Protein AF-0000000070614429 (afdb_homodimer)

Structure (mmCIF, N/CA/C/O backbone):
data_AF-0000000070614429-model_v1
#
loop_
_entity.id
_entity.type
_entity.pdbx_description
1 polymer 'Semialdehyde dehydrogenase'
#
loop_
_atom_site.group_PDB
_atom_site.id
_atom_site.type_symbol
_atom_site.label_atom_id
_atom_site.label_alt_id
_atom_site.label_comp_id
_atom_site.label_asym_id
_atom_site.label_entity_id
_atom_site.label_seq_id
_atom_site.pdbx_PDB_ins_code
_atom_site.Cartn_x
_atom_site.Cartn_y
_atom_site.Cartn_z
_atom_site.occupancy
_atom_site.B_iso_or_equiv
_atom_site.auth_seq_id
_atom_site.auth_comp_id
_atom_site.auth_asym_id
_atom_site.auth_atom_id
_atom_site.pdbx_PDB_model_num
ATOM 1 N N . MET A 1 1 ? -9.141 40.594 30.797 1 38.81 1 MET A N 1
ATOM 2 C CA . MET A 1 1 ? -9.219 39.344 30.016 1 38.81 1 MET A CA 1
ATOM 3 C C . MET A 1 1 ? -8.516 39.5 28.672 1 38.81 1 MET A C 1
ATOM 5 O O . MET A 1 1 ? -8.797 40.438 27.922 1 38.81 1 MET A O 1
ATOM 9 N N . SER A 1 2 ? -7.309 39.156 28.484 1 50 2 SER A N 1
ATOM 10 C CA . SER A 1 2 ? -6.426 39.531 27.391 1 50 2 SER A CA 1
ATOM 11 C C . SER A 1 2 ? -7.121 39.344 26.047 1 50 2 SER A C 1
ATOM 13 O O . SER A 1 2 ? -7.867 38.406 25.844 1 50 2 SER A O 1
ATOM 15 N N . GLU A 1 3 ? -7.461 40.438 25.266 1 72 3 GLU A N 1
ATOM 16 C CA . GLU A 1 3 ? -8.195 40.5 24.016 1 72 3 GLU A CA 1
ATOM 17 C C . GLU A 1 3 ? -7.641 39.5 22.984 1 72 3 GLU A C 1
ATOM 19 O O . GLU A 1 3 ? -6.426 39.344 22.875 1 72 3 GLU A O 1
ATOM 24 N N . GLY A 1 4 ? -8.281 38.281 22.734 1 89.31 4 GLY A N 1
ATOM 25 C CA . GLY A 1 4 ? -8 37.25 21.781 1 89.31 4 GLY A CA 1
ATOM 26 C C . GLY A 1 4 ? -7.25 37.719 20.562 1 89.31 4 GLY A C 1
ATOM 27 O O . GLY A 1 4 ? -6.969 38.906 20.422 1 89.31 4 GLY A O 1
ATOM 28 N N . TRP A 1 5 ? -6.66 36.875 19.797 1 93.69 5 TRP A N 1
ATOM 29 C CA . TRP A 1 5 ? -5.922 37.156 18.562 1 93.69 5 TRP A CA 1
ATOM 30 C C . TRP A 1 5 ? -6.879 37.375 17.391 1 93.69 5 TRP A C 1
ATOM 32 O O . TRP A 1 5 ? -7.816 36.594 17.203 1 93.69 5 TRP A O 1
ATOM 42 N N . ASN A 1 6 ? -6.637 38.531 16.719 1 96.69 6 ASN A N 1
ATOM 43 C CA . ASN A 1 6 ? -7.312 38.625 15.422 1 96.69 6 ASN A CA 1
ATOM 44 C C . ASN A 1 6 ? -6.691 37.719 14.375 1 96.69 6 ASN A C 1
ATOM 46 O O . ASN A 1 6 ? -5.504 37.844 14.07 1 96.69 6 ASN A O 1
ATOM 50 N N . ILE A 1 7 ? -7.535 36.875 13.844 1 98.12 7 ILE A N 1
ATOM 51 C CA . ILE A 1 7 ? -7 35.781 13.047 1 98.12 7 ILE A CA 1
ATOM 52 C C . ILE A 1 7 ? -7.617 35.812 11.648 1 98.12 7 ILE A C 1
ATOM 54 O O . ILE A 1 7 ? -8.836 35.906 11.508 1 98.12 7 ILE A O 1
ATOM 58 N N . ALA A 1 8 ? -6.758 35.75 10.664 1 98.69 8 ALA A N 1
ATOM 59 C CA . ALA A 1 8 ? -7.215 35.562 9.281 1 98.69 8 ALA A CA 1
ATOM 60 C C . ALA A 1 8 ? -7.004 34.125 8.82 1 98.69 8 ALA A C 1
ATOM 62 O O . ALA A 1 8 ? -5.98 33.5 9.125 1 98.69 8 ALA A O 1
ATOM 63 N N . VAL A 1 9 ? -7.965 33.562 8.133 1 98.75 9 VAL A N 1
ATOM 64 C CA . VAL A 1 9 ? -7.859 32.219 7.539 1 98.75 9 VAL A CA 1
ATOM 65 C C . VAL A 1 9 ? -7.984 32.344 6.02 1 98.75 9 VAL A C 1
ATOM 67 O O . VAL A 1 9 ? -9.094 32.438 5.488 1 98.75 9 VAL A O 1
ATOM 70 N N . LEU A 1 10 ? -6.836 32.312 5.332 1 98.75 10 LEU A N 1
ATOM 71 C CA . LEU A 1 10 ? -6.832 32.312 3.871 1 98.75 10 LEU A CA 1
ATOM 72 C C . LEU A 1 10 ? -7.145 30.906 3.348 1 98.75 10 LEU A C 1
ATOM 74 O O . LEU A 1 10 ? -6.402 29.953 3.613 1 98.75 10 LEU A O 1
ATOM 78 N N . GLY A 1 11 ? -8.156 30.719 2.602 1 97.56 11 GLY A N 1
ATOM 79 C CA . GLY A 1 11 ? -8.656 29.422 2.186 1 97.56 11 GLY A CA 1
ATOM 80 C C . GLY A 1 11 ? -9.742 28.891 3.096 1 97.56 11 GLY A C 1
ATOM 81 O O . GLY A 1 11 ? -9.859 27.672 3.275 1 97.56 11 GLY A O 1
ATOM 82 N N . ALA A 1 12 ? -10.562 29.719 3.66 1 97.69 12 ALA A N 1
ATOM 83 C CA . ALA A 1 12 ? -11.523 29.375 4.699 1 97.69 12 ALA A CA 1
ATOM 84 C C . ALA A 1 12 ? -12.625 28.469 4.148 1 97.69 12 ALA A C 1
ATOM 86 O O . ALA A 1 12 ? -13.227 27.688 4.891 1 97.69 12 ALA A O 1
ATOM 87 N N . THR A 1 13 ? -12.859 28.516 2.854 1 95.5 13 THR A N 1
ATOM 88 C CA . THR A 1 13 ? -13.969 27.781 2.273 1 95.5 13 THR A CA 1
ATOM 89 C C . THR A 1 13 ? -13.523 26.391 1.827 1 95.5 13 THR A C 1
ATOM 91 O O . THR A 1 13 ? -14.352 25.562 1.421 1 95.5 13 THR A O 1
ATOM 94 N N . GLY A 1 14 ? -12.25 26.156 1.874 1 93.81 14 GLY A N 1
ATOM 95 C CA . GLY A 1 14 ? -11.758 24.828 1.555 1 93.81 14 GLY A CA 1
ATOM 96 C C . GLY A 1 14 ? -11.914 23.844 2.697 1 93.81 14 GLY A C 1
ATOM 97 O O . GLY A 1 14 ? -12.305 24.234 3.801 1 93.81 14 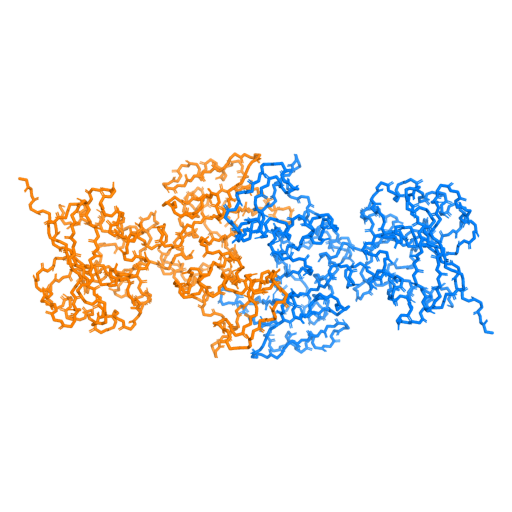GLY A O 1
ATOM 98 N N . ALA A 1 15 ? -11.609 22.609 2.393 1 93.56 15 ALA A N 1
ATOM 99 C CA . ALA A 1 15 ? -11.766 21.531 3.371 1 93.56 15 ALA A CA 1
ATOM 100 C C . ALA A 1 15 ? -10.906 21.797 4.609 1 93.56 15 ALA A C 1
ATOM 102 O O . ALA A 1 15 ? -11.383 21.656 5.738 1 93.56 15 ALA A O 1
ATOM 103 N N . VAL A 1 16 ? -9.672 22.125 4.402 1 95.75 16 VAL A N 1
ATOM 104 C CA . VAL A 1 16 ? -8.773 22.359 5.531 1 95.75 16 VAL A CA 1
ATOM 105 C C . VAL A 1 16 ? -9.195 23.625 6.273 1 95.75 16 VAL A C 1
ATOM 107 O O . VAL A 1 16 ? -9.125 23.688 7.504 1 95.75 16 VAL A O 1
ATOM 110 N N . GLY A 1 17 ? -9.57 24.672 5.562 1 96.94 17 GLY A N 1
ATOM 111 C CA . GLY A 1 17 ? -10.031 25.891 6.184 1 96.94 17 GLY A CA 1
ATOM 112 C C . GLY A 1 17 ? -11.211 25.688 7.117 1 96.94 17 GLY A C 1
ATOM 113 O O . GLY A 1 17 ? -11.203 26.172 8.25 1 96.94 17 GLY A O 1
ATOM 114 N N . GLU A 1 18 ? -12.195 24.984 6.641 1 95.44 18 GLU A N 1
ATOM 115 C CA . GLU A 1 18 ? -13.359 24.703 7.469 1 95.44 18 GLU A CA 1
ATOM 116 C C . GLU A 1 18 ? -12.977 23.891 8.703 1 95.44 18 GLU A C 1
ATOM 118 O O . GLU A 1 18 ? -13.43 24.172 9.812 1 95.44 18 GLU A O 1
ATOM 123 N N . ALA A 1 19 ? -12.172 22.906 8.469 1 96.25 19 ALA A N 1
ATOM 124 C CA . ALA A 1 19 ? -11.703 22.078 9.586 1 96.25 19 ALA A CA 1
ATOM 125 C C . ALA A 1 19 ? -10.914 22.906 10.586 1 96.25 19 ALA A C 1
ATOM 127 O O . ALA A 1 19 ? -10.969 22.672 11.797 1 96.25 19 ALA A O 1
ATOM 128 N N . LEU A 1 20 ? -10.164 23.828 10.086 1 97.94 20 LEU A N 1
ATOM 129 C CA . LEU A 1 20 ? -9.352 24.703 10.922 1 97.94 20 LEU A CA 1
ATOM 130 C C . LEU A 1 20 ? -10.234 25.562 11.828 1 97.94 20 LEU A C 1
ATOM 132 O O . LEU A 1 20 ? -9.977 25.688 13.023 1 97.94 20 LEU A O 1
ATOM 136 N N . LEU A 1 21 ? -11.281 26.141 11.25 1 97.75 21 LEU A N 1
ATOM 137 C CA . LEU A 1 21 ? -12.219 26.938 12.031 1 97.75 21 LEU A CA 1
ATOM 138 C C . LEU A 1 21 ? -12.859 26.109 13.133 1 97.75 21 LEU A C 1
ATOM 140 O O . LEU A 1 21 ? -12.961 26.547 14.281 1 97.75 21 LEU A O 1
ATOM 144 N N . GLU A 1 22 ? -13.211 24.938 12.766 1 96.75 22 GLU A N 1
ATOM 145 C CA . GLU A 1 22 ? -13.797 24.016 13.742 1 96.75 22 GLU A CA 1
ATOM 146 C C . GLU A 1 22 ? -12.805 23.672 14.844 1 96.75 22 GLU A C 1
ATOM 148 O O . GLU A 1 22 ? -13.156 23.656 16.031 1 96.75 22 GLU A O 1
ATOM 153 N N . THR A 1 23 ? -11.609 23.406 14.477 1 97.38 23 THR A N 1
ATOM 154 C CA . THR A 1 23 ? -10.562 23.016 15.422 1 97.38 23 THR A CA 1
ATOM 155 C C . THR A 1 23 ? -10.25 24.172 16.375 1 97.38 23 THR A C 1
ATOM 157 O O . THR A 1 23 ? -10.062 23.953 17.578 1 97.38 23 THR A O 1
ATOM 160 N N . LEU A 1 24 ? -10.156 25.406 15.883 1 97.69 24 LEU A N 1
ATOM 161 C CA . LEU A 1 24 ? -9.93 26.578 16.719 1 97.69 24 LEU A CA 1
ATOM 162 C C . LEU A 1 24 ? -11.008 26.688 17.797 1 97.69 24 LEU A C 1
ATOM 164 O O . LEU A 1 24 ? -10.703 26.953 18.953 1 97.69 24 LEU A O 1
ATOM 168 N N . ALA A 1 25 ? -12.211 26.469 17.359 1 96.5 25 ALA A N 1
ATOM 169 C CA . ALA A 1 25 ? -13.336 26.547 18.297 1 96.5 25 ALA A CA 1
ATOM 170 C C . ALA A 1 25 ? -13.289 25.406 19.312 1 96.5 25 ALA A C 1
ATOM 172 O O . ALA A 1 25 ? -13.445 25.641 20.516 1 96.5 25 ALA A O 1
ATOM 173 N N . GLU A 1 26 ? -13.094 24.203 18.828 1 95.38 26 GLU A N 1
ATOM 174 C CA . GLU A 1 26 ? -13.086 23.016 19.672 1 95.38 26 GLU A CA 1
ATOM 175 C C . GLU A 1 26 ? -11.992 23.094 20.734 1 95.38 26 GLU A C 1
ATOM 177 O O . GLU A 1 26 ? -12.18 22.641 21.859 1 95.38 26 GLU A O 1
ATOM 182 N N . ARG A 1 27 ? -10.914 23.719 20.406 1 95.81 27 ARG A N 1
ATOM 183 C CA . ARG A 1 27 ? -9.773 23.75 21.312 1 95.81 27 ARG A CA 1
ATOM 184 C C . ARG A 1 27 ? -9.734 25.062 22.109 1 95.81 27 ARG A C 1
ATOM 186 O O . ARG A 1 27 ? -8.781 25.312 22.844 1 95.81 27 ARG A O 1
ATOM 193 N N . GLN A 1 28 ? -10.688 25.906 21.844 1 95.25 28 GLN A N 1
ATOM 194 C CA . GLN A 1 28 ? -10.859 27.172 22.562 1 95.25 28 GLN A CA 1
ATOM 195 C C . GLN A 1 28 ? -9.625 28.062 22.422 1 95.25 28 GLN A C 1
ATOM 197 O O . GLN A 1 28 ? -9.109 28.594 23.406 1 95.25 28 GLN A O 1
ATOM 202 N N . PHE A 1 29 ? -9.117 28.031 21.219 1 96.12 29 PHE A N 1
ATOM 203 C CA . PHE A 1 29 ? -8.055 28.984 20.938 1 96.12 29 PHE A CA 1
ATOM 204 C C . PHE A 1 29 ? -8.516 30.422 21.203 1 96.12 29 PHE A C 1
ATOM 206 O O . PHE A 1 29 ? -9.656 30.781 20.891 1 96.12 29 PHE A O 1
ATOM 213 N N . PRO A 1 30 ? -7.738 31.25 21.766 1 94.31 30 PRO A N 1
ATOM 214 C CA . PRO A 1 30 ? -8.148 32.625 22.078 1 94.31 30 PRO A CA 1
ATOM 215 C C . PRO A 1 30 ? -8.258 33.5 20.844 1 94.31 30 PRO A C 1
ATOM 217 O O . PRO A 1 30 ? -7.297 34.188 20.5 1 94.31 30 PRO A O 1
ATOM 220 N N . VAL A 1 31 ? -9.414 33.562 20.328 1 94.94 31 VAL A N 1
ATOM 221 C CA . VAL A 1 31 ? -9.664 34.344 19.109 1 94.94 31 VAL A CA 1
ATOM 222 C C . VAL A 1 31 ? -10.398 35.625 19.453 1 94.94 31 VAL A C 1
ATOM 224 O O . VAL A 1 31 ? -11.391 35.594 20.188 1 94.94 31 VAL A O 1
ATOM 227 N N . GLY A 1 32 ? -9.867 36.75 19.031 1 94.44 32 GLY A N 1
ATOM 228 C CA . GLY A 1 32 ? -10.602 38 19.062 1 94.44 32 GLY A CA 1
ATOM 229 C C . GLY A 1 32 ? -11.578 38.125 17.906 1 94.44 32 GLY A C 1
ATOM 230 O O . GLY A 1 32 ? -12.758 37.812 18.047 1 94.44 32 GLY A O 1
ATOM 231 N N . GLU A 1 33 ? -11.031 38.531 16.766 1 95.19 33 GLU A N 1
ATOM 232 C CA . GLU A 1 33 ? -11.789 38.562 15.516 1 95.19 33 GLU A CA 1
ATOM 233 C C . GLU A 1 33 ? -11.281 37.5 14.547 1 95.19 33 GLU A C 1
ATOM 235 O O . GLU A 1 33 ? -10.086 37.219 14.5 1 95.19 33 GLU A O 1
ATOM 240 N N . ILE A 1 34 ? -12.25 36.938 13.828 1 97.5 34 ILE A N 1
ATOM 241 C CA . ILE A 1 34 ? -11.883 35.938 12.82 1 97.5 34 ILE A CA 1
ATOM 242 C C . ILE A 1 34 ? -12.266 36.469 11.43 1 97.5 34 ILE A C 1
ATOM 244 O O . ILE A 1 34 ? -13.391 36.906 11.219 1 97.5 34 ILE A O 1
ATOM 248 N N . TYR A 1 35 ? -11.312 36.5 10.539 1 98.25 35 TYR A N 1
ATOM 249 C CA . TYR A 1 35 ? -11.531 36.906 9.156 1 98.25 35 TYR A CA 1
ATOM 250 C C . TYR A 1 35 ? -11.414 35.719 8.219 1 98.25 35 TYR A C 1
ATOM 252 O O . TYR A 1 35 ? -10.32 35.156 8.031 1 98.25 35 TYR A O 1
ATOM 260 N N . ALA A 1 36 ? -12.5 35.312 7.648 1 98.5 36 ALA A N 1
ATOM 261 C CA . ALA A 1 36 ? -12.5 34.25 6.641 1 98.5 36 ALA A CA 1
ATOM 262 C C . ALA A 1 36 ? -12.211 34.812 5.254 1 98.5 36 ALA A C 1
ATOM 264 O O . ALA A 1 36 ? -12.938 35.688 4.762 1 98.5 36 ALA A O 1
ATOM 265 N N . LEU A 1 37 ? -11.141 34.375 4.703 1 98.56 37 LEU A N 1
ATOM 266 C CA . LEU A 1 37 ? -10.719 34.906 3.412 1 98.56 37 LEU A CA 1
ATOM 267 C C . LEU A 1 37 ? -10.742 33.812 2.342 1 98.56 37 LEU A C 1
ATOM 269 O O . LEU A 1 37 ? -10.43 32.656 2.623 1 98.56 37 LEU A O 1
ATOM 273 N N . ALA A 1 38 ? -11.141 34.125 1.191 1 97.19 38 ALA A N 1
ATOM 274 C CA . ALA A 1 38 ? -11.164 33.219 0.031 1 97.19 38 ALA A CA 1
ATOM 275 C C . ALA A 1 38 ? -11.039 34 -1.268 1 97.19 38 ALA A C 1
ATOM 277 O O . ALA A 1 38 ? -10.773 35.219 -1.244 1 97.19 38 ALA A O 1
ATOM 278 N N . ARG A 1 39 ? -11.133 33.406 -2.502 1 91.38 39 ARG A N 1
ATOM 279 C CA . ARG A 1 39 ? -11.172 34.031 -3.82 1 91.38 39 ARG A CA 1
ATOM 280 C C . ARG A 1 39 ? -12.469 34.812 -4.027 1 91.38 39 ARG A C 1
ATOM 282 O O . ARG A 1 39 ? -13.453 34.594 -3.322 1 91.38 39 ARG A O 1
ATOM 289 N N . HIS A 1 40 ? -12.383 35.469 -4.973 1 93.56 40 HIS A N 1
ATOM 290 C CA . HIS A 1 40 ? -13.508 36.375 -5.254 1 93.56 40 HIS A CA 1
ATOM 291 C C . HIS A 1 40 ? -14.805 35.562 -5.426 1 93.56 40 HIS A C 1
ATOM 293 O O . HIS A 1 40 ? -15.859 36 -4.945 1 93.56 40 HIS A O 1
ATOM 299 N N . GLU A 1 41 ? -14.742 34.469 -6.059 1 94 41 GLU A N 1
ATOM 300 C CA . GLU A 1 41 ? -15.914 33.656 -6.379 1 94 41 GLU A CA 1
ATOM 301 C C . GLU A 1 41 ? -16.609 33.188 -5.113 1 94 41 GLU A C 1
ATOM 303 O O . GLU A 1 41 ? -17.828 32.969 -5.113 1 94 41 GLU A O 1
ATOM 308 N N . SER A 1 42 ? -15.859 33.094 -4.023 1 93.62 42 SER A N 1
ATOM 309 C CA . SER A 1 42 ? -16.406 32.562 -2.777 1 93.62 42 SER A CA 1
ATOM 310 C C . SER A 1 42 ? -16.797 33.688 -1.823 1 93.62 42 SER A C 1
ATOM 312 O O . SER A 1 42 ? -17.391 33.438 -0.769 1 93.62 42 SER A O 1
ATOM 314 N N . ALA A 1 43 ? -16.406 34.906 -2.145 1 95.44 43 ALA A N 1
ATOM 315 C CA . ALA A 1 43 ? -16.719 36.062 -1.271 1 95.44 43 ALA A CA 1
ATOM 316 C C . ALA A 1 43 ? -18.219 36.188 -1.066 1 95.44 43 ALA A C 1
ATOM 318 O O . ALA A 1 43 ? -19 36.031 -2.012 1 95.44 43 ALA A O 1
ATOM 319 N N . GLY A 1 44 ? -18.625 36.438 0.165 1 95.94 44 GLY A N 1
ATOM 320 C CA . GLY A 1 44 ? -20.031 36.594 0.492 1 95.94 44 GLY A CA 1
ATOM 321 C C . GLY A 1 44 ? -20.641 35.312 1.084 1 95.94 44 GLY A C 1
ATOM 322 O O . GLY A 1 44 ? -21.703 35.375 1.708 1 95.94 44 GLY A O 1
ATOM 323 N N . GLU A 1 45 ? -19.953 34.188 0.88 1 95.75 45 GLU A N 1
ATOM 324 C CA . GLU A 1 45 ? -20.391 32.969 1.52 1 95.75 45 GLU A CA 1
ATOM 325 C C . GLU A 1 45 ? -20.344 33.094 3.041 1 95.75 45 GLU A C 1
ATOM 327 O O . GLU A 1 45 ? -19.641 33.938 3.578 1 95.75 45 GLU A O 1
ATOM 332 N N . HIS A 1 46 ? -21.141 32.25 3.672 1 96.56 46 HIS A N 1
ATOM 333 C CA . HIS A 1 46 ? -21.172 32.25 5.129 1 96.56 46 HIS A CA 1
ATOM 334 C C . HIS A 1 46 ? -20.578 30.969 5.688 1 96.56 46 HIS A C 1
ATOM 336 O O . HIS A 1 46 ? -20.828 29.875 5.16 1 96.56 46 HIS A O 1
ATOM 342 N N . LEU A 1 47 ? -19.703 31.156 6.672 1 96.94 47 LEU A N 1
ATOM 343 C CA . LEU A 1 47 ? -19.156 30.031 7.438 1 96.94 47 LEU A CA 1
ATOM 344 C C . LEU A 1 47 ? -19.531 30.156 8.914 1 96.94 47 LEU A C 1
ATOM 346 O O . LEU A 1 47 ? -20.094 31.156 9.336 1 96.94 47 LEU A O 1
ATOM 350 N N . ARG A 1 48 ? -19.422 29.141 9.648 1 93.12 48 ARG A N 1
ATOM 351 C CA . ARG A 1 48 ? -19.734 29.141 11.07 1 93.12 48 ARG A CA 1
ATOM 352 C C . ARG A 1 48 ? -18.453 29.047 11.906 1 93.12 48 ARG A C 1
ATOM 354 O O . ARG A 1 48 ? -17.547 28.281 11.57 1 93.12 48 ARG A O 1
ATOM 361 N N . PHE A 1 49 ? -18.375 29.828 12.883 1 95.56 49 PHE A N 1
ATOM 362 C CA . PHE A 1 49 ? -17.312 29.75 13.867 1 95.56 49 PHE A CA 1
ATOM 363 C C . PHE A 1 49 ? -17.828 30.047 15.266 1 95.56 49 PHE A C 1
ATOM 365 O O . PHE A 1 49 ? -18.344 31.141 15.531 1 95.56 49 PHE A O 1
ATOM 372 N N . GLY A 1 50 ? -17.656 29.078 16.172 1 90.5 50 GLY A N 1
ATOM 373 C CA . GLY A 1 50 ? -18.109 29.266 17.547 1 90.5 50 GLY A CA 1
ATOM 374 C C . GLY A 1 50 ? -19.594 29.594 17.641 1 90.5 50 GLY A C 1
ATOM 375 O O . GLY A 1 50 ? -19.984 30.469 18.422 1 90.5 50 GLY A O 1
ATOM 376 N N . GLY A 1 51 ? -20.375 29.062 16.766 1 88.56 51 GLY A N 1
ATOM 377 C CA . GLY A 1 51 ? -21.812 29.281 16.781 1 88.56 51 GLY A CA 1
ATOM 378 C C . GLY A 1 51 ? -22.234 30.547 16.094 1 88.56 51 GLY A C 1
ATOM 379 O O . GLY A 1 51 ? -23.438 30.844 16 1 88.56 51 GLY A O 1
ATOM 380 N N . LYS A 1 52 ? -21.297 31.344 15.609 1 92.81 52 LYS A N 1
ATOM 381 C CA . LYS A 1 52 ? -21.609 32.594 14.922 1 92.81 52 LYS A CA 1
ATOM 382 C C . LYS A 1 52 ? -21.312 32.469 13.43 1 92.81 52 LYS A C 1
ATOM 384 O O . LYS A 1 52 ? -20.469 31.688 13.016 1 92.81 52 LYS A O 1
ATOM 389 N N . SER A 1 53 ? -21.984 33.281 12.719 1 95.31 53 SER A N 1
ATOM 390 C CA . SER A 1 53 ? -21.766 33.344 11.273 1 95.31 53 SER A CA 1
ATOM 391 C C . SER A 1 53 ? -20.609 34.281 10.938 1 95.31 53 SER A C 1
ATOM 393 O O . SER A 1 53 ? -20.484 35.375 11.516 1 95.31 53 SER A O 1
ATOM 395 N N . VAL A 1 54 ? -19.75 33.812 10.102 1 96.44 54 VAL A N 1
ATOM 396 C CA . VAL A 1 54 ? -18.625 34.594 9.609 1 96.44 54 VAL A CA 1
ATOM 397 C C . VAL A 1 54 ? -18.734 34.75 8.094 1 96.44 54 VAL A C 1
ATOM 399 O O . VAL A 1 54 ? -18.859 33.781 7.367 1 96.44 54 VAL A O 1
ATOM 402 N N . ILE A 1 55 ? -18.703 36 7.594 1 97.25 55 ILE A N 1
ATOM 403 C CA . ILE A 1 55 ? -18.812 36.25 6.16 1 97.25 55 ILE A CA 1
ATOM 404 C C . ILE A 1 55 ? -17.438 36.125 5.508 1 97.25 55 ILE A C 1
ATOM 406 O O . ILE A 1 55 ? -16.453 36.656 6.008 1 97.25 55 ILE A O 1
ATOM 410 N N . VAL A 1 56 ? -17.438 35.375 4.449 1 98.38 56 VAL A N 1
ATOM 411 C CA . VAL A 1 56 ? -16.203 35.219 3.695 1 98.38 56 VAL A CA 1
ATOM 412 C C . VAL A 1 56 ? -15.898 36.469 2.902 1 98.38 56 VAL A C 1
ATOM 414 O O . VAL A 1 56 ? -16.781 37.062 2.266 1 98.38 56 VAL A O 1
ATOM 417 N N . GLN A 1 57 ? -14.68 36.938 3.008 1 98 57 GLN A N 1
ATOM 418 C CA . GLN A 1 57 ? -14.234 38.125 2.297 1 98 57 GLN A CA 1
ATOM 419 C C . GLN A 1 57 ? -13.25 37.75 1.19 1 98 57 GLN A C 1
ATOM 421 O O . GLN A 1 57 ? -12.578 36.719 1.261 1 98 57 GLN A O 1
ATOM 426 N N . ASP A 1 58 ? -13.242 38.625 0.188 1 98.12 58 ASP A N 1
ATOM 427 C CA . ASP A 1 58 ? -12.219 38.5 -0.847 1 98.12 58 ASP A CA 1
ATOM 428 C C . ASP A 1 58 ? -10.836 38.844 -0.295 1 98.12 58 ASP A C 1
ATOM 430 O O . ASP A 1 58 ? -10.617 39.938 0.204 1 98.12 58 ASP A O 1
ATOM 434 N N . ALA A 1 59 ? -9.914 37.938 -0.421 1 98.06 59 ALA A N 1
ATOM 435 C CA . ALA A 1 59 ? -8.555 38.156 0.069 1 98.06 59 ALA A CA 1
ATOM 436 C C . ALA A 1 59 ? -7.93 39.406 -0.544 1 98.06 59 ALA A C 1
ATOM 438 O O . ALA A 1 59 ? -7.141 40.094 0.104 1 98.06 59 ALA A O 1
ATOM 439 N N . ALA A 1 60 ? -8.305 39.719 -1.755 1 97.5 60 ALA A N 1
ATOM 440 C CA . ALA A 1 60 ? -7.738 40.844 -2.482 1 97.5 60 ALA A CA 1
ATOM 441 C C . ALA A 1 60 ? -8.109 42.188 -1.816 1 97.5 60 ALA A C 1
ATOM 443 O O . ALA A 1 60 ? -7.391 43.188 -1.945 1 97.5 60 ALA A O 1
ATOM 444 N N . ASP A 1 61 ? -9.172 42.25 -1.092 1 97.12 61 ASP A N 1
ATOM 445 C CA . ASP A 1 61 ? -9.672 43.469 -0.474 1 97.12 61 ASP A CA 1
ATOM 446 C C . ASP A 1 61 ? -9.32 43.5 1.012 1 97.12 61 ASP A C 1
ATOM 448 O O . ASP A 1 61 ? -9.656 44.469 1.702 1 97.12 61 ASP A O 1
ATOM 452 N N . PHE A 1 62 ? -8.695 42.531 1.463 1 98.38 62 PHE A N 1
ATOM 453 C CA . PHE A 1 62 ? -8.484 42.438 2.9 1 98.38 62 PHE A CA 1
ATOM 454 C C . PHE A 1 62 ? -7.328 43.312 3.35 1 98.38 62 PHE A C 1
ATOM 456 O O . PHE A 1 62 ? -6.289 43.375 2.686 1 98.38 62 PHE A O 1
ATOM 463 N N . ASP A 1 63 ? -7.578 44.062 4.445 1 98.38 63 ASP A N 1
ATOM 464 C CA . ASP A 1 63 ? -6.523 44.812 5.102 1 98.38 63 ASP A CA 1
ATOM 465 C C . ASP A 1 63 ? -5.785 43.969 6.133 1 98.38 63 ASP A C 1
ATOM 467 O O . ASP A 1 63 ? -6.238 43.812 7.27 1 98.38 63 ASP A O 1
ATOM 471 N N . TRP A 1 64 ? -4.613 43.531 5.855 1 98.38 64 TRP A N 1
ATOM 472 C CA . TRP A 1 64 ? -3.854 42.562 6.637 1 98.38 64 TRP A CA 1
ATOM 473 C C . TRP A 1 64 ? -3.41 43.156 7.965 1 98.38 64 TRP A C 1
ATOM 475 O O . TRP A 1 64 ? -2.984 42.438 8.867 1 98.38 64 TRP A O 1
ATOM 485 N N . THR A 1 65 ? -3.48 44.469 8.133 1 98 65 THR A N 1
ATOM 486 C CA . THR A 1 65 ? -3.125 45.094 9.406 1 98 65 THR A CA 1
ATOM 487 C C . THR A 1 65 ? -4.137 44.719 10.492 1 98 65 THR A C 1
ATOM 489 O O . THR A 1 65 ? -3.877 44.906 11.68 1 98 65 THR A O 1
ATOM 492 N N . GLN A 1 66 ? -5.211 44.156 10.039 1 97.69 66 GLN A N 1
ATOM 493 C CA . GLN A 1 66 ? -6.289 43.812 10.969 1 97.69 66 GLN A CA 1
ATOM 494 C C . GLN A 1 66 ? -6.023 42.5 11.641 1 97.69 66 GLN A C 1
ATOM 496 O O . GLN A 1 66 ? -6.668 42.156 12.641 1 97.69 66 GLN A O 1
ATOM 501 N N . ALA A 1 67 ? -5.125 41.719 11.141 1 97.81 67 ALA A N 1
ATOM 502 C CA . ALA A 1 67 ? -4.875 40.375 11.656 1 97.81 67 ALA A CA 1
ATOM 503 C C . ALA A 1 67 ? -3.492 40.281 12.289 1 97.81 67 ALA A C 1
ATOM 505 O O . ALA A 1 67 ? -2.51 40.781 11.742 1 97.81 67 ALA A O 1
ATOM 506 N N . GLN A 1 68 ? -3.438 39.688 13.453 1 96.56 68 GLN A N 1
ATOM 507 C CA . GLN A 1 68 ? -2.168 39.438 14.117 1 96.56 68 GLN A CA 1
ATOM 508 C C . GLN A 1 68 ? -1.597 38.094 13.703 1 96.56 68 GLN A C 1
ATOM 510 O O . GLN A 1 68 ? -0.378 37.906 13.672 1 96.56 68 GLN A O 1
ATOM 515 N N . LEU A 1 69 ? -2.484 37.125 13.469 1 97.75 69 LEU A N 1
ATOM 516 C CA . LEU A 1 69 ? -2.16 35.781 13.055 1 97.75 69 LEU A CA 1
ATOM 517 C C . LEU A 1 69 ? -2.963 35.375 11.828 1 97.75 69 LEU A C 1
ATOM 519 O O . LEU A 1 69 ? -4.141 35.719 11.711 1 97.75 69 LEU A O 1
ATOM 523 N N . ALA A 1 70 ? -2.27 34.656 10.906 1 98.75 70 ALA A N 1
ATOM 524 C CA . ALA A 1 70 ? -2.975 34.188 9.719 1 98.75 70 ALA A CA 1
ATOM 525 C C . ALA A 1 70 ? -2.629 32.75 9.414 1 98.75 70 ALA A C 1
ATOM 527 O O . ALA A 1 70 ? -1.47 32.344 9.523 1 98.75 70 ALA A O 1
ATOM 528 N N . PHE A 1 71 ? -3.641 31.953 9.086 1 98.88 71 PHE A N 1
ATOM 529 C CA . PHE A 1 71 ? -3.459 30.594 8.57 1 98.88 71 PHE A CA 1
ATOM 530 C C . PHE A 1 71 ? -3.641 30.578 7.055 1 98.88 71 PHE A C 1
ATOM 532 O O . PHE A 1 71 ? -4.68 31 6.543 1 98.88 71 PHE A O 1
ATOM 539 N N . PHE A 1 72 ? -2.598 30.172 6.363 1 98.81 72 PHE A N 1
ATOM 540 C CA . PHE A 1 72 ? -2.668 29.984 4.918 1 98.81 72 PHE A CA 1
ATOM 541 C C . PHE A 1 72 ? -2.895 28.531 4.562 1 98.81 72 PHE A C 1
ATOM 543 O O . PHE A 1 72 ? -1.981 27.703 4.68 1 98.81 72 PHE A O 1
ATOM 550 N N . VAL A 1 73 ? -4.109 28.203 4.105 1 97.88 73 VAL A N 1
ATOM 551 C CA . VAL A 1 73 ? -4.465 26.812 3.801 1 97.88 73 VAL A CA 1
ATOM 552 C C . VAL A 1 73 ? -5.137 26.75 2.432 1 97.88 73 VAL A C 1
ATOM 554 O O . VAL A 1 73 ? -6.016 25.922 2.207 1 97.88 73 VAL A O 1
ATOM 557 N N . ALA A 1 74 ? -4.754 27.672 1.488 1 95.94 74 ALA A N 1
ATOM 558 C CA . ALA A 1 74 ? -5.41 27.797 0.19 1 95.94 74 ALA A CA 1
ATOM 559 C C . ALA A 1 74 ? -4.5 27.312 -0.933 1 95.94 74 ALA A C 1
ATOM 561 O O . ALA A 1 74 ? -4.816 27.469 -2.113 1 95.94 74 ALA A O 1
ATOM 562 N N . GLY A 1 75 ? -3.381 26.734 -0.651 1 95.25 75 GLY A N 1
ATOM 563 C CA . GLY A 1 75 ? -2.467 26.234 -1.665 1 95.25 75 GLY A CA 1
ATOM 564 C C . GLY A 1 75 ? -1.327 27.188 -1.965 1 95.25 75 GLY A C 1
ATOM 565 O O . GLY A 1 75 ? -1.32 28.328 -1.489 1 95.25 75 GLY A O 1
ATOM 566 N N . ALA A 1 76 ? -0.412 26.75 -2.812 1 97.38 76 ALA A N 1
ATOM 567 C CA . ALA A 1 76 ? 0.851 27.438 -3.053 1 97.38 76 ALA A CA 1
ATOM 568 C C . ALA A 1 76 ? 0.623 28.75 -3.797 1 97.38 76 ALA A C 1
ATOM 570 O O . ALA A 1 76 ? 1.285 29.75 -3.518 1 97.38 76 ALA A O 1
ATOM 571 N N . GLU A 1 77 ? -0.223 28.719 -4.711 1 97.25 77 GLU A N 1
ATOM 572 C CA . GLU A 1 77 ? -0.478 29.922 -5.492 1 97.25 77 GLU A CA 1
ATOM 573 C C . GLU A 1 77 ? -1.017 31.047 -4.609 1 97.25 77 GLU A C 1
ATOM 575 O O . GLU A 1 77 ? -0.575 32.188 -4.715 1 97.25 77 GLU A O 1
ATOM 580 N N . ALA A 1 78 ? -1.93 30.734 -3.756 1 97.56 78 ALA A N 1
ATOM 581 C CA . ALA A 1 78 ? -2.494 31.719 -2.842 1 97.56 78 ALA A CA 1
ATOM 582 C C . ALA A 1 78 ? -1.444 32.219 -1.849 1 97.56 78 ALA A C 1
ATOM 584 O O . ALA A 1 78 ? -1.36 33.406 -1.567 1 97.56 78 ALA A O 1
ATOM 585 N N . SER A 1 79 ? -0.689 31.281 -1.322 1 98.5 79 SER A N 1
ATOM 586 C CA . SER A 1 79 ? 0.37 31.672 -0.394 1 98.5 79 SER A CA 1
ATOM 587 C C . SER A 1 79 ? 1.354 32.625 -1.044 1 98.5 79 SER A C 1
ATOM 589 O O . SER A 1 79 ? 1.753 33.625 -0.433 1 98.5 79 SER A O 1
ATOM 591 N N . ALA A 1 80 ? 1.687 32.312 -2.273 1 98.38 80 ALA A N 1
ATOM 592 C CA . ALA A 1 80 ? 2.623 33.188 -3 1 98.38 80 ALA A CA 1
ATOM 593 C C . ALA A 1 80 ? 2.045 34.562 -3.207 1 98.38 80 ALA A C 1
ATOM 595 O O . ALA A 1 80 ? 2.771 35.562 -3.137 1 98.38 80 ALA A O 1
ATOM 596 N N . ALA A 1 81 ? 0.838 34.656 -3.422 1 98.19 81 ALA A N 1
ATOM 597 C CA . ALA A 1 81 ? 0.172 35.906 -3.779 1 98.19 81 ALA A CA 1
ATOM 598 C C . ALA A 1 81 ? 0.071 36.844 -2.576 1 98.19 81 ALA A C 1
ATOM 600 O O . ALA A 1 81 ? 0.135 38.062 -2.723 1 98.19 81 ALA A O 1
ATOM 601 N N . TRP A 1 82 ? -0.055 36.281 -1.34 1 98.56 82 TRP A N 1
ATOM 602 C CA . TRP A 1 82 ? -0.516 37.188 -0.27 1 98.56 82 TRP A CA 1
ATOM 603 C C . TRP A 1 82 ? 0.481 37.188 0.884 1 98.56 82 TRP A C 1
ATOM 605 O O . TRP A 1 82 ? 0.365 38.031 1.796 1 98.56 82 TRP A O 1
ATOM 615 N N . VAL A 1 83 ? 1.471 36.344 0.894 1 98.69 83 VAL A N 1
ATOM 616 C CA . VAL A 1 83 ? 2.33 36.156 2.061 1 98.69 83 VAL A CA 1
ATOM 617 C C . VAL A 1 83 ? 3.082 37.469 2.352 1 98.69 83 VAL A C 1
ATOM 619 O O . VAL A 1 83 ? 3.217 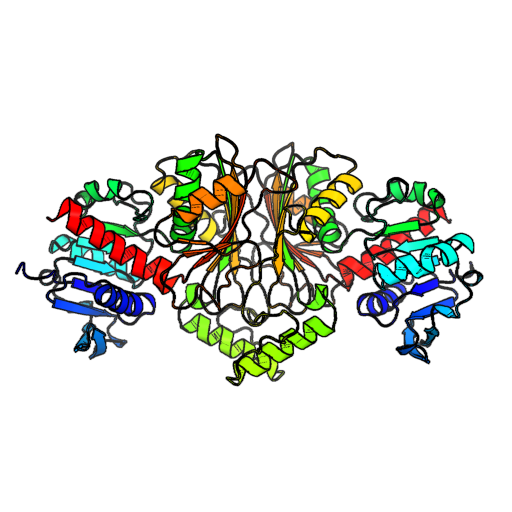37.875 3.51 1 98.69 83 VAL A O 1
ATOM 622 N N . GLU A 1 84 ? 3.568 38.156 1.371 1 98.06 84 GLU A N 1
ATOM 623 C CA . GLU A 1 84 ? 4.336 39.375 1.575 1 98.06 84 GLU A CA 1
ATOM 624 C C . GLU A 1 84 ? 3.465 40.5 2.156 1 98.06 84 GLU A C 1
ATOM 626 O O . GLU A 1 84 ? 3.885 41.219 3.074 1 98.06 84 GLU A O 1
ATOM 631 N N . ASP A 1 85 ? 2.254 40.594 1.58 1 98.25 85 ASP A N 1
ATOM 632 C CA . ASP A 1 85 ? 1.328 41.594 2.113 1 98.25 85 ASP A CA 1
ATOM 633 C C . ASP A 1 85 ? 1.044 41.344 3.592 1 98.25 85 ASP A C 1
ATOM 635 O O . ASP A 1 85 ? 1.04 42.281 4.398 1 98.25 85 ASP A O 1
ATOM 639 N N . ALA A 1 86 ? 0.83 40.125 3.957 1 98.56 86 ALA A N 1
ATOM 640 C CA . ALA A 1 86 ? 0.488 39.75 5.328 1 98.56 86 ALA A CA 1
ATOM 641 C C . ALA A 1 86 ? 1.661 40 6.27 1 98.56 86 ALA A C 1
ATOM 643 O O . ALA A 1 86 ? 1.512 40.656 7.297 1 98.56 86 ALA A O 1
ATOM 644 N N . THR A 1 87 ? 2.801 39.5 5.891 1 98.19 87 THR A N 1
ATOM 645 C CA . THR A 1 87 ? 3.951 39.594 6.781 1 98.19 87 THR A CA 1
ATOM 646 C C . THR A 1 87 ? 4.434 41.031 6.902 1 98.19 87 THR A C 1
ATOM 648 O O . THR A 1 87 ? 4.859 41.469 7.973 1 98.19 87 THR A O 1
ATOM 651 N N . ASN A 1 88 ? 4.371 41.781 5.812 1 97.5 88 ASN A N 1
ATOM 652 C CA . ASN A 1 88 ? 4.75 43.188 5.844 1 97.5 88 ASN A CA 1
ATOM 653 C C . ASN A 1 88 ? 3.828 44 6.75 1 97.5 88 ASN A C 1
ATOM 655 O O . ASN A 1 88 ? 4.234 45 7.309 1 97.5 88 ASN A O 1
ATOM 659 N N . ALA A 1 89 ? 2.641 43.562 6.875 1 97.88 89 ALA A N 1
ATOM 660 C CA . ALA A 1 89 ? 1.668 44.219 7.73 1 97.88 89 ALA A CA 1
ATOM 661 C C . ALA A 1 89 ? 1.86 43.844 9.195 1 97.88 89 ALA A C 1
ATOM 663 O O . ALA A 1 89 ? 1.146 44.312 10.07 1 97.88 89 ALA A O 1
ATOM 664 N N . GLY A 1 90 ? 2.814 42.938 9.445 1 95.94 90 GLY A N 1
ATOM 665 C CA . GLY A 1 90 ? 3.125 42.531 10.805 1 95.94 90 GLY A CA 1
ATOM 666 C C . GLY A 1 90 ? 2.416 41.25 11.219 1 95.94 90 GLY A C 1
ATOM 667 O O . GLY A 1 90 ? 2.574 40.812 12.352 1 95.94 90 GLY A O 1
ATOM 668 N N . CYS A 1 91 ? 1.706 40.688 10.344 1 97.19 91 CYS A N 1
ATOM 669 C CA . CYS A 1 91 ? 0.955 39.469 10.617 1 97.19 91 CYS A CA 1
ATOM 670 C C . CYS A 1 91 ? 1.879 38.25 10.664 1 97.19 91 CYS A C 1
ATOM 672 O O . CYS A 1 91 ? 2.781 38.125 9.828 1 97.19 91 CYS A O 1
ATOM 674 N N . LEU A 1 92 ? 1.724 37.438 11.656 1 97.31 92 LEU A N 1
ATOM 675 C CA . LEU A 1 92 ? 2.396 36.125 11.688 1 97.31 92 LEU A CA 1
ATOM 676 C C . LEU A 1 92 ? 1.64 35.094 10.852 1 97.31 92 LEU A C 1
ATOM 678 O O . LEU A 1 92 ? 0.443 34.875 11.062 1 97.31 92 LEU A O 1
ATOM 682 N N . VAL A 1 93 ? 2.375 34.469 9.906 1 98.62 93 VAL A N 1
ATOM 683 C CA . VAL A 1 93 ? 1.706 33.562 8.969 1 98.62 93 VAL A CA 1
ATOM 684 C C . VAL A 1 93 ? 2.119 32.125 9.25 1 98.62 93 VAL A C 1
ATOM 686 O O . VAL A 1 93 ? 3.311 31.812 9.344 1 98.62 93 VAL A O 1
ATOM 689 N N . ILE A 1 94 ? 1.171 31.234 9.484 1 98.69 94 ILE A N 1
ATOM 690 C CA . ILE A 1 94 ? 1.344 29.797 9.5 1 98.69 94 ILE A CA 1
ATOM 691 C C . ILE A 1 94 ? 0.854 29.188 8.188 1 98.69 94 ILE A C 1
ATOM 693 O O . ILE A 1 94 ? -0.349 29.172 7.914 1 98.69 94 ILE A O 1
ATOM 697 N N . ASP A 1 95 ? 1.79 28.703 7.387 1 98.81 95 ASP A N 1
ATOM 698 C CA . ASP A 1 95 ? 1.513 28.312 6.008 1 98.81 95 ASP A CA 1
ATOM 699 C C . ASP A 1 95 ? 1.553 26.797 5.848 1 98.81 95 ASP A C 1
ATOM 701 O O . ASP A 1 95 ? 2.521 26.156 6.254 1 98.81 95 ASP A O 1
ATOM 705 N N . SER A 1 96 ? 0.478 26.281 5.27 1 98 96 SER A N 1
ATOM 706 C CA . SER A 1 96 ? 0.395 24.828 5.062 1 98 96 SER A CA 1
ATOM 707 C C . SER A 1 96 ? 0.489 24.484 3.58 1 98 96 SER A C 1
ATOM 709 O O . SER A 1 96 ? 0.158 23.359 3.18 1 98 96 SER A O 1
ATOM 711 N N . SER A 1 97 ? 0.929 25.391 2.711 1 97.25 97 SER A N 1
ATOM 712 C CA . SER A 1 97 ? 0.892 25.188 1.267 1 97.25 97 SER A CA 1
ATOM 713 C C . SER A 1 97 ? 2.082 24.344 0.797 1 97.25 97 SER A C 1
ATOM 715 O O . SER A 1 97 ? 2.066 23.797 -0.309 1 97.25 97 SER A O 1
ATOM 717 N N . GLY A 1 98 ? 3.057 24.281 1.554 1 97.69 98 GLY A N 1
ATOM 718 C CA . GLY A 1 98 ? 4.285 23.609 1.17 1 97.69 98 GLY A CA 1
ATOM 719 C C . GLY A 1 98 ? 5.266 24.516 0.452 1 97.69 98 GLY A C 1
ATOM 720 O O . GLY A 1 98 ? 6.43 24.156 0.262 1 97.69 98 GLY A O 1
ATOM 721 N N . LEU A 1 99 ? 4.891 25.734 0.069 1 98.12 99 LEU A N 1
ATOM 722 C CA . LEU A 1 99 ? 5.699 26.625 -0.743 1 98.12 99 LEU A CA 1
ATOM 723 C C . LEU A 1 99 ? 6.984 27.016 -0.017 1 98.12 99 LEU A C 1
ATOM 725 O O . LEU A 1 99 ? 8.031 27.172 -0.646 1 98.12 99 LEU A O 1
ATOM 729 N N . PHE A 1 100 ? 6.965 27.094 1.284 1 98.5 100 PHE A N 1
ATOM 730 C CA . PHE A 1 100 ? 8.086 27.641 2.033 1 98.5 100 PHE A CA 1
ATOM 731 C C . PHE A 1 100 ? 8.75 26.562 2.879 1 98.5 100 PHE A C 1
ATOM 733 O O . PHE A 1 100 ? 9.633 26.859 3.688 1 98.5 100 PHE A O 1
ATOM 740 N N . ALA A 1 101 ? 8.312 25.359 2.707 1 98.62 101 ALA A N 1
ATOM 741 C CA . ALA A 1 101 ? 8.703 24.25 3.578 1 98.62 101 ALA A CA 1
ATOM 742 C C . ALA A 1 101 ? 10.227 24.094 3.609 1 98.62 101 ALA A C 1
ATOM 744 O O . ALA A 1 101 ? 10.805 23.828 4.664 1 98.62 101 ALA A O 1
ATOM 745 N N . LEU A 1 102 ? 10.883 24.344 2.473 1 98.38 102 LEU A N 1
ATOM 746 C CA . LEU A 1 102 ? 12.305 24.016 2.398 1 98.38 102 LEU A CA 1
ATOM 747 C C . LEU A 1 102 ? 13.156 25.281 2.445 1 98.38 102 LEU A C 1
ATOM 749 O O . LEU A 1 102 ? 14.375 25.219 2.293 1 98.38 102 LEU A O 1
ATOM 753 N N . GLU A 1 103 ? 12.5 26.469 2.648 1 98.06 103 GLU A N 1
ATOM 754 C CA . GLU A 1 103 ? 13.266 27.688 2.848 1 98.06 103 GLU A CA 1
ATOM 755 C C . GLU A 1 103 ? 14.078 27.641 4.137 1 98.06 103 GLU A C 1
ATOM 757 O O . GLU A 1 103 ? 13.539 27.328 5.207 1 98.06 103 GLU A O 1
ATOM 762 N N . PRO A 1 104 ? 15.359 27.875 4.074 1 96.69 104 PRO A N 1
ATOM 763 C CA . PRO A 1 104 ? 16.219 27.703 5.246 1 96.69 104 PRO A CA 1
ATOM 764 C C . PRO A 1 104 ? 15.836 28.625 6.398 1 96.69 104 PRO A C 1
ATOM 766 O O . PRO A 1 104 ? 16.031 28.281 7.566 1 96.69 104 PRO A O 1
ATOM 769 N N . ASP A 1 105 ? 15.305 29.781 6.125 1 97.25 105 ASP A N 1
ATOM 770 C CA . ASP A 1 105 ? 15.039 30.766 7.172 1 97.25 105 ASP A CA 1
ATOM 771 C C . ASP A 1 105 ? 13.578 30.719 7.613 1 97.25 105 ASP A C 1
ATOM 773 O O . ASP A 1 105 ? 13.109 31.625 8.305 1 97.25 105 ASP A O 1
ATOM 777 N N . VAL A 1 106 ? 12.812 29.719 7.172 1 98.5 106 VAL A N 1
ATOM 778 C CA . VAL A 1 106 ? 11.438 29.5 7.594 1 98.5 106 VAL A CA 1
ATOM 779 C C . VAL A 1 106 ? 11.336 28.203 8.375 1 98.5 106 VAL A C 1
ATOM 781 O O . VAL A 1 106 ? 11.656 27.125 7.855 1 98.5 106 VAL A O 1
ATOM 784 N N . PRO A 1 107 ? 10.953 28.266 9.633 1 98.44 107 PRO A N 1
ATOM 785 C CA . PRO A 1 107 ? 10.766 27.016 10.375 1 98.44 107 PRO A CA 1
ATOM 786 C C . PRO A 1 107 ? 9.734 26.094 9.727 1 98.44 107 PRO A C 1
ATOM 788 O O . PRO A 1 107 ? 8.68 26.562 9.273 1 98.44 107 PRO A O 1
ATOM 791 N N . LEU A 1 108 ? 10.062 24.844 9.57 1 98.88 108 LEU A N 1
ATOM 792 C CA . LEU A 1 108 ? 9.141 23.781 9.203 1 98.88 108 LEU A CA 1
ATOM 793 C C . LEU A 1 108 ? 8.797 22.922 10.414 1 98.88 108 LEU A C 1
ATOM 795 O O . LEU A 1 108 ? 9.68 22.281 11 1 98.88 108 LEU A O 1
ATOM 799 N N . VAL A 1 109 ? 7.492 22.844 10.695 1 98.62 109 VAL A N 1
ATOM 800 C CA . VAL A 1 109 ? 7.191 22.391 12.055 1 98.62 109 VAL A CA 1
ATOM 801 C C . VAL A 1 109 ? 6.234 21.203 12 1 98.62 109 VAL A C 1
ATOM 803 O O . VAL A 1 109 ? 5.289 21.203 11.211 1 98.62 109 VAL A O 1
ATOM 806 N N . VAL A 1 110 ? 6.496 20.203 12.719 1 98.5 110 VAL A N 1
ATOM 807 C CA . VAL A 1 110 ? 5.555 19.281 13.336 1 98.5 110 VAL A CA 1
ATOM 808 C C . VAL A 1 110 ? 5.523 19.5 14.852 1 98.5 110 VAL A C 1
ATOM 810 O O . VAL A 1 110 ? 6.496 19.203 15.547 1 98.5 110 VAL A O 1
ATOM 813 N N . PRO A 1 111 ? 4.41 19.969 15.336 1 97.12 111 PRO A N 1
ATOM 814 C CA . PRO A 1 111 ? 4.422 20.547 16.688 1 97.12 111 PRO A CA 1
ATOM 815 C C . PRO A 1 111 ? 4.883 19.547 17.75 1 97.12 111 PRO A C 1
ATOM 817 O O . PRO A 1 111 ? 5.523 19.938 18.734 1 97.12 111 PRO A O 1
ATOM 820 N N . GLU A 1 112 ? 4.652 18.281 17.594 1 95.25 112 GLU A N 1
ATOM 821 C CA . GLU A 1 112 ? 5.02 17.281 18.594 1 95.25 112 GLU A CA 1
ATOM 822 C C . GLU A 1 112 ? 6.461 16.812 18.391 1 95.25 112 GLU A C 1
ATOM 824 O O . GLU A 1 112 ? 7.031 16.172 19.281 1 95.25 112 GLU A O 1
ATOM 829 N N . VAL A 1 113 ? 7.086 17.203 17.344 1 97.75 113 VAL A N 1
ATOM 830 C CA . VAL A 1 113 ? 8.375 16.625 16.984 1 97.75 113 VAL A CA 1
ATOM 831 C C . VAL A 1 113 ? 9.477 17.672 17.172 1 97.75 113 VAL A C 1
ATOM 833 O O . VAL A 1 113 ? 10.523 17.375 17.766 1 97.75 113 VAL A O 1
ATOM 836 N N . ASN A 1 114 ? 9.227 18.906 16.703 1 98 114 ASN A N 1
ATOM 837 C CA . ASN A 1 114 ? 10.305 19.891 16.75 1 98 114 ASN A CA 1
ATOM 838 C C . ASN A 1 114 ? 9.781 21.281 17.078 1 98 114 ASN A C 1
ATOM 840 O O . ASN A 1 114 ? 10.102 22.25 16.391 1 98 114 ASN A O 1
ATOM 844 N N . PRO A 1 115 ? 9 21.438 18.156 1 96.5 115 PRO A N 1
ATOM 845 C CA . PRO A 1 115 ? 8.453 22.75 18.516 1 96.5 115 PRO A CA 1
ATOM 846 C C . PRO A 1 115 ? 9.539 23.797 18.766 1 96.5 115 PRO A C 1
ATOM 848 O O . PRO A 1 115 ? 9.273 25 18.672 1 96.5 115 PRO A O 1
ATOM 851 N N . TYR A 1 116 ? 10.727 23.406 19.031 1 96.56 116 TYR A N 1
ATOM 852 C CA . TYR A 1 116 ? 11.812 24.312 19.375 1 96.56 116 TYR A CA 1
ATOM 853 C C . TYR A 1 116 ? 12.172 25.219 18.203 1 96.56 116 TYR A C 1
ATOM 855 O O . TYR A 1 116 ? 12.719 26.312 18.391 1 96.56 116 TYR A O 1
ATOM 863 N N . VAL A 1 117 ? 11.867 24.844 16.969 1 97.56 117 VAL A N 1
ATOM 864 C CA . VAL A 1 117 ? 12.234 25.641 15.805 1 97.56 117 VAL A CA 1
ATOM 865 C C . VAL A 1 117 ? 11.344 26.875 15.734 1 97.56 117 VAL A C 1
ATOM 867 O O . VAL A 1 117 ? 11.641 27.828 14.992 1 97.56 117 VAL A O 1
ATOM 870 N N . LEU A 1 118 ? 10.242 26.922 16.484 1 97.38 118 LEU A N 1
ATOM 871 C CA . LEU A 1 118 ? 9.328 28.062 16.516 1 97.38 118 LEU A CA 1
ATOM 872 C C . LEU A 1 118 ? 10.023 29.312 17.047 1 97.38 118 LEU A C 1
ATOM 874 O O . LEU A 1 118 ? 9.539 30.422 16.844 1 97.38 118 LEU A O 1
ATOM 878 N N . ALA A 1 119 ? 11.117 29.125 17.703 1 95.81 119 ALA A N 1
ATOM 879 C CA . ALA A 1 119 ? 11.891 30.25 18.219 1 95.81 119 ALA A CA 1
ATOM 880 C C . ALA A 1 119 ? 12.344 31.172 17.094 1 95.81 119 ALA A C 1
ATOM 882 O O . ALA A 1 119 ? 12.555 32.375 17.312 1 95.81 119 ALA A O 1
ATOM 883 N N . ASP A 1 120 ? 12.375 30.656 15.867 1 95.88 120 ASP A N 1
ATOM 884 C CA . ASP A 1 120 ? 12.906 31.406 14.727 1 95.88 120 ASP A CA 1
ATOM 885 C C . ASP A 1 120 ? 11.789 32 13.891 1 95.88 120 ASP A C 1
ATOM 887 O O . ASP A 1 120 ? 12.016 32.438 12.766 1 95.88 120 ASP A O 1
ATOM 891 N N . TYR A 1 121 ? 10.586 32.094 14.445 1 95.44 121 TYR A N 1
ATOM 892 C CA . TYR A 1 121 ? 9.445 32.5 13.641 1 95.44 121 TYR A CA 1
ATOM 893 C C . TYR A 1 121 ? 9.594 33.938 13.188 1 95.44 121 TYR A C 1
ATOM 895 O O . TYR A 1 121 ? 9.039 34.344 12.164 1 95.44 121 TYR A O 1
ATOM 903 N N . ARG A 1 122 ? 10.398 34.781 13.875 1 94.81 122 ARG A N 1
ATOM 904 C CA . ARG A 1 122 ? 10.516 36.219 13.609 1 94.81 122 ARG A CA 1
ATOM 905 C C . ARG A 1 122 ? 11.406 36.469 12.398 1 94.81 122 ARG A C 1
ATOM 907 O O . ARG A 1 122 ? 11.445 37.594 11.883 1 94.81 122 ARG A O 1
ATOM 914 N N . ASN A 1 123 ? 12.133 35.406 11.992 1 95.25 123 ASN A N 1
ATOM 915 C CA . ASN A 1 123 ? 12.977 35.625 10.812 1 95.25 123 ASN A CA 1
ATOM 916 C C . ASN A 1 123 ? 12.188 36.188 9.648 1 95.25 123 ASN A C 1
ATOM 918 O O . ASN A 1 123 ? 12.672 37.094 8.953 1 95.25 123 ASN A O 1
ATOM 922 N N . ARG A 1 124 ? 10.984 35.719 9.43 1 96.44 124 ARG A N 1
ATOM 923 C CA . ARG A 1 124 ? 10.172 36.188 8.312 1 96.44 124 ARG A CA 1
ATOM 924 C C . ARG A 1 124 ? 8.719 36.375 8.734 1 96.44 124 ARG A C 1
ATOM 926 O O . ARG A 1 124 ? 7.863 36.719 7.91 1 96.44 124 ARG A O 1
ATOM 933 N N . ASN A 1 125 ? 8.461 36.125 10.062 1 97.25 125 ASN A N 1
ATOM 934 C CA . ASN A 1 125 ? 7.082 36.062 10.539 1 97.25 125 ASN A CA 1
ATOM 935 C C . ASN A 1 125 ? 6.27 35.031 9.758 1 97.25 125 ASN A C 1
ATOM 937 O O . ASN A 1 125 ? 5.121 35.312 9.383 1 97.25 125 ASN A O 1
ATOM 941 N N . LEU A 1 126 ? 6.992 34 9.398 1 98.44 126 LEU A N 1
ATOM 942 C CA . LEU A 1 126 ? 6.43 32.938 8.578 1 98.44 126 LEU A CA 1
ATOM 943 C C . LEU A 1 126 ? 6.855 31.578 9.102 1 98.44 126 LEU A C 1
ATOM 945 O O . LEU A 1 126 ? 8.039 31.344 9.359 1 98.44 126 LEU A O 1
ATOM 949 N N . ILE A 1 127 ? 5.898 30.734 9.359 1 98.5 127 ILE A N 1
ATOM 950 C CA . ILE A 1 127 ? 6.125 29.359 9.789 1 98.5 127 ILE A CA 1
ATOM 951 C C . ILE A 1 127 ? 5.453 28.391 8.805 1 98.5 127 ILE A C 1
ATOM 953 O O . ILE A 1 127 ? 4.312 28.609 8.391 1 98.5 127 ILE A O 1
ATOM 957 N N . ALA A 1 128 ? 6.18 27.406 8.367 1 98.75 128 ALA A N 1
ATOM 958 C CA . ALA A 1 128 ? 5.605 26.359 7.52 1 98.75 128 ALA A CA 1
ATOM 959 C C . ALA A 1 128 ? 5.219 25.141 8.344 1 98.75 128 ALA A C 1
ATOM 961 O O . ALA A 1 128 ? 5.945 24.75 9.258 1 98.75 128 ALA A O 1
ATOM 962 N N . VAL A 1 129 ? 4.059 24.625 8.055 1 98.56 129 VAL A N 1
ATOM 963 C CA . VAL A 1 129 ? 3.615 23.359 8.625 1 98.56 129 VAL A CA 1
ATOM 964 C C . VAL A 1 129 ? 3.893 22.219 7.641 1 98.56 129 VAL A C 1
ATOM 966 O O . VAL A 1 129 ? 3.668 22.359 6.438 1 98.56 129 VAL A O 1
ATOM 969 N N . ALA A 1 130 ? 4.379 21.141 8.188 1 98.62 130 ALA A N 1
ATOM 970 C CA . ALA A 1 130 ? 4.75 20.016 7.344 1 98.62 130 ALA A CA 1
ATOM 971 C C . ALA A 1 130 ? 3.531 19.438 6.625 1 98.62 130 ALA A C 1
ATOM 973 O O . ALA A 1 130 ? 2.402 19.578 7.098 1 98.62 130 ALA A O 1
ATOM 974 N N . ASP A 1 131 ? 3.791 18.781 5.504 1 98.25 131 ASP A N 1
ATOM 975 C CA . ASP A 1 131 ? 2.76 18.047 4.773 1 98.25 131 ASP A CA 1
ATOM 976 C C . ASP A 1 131 ? 2.086 17 5.668 1 98.25 131 ASP A C 1
ATOM 978 O O . ASP A 1 131 ? 2.703 16.484 6.602 1 98.25 131 ASP A O 1
ATOM 982 N N . SER A 1 132 ? 0.817 16.766 5.336 1 98.06 132 SER A N 1
ATOM 983 C CA . SER A 1 132 ? 0.033 15.844 6.156 1 98.06 132 SER A CA 1
ATOM 984 C C . SER A 1 132 ? 0.706 14.477 6.254 1 98.06 132 SER A C 1
ATOM 986 O O . SER A 1 132 ? 0.655 13.828 7.301 1 98.06 132 SER A O 1
ATOM 988 N N . LEU A 1 133 ? 1.325 13.992 5.145 1 98.69 133 LEU A N 1
ATOM 989 C CA . LEU A 1 133 ? 1.995 12.695 5.168 1 98.69 133 LEU A CA 1
ATOM 990 C C . LEU A 1 133 ? 3.191 12.719 6.113 1 98.69 133 LEU A C 1
ATOM 992 O O . LEU A 1 133 ? 3.389 11.781 6.891 1 98.69 133 LEU A O 1
ATOM 996 N N . THR A 1 134 ? 3.951 13.773 6.012 1 98.81 134 THR A N 1
ATOM 997 C CA . THR A 1 134 ? 5.125 13.93 6.863 1 98.81 134 THR A CA 1
ATOM 998 C C . THR A 1 134 ? 4.715 14.055 8.328 1 98.81 134 THR A C 1
ATOM 1000 O O . THR A 1 134 ? 5.32 13.43 9.203 1 98.81 134 THR A O 1
ATOM 1003 N N . SER A 1 135 ? 3.693 14.867 8.602 1 98.56 135 SER A N 1
ATOM 1004 C CA . SER A 1 135 ? 3.209 15.039 9.969 1 98.56 135 SER A CA 1
ATOM 1005 C C . SER A 1 135 ? 2.744 1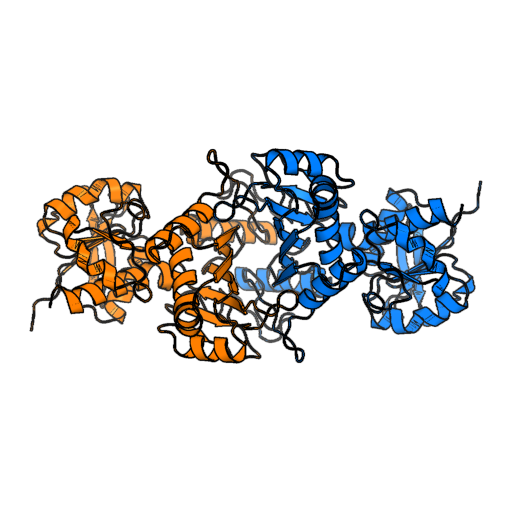3.711 10.562 1 98.56 135 SER A C 1
ATOM 1007 O O . SER A 1 135 ? 3.066 13.391 11.711 1 98.56 135 SER A O 1
ATOM 1009 N N . GLN A 1 136 ? 1.974 12.977 9.797 1 98.62 136 GLN A N 1
ATOM 1010 C CA . GLN A 1 136 ? 1.496 11.672 10.242 1 98.62 136 GLN A CA 1
ATOM 1011 C C . GLN A 1 136 ? 2.662 10.734 10.555 1 98.62 136 GLN A C 1
ATOM 1013 O O . GLN A 1 136 ? 2.676 10.086 11.602 1 98.62 136 GLN A O 1
ATOM 1018 N N . LEU A 1 137 ? 3.643 10.68 9.703 1 98.88 137 LEU A N 1
ATOM 1019 C CA . LEU A 1 137 ? 4.797 9.797 9.844 1 98.88 137 LEU A CA 1
ATOM 1020 C C . LEU A 1 137 ? 5.617 10.172 11.078 1 98.88 137 LEU A C 1
ATOM 1022 O O . LEU A 1 137 ? 5.875 9.32 11.938 1 98.88 137 LEU A O 1
ATOM 1026 N N . LEU A 1 138 ? 5.977 11.445 11.172 1 98.75 138 LEU A N 1
ATOM 1027 C CA . LEU A 1 138 ? 6.906 11.852 12.219 1 98.75 138 LEU A CA 1
ATOM 1028 C C . LEU A 1 138 ? 6.223 11.867 13.578 1 98.75 138 LEU A C 1
ATOM 1030 O O . LEU A 1 138 ? 6.855 11.578 14.602 1 98.75 138 LEU A O 1
ATOM 1034 N N . ALA A 1 139 ? 4.918 12.25 13.617 1 98.38 139 ALA A N 1
ATOM 1035 C CA . ALA A 1 139 ? 4.188 12.164 14.883 1 98.38 139 ALA A CA 1
ATOM 1036 C C . ALA A 1 139 ? 4.168 10.734 15.406 1 98.38 139 ALA A C 1
ATOM 1038 O O . ALA A 1 139 ? 4.266 10.508 16.609 1 98.38 139 ALA A O 1
ATOM 1039 N N . ALA A 1 140 ? 4.035 9.766 14.539 1 98.69 140 ALA A N 1
ATOM 1040 C CA . ALA A 1 140 ? 4.027 8.359 14.922 1 98.69 140 ALA A CA 1
ATOM 1041 C C . ALA A 1 140 ? 5.414 7.91 15.383 1 98.69 140 ALA A C 1
ATOM 1043 O O . ALA A 1 140 ? 5.535 7.105 16.312 1 98.69 140 ALA A O 1
ATOM 1044 N N . LEU A 1 141 ? 6.449 8.43 14.75 1 98.62 141 LEU A N 1
ATOM 1045 C CA . LEU A 1 141 ? 7.793 7.902 14.953 1 98.62 141 LEU A CA 1
ATOM 1046 C C . LEU A 1 141 ? 8.453 8.555 16.172 1 98.62 141 LEU A C 1
ATOM 1048 O O . LEU A 1 141 ? 9.383 7.996 16.75 1 98.62 141 LEU A O 1
ATOM 1052 N N . LYS A 1 142 ? 7.992 9.75 16.562 1 98.5 142 LYS A N 1
ATOM 1053 C CA . LYS A 1 142 ? 8.656 10.539 17.594 1 98.5 142 LYS A CA 1
ATOM 1054 C C . LYS A 1 142 ? 8.828 9.734 18.875 1 98.5 142 LYS A C 1
ATOM 1056 O O . LYS A 1 142 ? 9.93 9.656 19.422 1 98.5 142 LYS A O 1
ATOM 1061 N N . PRO A 1 143 ? 7.758 9.094 19.406 1 98.31 143 PRO A N 1
ATOM 1062 C CA . PRO A 1 143 ? 7.949 8.312 20.641 1 98.31 143 PRO A CA 1
ATOM 1063 C C . PRO A 1 143 ? 8.945 7.176 20.453 1 98.31 143 PRO A C 1
ATOM 1065 O O . PRO A 1 143 ? 9.664 6.824 21.406 1 98.31 143 PRO A O 1
ATOM 1068 N N . LEU A 1 144 ? 9.023 6.516 19.281 1 98.56 144 LEU A N 1
ATOM 1069 C CA . LEU A 1 144 ? 9.953 5.426 19.016 1 98.56 144 LEU A CA 1
ATOM 1070 C C . LEU A 1 144 ? 11.383 5.941 18.922 1 98.56 144 LEU A C 1
ATOM 1072 O O . LEU A 1 144 ? 12.305 5.305 19.438 1 98.56 144 LEU A O 1
ATOM 1076 N N . ILE A 1 145 ? 11.531 7.074 18.234 1 98 145 ILE A N 1
ATOM 1077 C CA . ILE A 1 145 ? 12.844 7.695 18.109 1 98 145 ILE A CA 1
ATOM 1078 C C . ILE A 1 145 ? 13.367 8.07 19.5 1 98 145 ILE A C 1
ATOM 1080 O O . ILE A 1 145 ? 14.539 7.871 19.797 1 98 145 ILE A O 1
ATOM 1084 N N . ASP A 1 146 ? 12.469 8.648 20.344 1 97.38 146 ASP A N 1
ATOM 1085 C CA . ASP A 1 146 ? 12.852 9.023 21.703 1 97.38 146 ASP A CA 1
ATOM 1086 C C . ASP A 1 146 ? 13.312 7.805 22.5 1 97.38 146 ASP A C 1
ATOM 1088 O O . ASP A 1 146 ? 14.203 7.91 23.344 1 97.38 146 ASP A O 1
ATOM 1092 N N . GLN A 1 147 ? 12.742 6.676 22.219 1 97 147 GLN A N 1
ATOM 1093 C CA . GLN A 1 147 ? 13.008 5.457 22.969 1 97 147 GLN A CA 1
ATOM 1094 C C . GLN A 1 147 ? 14.289 4.781 22.484 1 97 147 GLN A C 1
ATOM 1096 O O . GLN A 1 147 ? 15.062 4.262 23.297 1 97 147 GLN A O 1
ATOM 1101 N N . GLY A 1 148 ? 14.539 4.801 21.172 1 97.5 148 GLY A N 1
ATOM 1102 C CA . GLY A 1 148 ? 15.617 3.947 20.688 1 97.5 148 GLY A CA 1
ATOM 1103 C C . GLY A 1 148 ? 16.531 4.637 19.688 1 97.5 148 GLY A C 1
ATOM 1104 O O . GLY A 1 148 ? 17.484 4.031 19.203 1 97.5 148 GLY A O 1
ATOM 1105 N N . GLY A 1 149 ? 16.281 5.871 19.359 1 97.94 149 GLY A N 1
ATOM 1106 C CA . GLY A 1 149 ? 17.016 6.531 18.281 1 97.94 149 GLY A CA 1
ATOM 1107 C C . GLY A 1 149 ? 16.516 6.141 16.906 1 97.94 149 GLY A C 1
ATOM 1108 O O . GLY A 1 149 ? 15.633 5.285 16.781 1 97.94 149 GLY A O 1
ATOM 1109 N N . LEU A 1 150 ? 17.094 6.809 15.883 1 98.31 150 LEU A N 1
ATOM 1110 C CA . LEU A 1 150 ? 16.625 6.578 14.516 1 98.31 150 LEU A CA 1
ATOM 1111 C C . LEU A 1 150 ? 17.766 6.055 13.641 1 98.31 150 LEU A C 1
ATOM 1113 O O . LEU A 1 150 ? 18.828 6.684 13.555 1 98.31 150 LEU A O 1
ATOM 1117 N N . SER A 1 151 ? 17.547 4.93 13.055 1 97.75 151 SER A N 1
ATOM 1118 C CA . SER A 1 151 ? 18.5 4.375 12.094 1 97.75 151 SER A CA 1
ATOM 1119 C C . SER A 1 151 ? 17.938 4.438 10.672 1 97.75 151 SER A C 1
ATOM 1121 O O . SER A 1 151 ? 18.609 4.945 9.766 1 97.75 151 SER A O 1
ATOM 1123 N N . ARG A 1 152 ? 16.766 3.951 10.461 1 97.69 152 ARG A N 1
ATOM 1124 C CA . ARG A 1 152 ? 16.203 3.865 9.109 1 97.69 152 ARG A CA 1
ATOM 1125 C C . ARG A 1 152 ? 14.68 3.891 9.141 1 97.69 152 ARG A C 1
ATOM 1127 O O . ARG A 1 152 ? 14.07 3.389 10.086 1 97.69 152 ARG A O 1
ATOM 1134 N N . ILE A 1 153 ? 14.133 4.516 8.141 1 98.62 153 ILE A N 1
ATOM 1135 C CA . ILE A 1 153 ? 12.68 4.562 7.969 1 98.62 153 ILE A CA 1
ATOM 1136 C C . ILE A 1 153 ? 12.312 4.047 6.582 1 98.62 153 ILE A C 1
ATOM 1138 O O . ILE A 1 153 ? 12.977 4.363 5.594 1 98.62 153 ILE A O 1
ATOM 1142 N N . ALA A 1 154 ? 11.344 3.219 6.453 1 98.75 154 ALA A N 1
ATOM 1143 C CA . ALA A 1 154 ? 10.641 2.955 5.203 1 98.75 154 ALA A CA 1
ATOM 1144 C C . ALA A 1 154 ? 9.133 3.162 5.367 1 98.75 154 ALA A C 1
ATOM 1146 O O . ALA A 1 154 ? 8.547 2.732 6.363 1 98.75 154 ALA A O 1
ATOM 1147 N N . VAL A 1 155 ? 8.531 3.918 4.441 1 98.88 155 VAL A N 1
ATOM 1148 C CA . VAL A 1 155 ? 7.105 4.191 4.574 1 98.88 155 VAL A CA 1
ATOM 1149 C C . VAL A 1 155 ? 6.422 4.039 3.217 1 98.88 155 VAL A C 1
ATOM 1151 O O . VAL A 1 155 ? 6.965 4.465 2.191 1 98.88 155 VAL A O 1
ATOM 1154 N N . THR A 1 156 ? 5.336 3.326 3.154 1 98.88 156 THR A N 1
ATOM 1155 C CA . THR A 1 156 ? 4.406 3.312 2.033 1 98.88 156 THR A CA 1
ATOM 1156 C C . THR A 1 156 ? 3.096 3.994 2.408 1 98.88 156 THR A C 1
ATOM 1158 O O . THR A 1 156 ? 2.363 3.512 3.275 1 98.88 156 THR A O 1
ATOM 1161 N N . SER A 1 157 ? 2.832 5.082 1.718 1 98.88 157 SER A N 1
ATOM 1162 C CA . SER A 1 157 ? 1.635 5.859 2.016 1 98.88 157 SER A CA 1
ATOM 1163 C C . SER A 1 157 ? 0.533 5.594 0.995 1 98.88 157 SER A C 1
ATOM 1165 O O . SER A 1 157 ? 0.782 5.605 -0.212 1 98.88 157 SER A O 1
ATOM 1167 N N . MET A 1 158 ? -0.624 5.34 1.474 1 98.69 158 MET A N 1
ATOM 1168 C CA . MET A 1 158 ? -1.826 5.199 0.658 1 98.69 158 MET A CA 1
ATOM 1169 C C . MET A 1 158 ? -2.713 6.438 0.778 1 98.69 158 MET A C 1
ATOM 1171 O O . MET A 1 158 ? -3.359 6.645 1.806 1 98.69 158 MET A O 1
ATOM 1175 N N . LEU A 1 159 ? -2.768 7.152 -0.307 1 98.5 159 LEU A N 1
ATOM 1176 C CA . LEU A 1 159 ? -3.439 8.445 -0.302 1 98.5 159 LEU A CA 1
ATOM 1177 C C . LEU A 1 159 ? -4.941 8.281 -0.518 1 98.5 159 LEU A C 1
ATOM 1179 O O . LEU A 1 159 ? -5.367 7.484 -1.356 1 98.5 159 LEU A O 1
ATOM 1183 N N . SER A 1 160 ? -5.664 9.062 0.204 1 98.19 160 SER A N 1
ATOM 1184 C CA . SER A 1 160 ? -7.094 9.172 -0.07 1 98.19 160 SER A CA 1
ATOM 1185 C C . SER A 1 160 ? -7.363 10.18 -1.184 1 98.19 160 SER A C 1
ATOM 1187 O O . SER A 1 160 ? -6.473 10.938 -1.572 1 98.19 160 SER A O 1
ATOM 1189 N N . ALA A 1 161 ? -8.625 10.156 -1.701 1 97.69 161 ALA A N 1
ATOM 1190 C CA . ALA A 1 161 ? -9.031 11.109 -2.729 1 97.69 161 ALA A CA 1
ATOM 1191 C C . ALA A 1 161 ? -9 12.539 -2.193 1 97.69 161 ALA A C 1
ATOM 1193 O O . ALA A 1 161 ? -8.703 13.477 -2.934 1 97.69 161 ALA A O 1
ATOM 1194 N N . SER A 1 162 ? -9.219 12.695 -0.909 1 96.19 162 SER A N 1
ATOM 1195 C CA . SER A 1 162 ? -9.273 14.016 -0.287 1 96.19 162 SER A CA 1
ATOM 1196 C C . SER A 1 162 ? -7.926 14.727 -0.391 1 96.19 162 SER A C 1
ATOM 1198 O O . SER A 1 162 ? -7.852 15.945 -0.224 1 96.19 162 SER A O 1
ATOM 1200 N N . ALA A 1 163 ? -6.871 13.984 -0.592 1 95.12 163 ALA A N 1
ATOM 1201 C CA . ALA A 1 163 ? -5.555 14.594 -0.794 1 95.12 163 ALA A CA 1
ATOM 1202 C C . ALA A 1 163 ? -5.578 15.578 -1.959 1 95.12 163 ALA A C 1
ATOM 1204 O O . ALA A 1 163 ? -4.781 16.516 -2 1 95.12 163 ALA A O 1
ATOM 1205 N N . GLN A 1 164 ? -6.52 15.336 -2.895 1 93.31 164 GLN A N 1
ATOM 1206 C CA . GLN A 1 164 ? -6.602 16.188 -4.082 1 93.31 164 GLN A CA 1
ATOM 1207 C C . GLN A 1 164 ? -7.836 17.078 -4.031 1 93.31 164 GLN A C 1
ATOM 1209 O O . GLN A 1 164 ? -8.297 17.578 -5.066 1 93.31 164 GLN A O 1
ATOM 1214 N N . GLY A 1 165 ? -8.445 17.172 -2.865 1 90.69 165 GLY A N 1
ATOM 1215 C CA . GLY A 1 165 ? -9.523 18.109 -2.658 1 90.69 165 GLY A CA 1
ATOM 1216 C C . GLY A 1 165 ? -10.898 17.516 -2.877 1 90.69 165 GLY A C 1
ATOM 1217 O O . GLY A 1 165 ? -11.023 16.344 -3.223 1 90.69 165 GLY A O 1
ATOM 1218 N N . LYS A 1 166 ? -11.867 18.297 -2.734 1 90.38 166 LYS A N 1
ATOM 1219 C CA . LYS A 1 166 ? -13.266 17.891 -2.785 1 90.38 166 LYS A CA 1
ATOM 1220 C C . LYS A 1 166 ? -13.641 17.359 -4.164 1 90.38 166 LYS A C 1
ATOM 1222 O O . LYS A 1 166 ? -14.406 16.406 -4.281 1 90.38 166 LYS A O 1
ATOM 1227 N N . LYS A 1 167 ? -13.148 17.953 -5.188 1 92.69 167 LYS A N 1
ATOM 1228 C CA . LYS A 1 167 ? -13.445 17.531 -6.547 1 92.69 167 LYS A CA 1
ATOM 1229 C C . LYS A 1 167 ? -13 16.078 -6.777 1 92.69 167 LYS A C 1
ATOM 1231 O O . LYS A 1 167 ? -13.664 15.336 -7.492 1 92.69 167 LYS A O 1
ATOM 1236 N N . ALA A 1 168 ? -11.914 15.742 -6.211 1 95.88 168 ALA A N 1
ATOM 1237 C CA . ALA A 1 168 ? -11.406 14.375 -6.34 1 95.88 168 ALA A CA 1
ATOM 1238 C C . ALA A 1 168 ? -12.305 13.391 -5.602 1 95.88 168 ALA A C 1
ATOM 1240 O O . ALA A 1 168 ? -12.539 12.273 -6.078 1 95.88 168 ALA A O 1
ATOM 1241 N N . VAL A 1 169 ? -12.789 13.758 -4.441 1 95.62 169 VAL A N 1
ATOM 1242 C CA . VAL A 1 169 ? -13.703 12.93 -3.666 1 95.62 169 VAL A CA 1
ATOM 1243 C C . VAL A 1 169 ? -14.977 12.68 -4.469 1 95.62 169 VAL A C 1
ATOM 1245 O O . VAL A 1 169 ? -15.438 11.539 -4.582 1 95.62 169 VAL A O 1
ATOM 1248 N N . ASP A 1 170 ? -15.477 13.75 -5.051 1 95 170 ASP A N 1
ATOM 1249 C CA . ASP A 1 170 ? -16.688 13.641 -5.871 1 95 170 ASP A CA 1
ATOM 1250 C C . ASP A 1 170 ? -16.422 12.758 -7.094 1 95 170 ASP A C 1
ATOM 1252 O O . ASP A 1 170 ? -17.297 11.984 -7.5 1 95 170 ASP A O 1
ATOM 1256 N N . ALA A 1 171 ? -15.305 12.945 -7.668 1 96.31 171 ALA A N 1
ATOM 1257 C CA . ALA A 1 171 ? -14.945 12.156 -8.844 1 96.31 171 ALA A CA 1
ATOM 1258 C C . ALA A 1 171 ? -14.914 10.664 -8.516 1 96.31 171 ALA A C 1
ATOM 1260 O O . ALA A 1 171 ? -15.406 9.844 -9.289 1 96.31 171 ALA A O 1
ATOM 1261 N N . LEU A 1 172 ? -14.336 10.289 -7.398 1 96.62 172 LEU A N 1
ATOM 1262 C CA . LEU A 1 172 ? -14.281 8.891 -6.984 1 96.62 172 LEU A CA 1
ATOM 1263 C C . LEU A 1 172 ? -15.688 8.336 -6.762 1 96.62 172 LEU A C 1
ATOM 1265 O O . LEU A 1 172 ? -15.992 7.219 -7.184 1 96.62 172 LEU A O 1
ATOM 1269 N N . ALA A 1 173 ? -16.516 9.109 -6.07 1 95.06 173 ALA A N 1
ATOM 1270 C CA . ALA A 1 173 ? -17.891 8.711 -5.859 1 95.06 173 ALA A CA 1
ATOM 1271 C C . ALA A 1 173 ? -18.609 8.508 -7.191 1 95.06 173 ALA A C 1
ATOM 1273 O O . ALA A 1 173 ? -19.344 7.527 -7.367 1 95.06 173 ALA A O 1
ATOM 1274 N N . GLY A 1 174 ? -18.391 9.477 -8.055 1 94.25 174 GLY A N 1
ATOM 1275 C CA . GLY A 1 174 ? -19 9.383 -9.367 1 94.25 174 GLY A CA 1
ATOM 1276 C C . GLY A 1 174 ? -18.562 8.156 -10.148 1 94.25 174 GLY A C 1
ATOM 1277 O O . GLY A 1 174 ? -19.391 7.461 -10.734 1 94.25 174 GLY A O 1
ATOM 1278 N N . GLN A 1 175 ? -17.281 7.879 -10.18 1 96.12 175 GLN A N 1
ATOM 1279 C CA . GLN A 1 175 ? -16.766 6.684 -10.844 1 96.12 175 GLN A CA 1
ATOM 1280 C C . GLN A 1 175 ? -17.406 5.422 -10.266 1 96.12 175 GLN A C 1
ATOM 1282 O O . GLN A 1 175 ? -17.797 4.516 -11.008 1 96.12 175 GLN A O 1
ATOM 1287 N N . SER A 1 176 ? -17.469 5.328 -8.961 1 94.81 176 SER A N 1
ATOM 1288 C CA . SER A 1 176 ? -18 4.148 -8.273 1 94.81 176 SER A CA 1
ATOM 1289 C C . SER A 1 176 ? -19.453 3.904 -8.633 1 94.81 176 SER A C 1
ATOM 1291 O O . SER A 1 176 ? -19.859 2.77 -8.906 1 94.81 176 SER A O 1
ATOM 1293 N N . ALA A 1 177 ? -20.203 4.977 -8.648 1 93.06 177 ALA A N 1
ATOM 1294 C CA . ALA A 1 177 ? -21.625 4.883 -9.008 1 93.06 177 ALA A CA 1
ATOM 1295 C C . ALA A 1 177 ? -21.781 4.402 -10.453 1 93.06 177 ALA A C 1
ATOM 1297 O O . ALA A 1 177 ? -22.625 3.541 -10.734 1 93.06 177 ALA A O 1
ATOM 1298 N N . LYS A 1 178 ? -21.047 4.969 -11.32 1 93.56 178 LYS A N 1
ATOM 1299 C CA . LYS A 1 178 ? -21.109 4.574 -12.727 1 93.56 178 LYS A CA 1
ATOM 1300 C C . LYS A 1 178 ? -20.781 3.096 -12.898 1 93.56 178 LYS A C 1
ATOM 1302 O O . LYS A 1 178 ? -21.516 2.361 -13.562 1 93.56 178 LYS A O 1
ATOM 1307 N N . LEU A 1 179 ? -19.734 2.658 -12.289 1 92.88 179 LEU A N 1
ATOM 1308 C CA . LEU A 1 179 ? -19.25 1.289 -12.453 1 92.88 179 LEU A CA 1
ATOM 1309 C C . LEU A 1 179 ? -20.25 0.291 -11.883 1 92.88 179 LEU A C 1
ATOM 1311 O O . LEU A 1 179 ? -20.484 -0.769 -12.469 1 92.88 179 LEU A O 1
ATOM 1315 N N . LEU A 1 180 ? -20.812 0.617 -10.711 1 90.31 180 LEU A N 1
ATOM 1316 C CA . LEU A 1 180 ? -21.781 -0.281 -10.078 1 90.31 180 LEU A CA 1
ATOM 1317 C C . LEU A 1 180 ? -23.047 -0.399 -10.922 1 90.31 180 LEU A C 1
ATOM 1319 O O . LEU A 1 180 ? -23.812 -1.349 -10.766 1 90.31 180 LEU A O 1
ATOM 1323 N N . ASN A 1 181 ? -23.219 0.557 -11.844 1 89.81 181 ASN A N 1
ATOM 1324 C CA . ASN A 1 181 ? -24.359 0.531 -12.758 1 89.81 181 ASN A CA 1
ATOM 1325 C C . ASN A 1 181 ? -23.953 0.04 -14.141 1 89.81 181 ASN A C 1
ATOM 1327 O O . ASN A 1 181 ? -24.719 0.181 -15.102 1 89.81 181 ASN A O 1
ATOM 1331 N N . GLY A 1 182 ? -22.766 -0.377 -14.297 1 90.62 182 GLY A N 1
ATOM 1332 C CA . GLY A 1 182 ? -22.297 -0.97 -15.539 1 90.62 182 GLY A CA 1
ATOM 1333 C C . GLY A 1 182 ? -21.859 0.06 -16.562 1 90.62 182 GLY A C 1
ATOM 1334 O O . GLY A 1 182 ? -21.766 -0.244 -17.766 1 90.62 182 GLY A O 1
ATOM 1335 N N . ILE A 1 183 ? -21.672 1.289 -16.141 1 91.19 183 ILE A N 1
ATOM 1336 C CA . ILE A 1 183 ? -21.234 2.363 -17.031 1 91.19 183 ILE A CA 1
ATOM 1337 C C . ILE A 1 183 ? -19.719 2.502 -16.969 1 91.19 183 ILE A C 1
ATOM 1339 O O . ILE A 1 183 ? -19.141 2.674 -15.891 1 91.19 183 ILE A O 1
ATOM 1343 N N . PRO A 1 184 ? -19.078 2.43 -18.094 1 88.75 184 PRO A N 1
ATOM 1344 C CA . PRO A 1 184 ? -17.625 2.543 -18.109 1 88.75 184 PRO A CA 1
ATOM 1345 C C . PRO A 1 184 ? -17.141 3.949 -17.75 1 88.75 184 PRO A C 1
ATOM 1347 O O . PRO A 1 184 ? -17.891 4.918 -17.922 1 88.75 184 PRO A O 1
ATOM 1350 N N . ILE A 1 185 ? -15.93 3.99 -17.281 1 89.62 185 ILE A N 1
ATOM 1351 C CA . ILE A 1 185 ? -15.32 5.262 -16.906 1 89.62 185 ILE A CA 1
ATOM 1352 C C . ILE A 1 185 ? -14.695 5.918 -18.125 1 89.62 185 ILE A C 1
ATOM 1354 O O . ILE A 1 185 ? -13.992 5.262 -18.906 1 89.62 185 ILE A O 1
ATOM 1358 N N . ASP A 1 186 ? -14.961 7.18 -18.281 1 82.94 186 ASP A N 1
ATOM 1359 C CA . ASP A 1 186 ? -14.461 7.934 -19.422 1 82.94 186 ASP A CA 1
ATOM 1360 C C . ASP A 1 186 ? -13.031 8.414 -19.172 1 82.94 186 ASP A C 1
ATOM 1362 O O . ASP A 1 186 ? -12.625 8.617 -18.031 1 82.94 186 ASP A O 1
ATOM 1366 N N . GLU A 1 187 ? -12.383 8.648 -20.266 1 74.75 187 GLU A N 1
ATOM 1367 C CA . GLU A 1 187 ? -10.992 9.109 -20.203 1 74.75 187 GLU A CA 1
ATOM 1368 C C . GLU A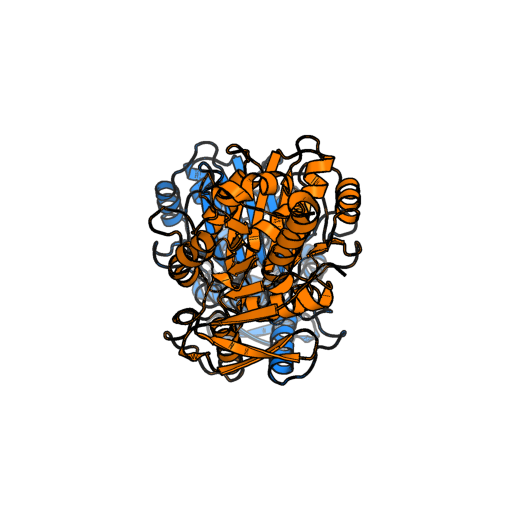 1 187 ? -10.906 10.531 -19.672 1 74.75 187 GLU A C 1
ATOM 1370 O O . GLU A 1 187 ? -9.867 10.945 -19.156 1 74.75 187 GLU A O 1
ATOM 1375 N N . ASP A 1 188 ? -11.906 11.211 -19.672 1 79.94 188 ASP A N 1
ATOM 1376 C CA . ASP A 1 188 ? -11.883 12.609 -19.266 1 79.94 188 ASP A CA 1
ATOM 1377 C C . ASP A 1 188 ? -12.203 12.75 -17.781 1 79.94 188 ASP A C 1
ATOM 1379 O O . ASP A 1 188 ? -12.328 13.867 -17.266 1 79.94 188 ASP A O 1
ATOM 1383 N N . ASP A 1 189 ? -12.148 11.711 -17.172 1 85.44 189 ASP A N 1
ATOM 1384 C CA . ASP A 1 189 ? -12.438 11.758 -15.742 1 85.44 189 ASP A CA 1
ATOM 1385 C C . ASP A 1 189 ? -11.297 12.406 -14.961 1 85.44 189 ASP A C 1
ATOM 1387 O O . ASP A 1 189 ? -10.203 12.594 -15.5 1 85.44 189 ASP A O 1
ATOM 1391 N N . PHE A 1 190 ? -11.5 12.867 -13.781 1 90.31 190 PHE A N 1
ATOM 1392 C CA . PHE A 1 190 ? -10.617 13.672 -12.953 1 90.31 190 PHE A CA 1
ATOM 1393 C C . PHE A 1 190 ? -9.227 13.047 -12.875 1 90.31 190 PHE A C 1
ATOM 1395 O O . PHE A 1 190 ? -8.219 13.734 -13.031 1 90.31 190 PHE A O 1
ATOM 1402 N N . PHE A 1 191 ? -9.164 11.742 -12.672 1 91.81 191 PHE A N 1
ATOM 1403 C CA . PHE A 1 191 ? -7.891 11.07 -12.422 1 91.81 191 PHE A CA 1
ATOM 1404 C C . PHE A 1 191 ? -7.254 10.625 -13.727 1 91.81 191 PHE A C 1
ATOM 1406 O O . PHE A 1 191 ? -6.145 10.086 -13.734 1 91.81 191 PHE A O 1
ATOM 1413 N N . GLY A 1 192 ? -7.914 10.844 -14.844 1 88.75 192 GLY A N 1
ATOM 1414 C CA . GLY A 1 192 ? -7.438 10.398 -16.141 1 88.75 192 GLY A CA 1
ATOM 1415 C C . GLY A 1 192 ? -7.461 8.891 -16.297 1 88.75 192 GLY A C 1
ATOM 1416 O O . GLY A 1 192 ? -7.047 8.359 -17.328 1 88.75 192 GLY A O 1
ATOM 1417 N N . ARG A 1 193 ? -7.828 8.227 -15.211 1 92 193 ARG A N 1
ATOM 1418 C CA . ARG A 1 193 ? -7.996 6.773 -15.164 1 92 193 ARG A CA 1
ATOM 1419 C C . ARG A 1 193 ? -8.953 6.367 -14.055 1 92 193 ARG A C 1
ATOM 1421 O O . ARG A 1 193 ? -9.305 7.184 -13.195 1 92 193 ARG A O 1
ATOM 1428 N N . GLN A 1 194 ? -9.414 5.117 -14.141 1 95.5 194 GLN A N 1
ATOM 1429 C CA . GLN A 1 194 ? -10.297 4.598 -13.102 1 95.5 194 GLN A CA 1
ATOM 1430 C C . GLN A 1 194 ? -9.57 4.473 -11.766 1 95.5 194 GLN A C 1
ATOM 1432 O O . GLN A 1 194 ? -8.586 3.73 -11.656 1 95.5 194 GLN A O 1
ATOM 1437 N N . LEU A 1 195 ? -10.039 5.254 -10.805 1 97.5 195 LEU A N 1
ATOM 1438 C CA . LEU A 1 195 ? -9.555 5.078 -9.445 1 97.5 195 LEU A CA 1
ATOM 1439 C C . LEU A 1 195 ? -10.453 4.133 -8.656 1 97.5 195 LEU A C 1
ATOM 1441 O O . LEU A 1 195 ? -9.984 3.387 -7.797 1 97.5 195 LEU A O 1
ATOM 1445 N N . ALA A 1 196 ? -11.766 4.172 -9 1 97.19 196 ALA A N 1
ATOM 1446 C CA . ALA A 1 196 ? -12.719 3.301 -8.312 1 97.19 196 ALA A CA 1
ATOM 1447 C C . ALA A 1 196 ? -12.305 1.837 -8.422 1 97.19 196 ALA A C 1
ATOM 1449 O O . ALA A 1 196 ? -12.102 1.322 -9.523 1 97.19 196 ALA A O 1
ATOM 1450 N N . PHE A 1 197 ? -12.141 1.166 -7.254 1 97.5 197 PHE A N 1
ATOM 1451 C CA . PHE A 1 197 ? -11.781 -0.241 -7.137 1 97.5 197 PHE A CA 1
ATOM 1452 C C . PHE A 1 197 ? -10.422 -0.504 -7.781 1 97.5 197 PHE A C 1
ATOM 1454 O O . PHE A 1 197 ? -10.195 -1.572 -8.352 1 97.5 197 PHE A O 1
ATOM 1461 N N . ASN A 1 198 ? -9.562 0.463 -7.742 1 97.88 198 ASN A N 1
ATOM 1462 C CA . ASN A 1 198 ? -8.25 0.413 -8.383 1 97.88 198 ASN A CA 1
ATOM 1463 C C . ASN A 1 198 ? -7.215 1.201 -7.59 1 97.88 198 ASN A C 1
ATOM 1465 O O . ASN A 1 198 ? -7.562 2.113 -6.836 1 97.88 198 ASN A O 1
ATOM 1469 N N . MET A 1 199 ? -5.973 0.782 -7.605 1 98.31 199 MET A N 1
ATOM 1470 C CA . MET A 1 199 ? -4.859 1.551 -7.059 1 98.31 199 MET A CA 1
ATOM 1471 C C . MET A 1 199 ? -4.074 2.238 -8.172 1 98.31 199 MET A C 1
ATOM 1473 O O . MET A 1 199 ? -3.842 1.65 -9.227 1 98.31 199 MET A O 1
ATOM 1477 N N . LEU A 1 200 ? -3.68 3.461 -7.949 1 98 200 LEU A N 1
ATOM 1478 C CA . LEU A 1 200 ? -2.916 4.199 -8.945 1 98 200 LEU A CA 1
ATOM 1479 C C . LEU A 1 200 ? -1.569 4.641 -8.391 1 98 200 LEU A C 1
ATOM 1481 O O . LEU A 1 200 ? -1.511 5.488 -7.492 1 98 200 LEU A O 1
ATOM 1485 N N . PRO A 1 201 ? -0.439 4.07 -8.859 1 98.06 201 PRO A N 1
ATOM 1486 C CA . PRO A 1 201 ? 0.858 4.629 -8.477 1 98.06 201 PRO A CA 1
ATOM 1487 C C . PRO A 1 201 ? 1.081 6.039 -9.023 1 98.06 201 PRO A C 1
ATOM 1489 O O . PRO A 1 201 ? 0.244 6.551 -9.773 1 98.06 201 PRO A O 1
ATOM 1492 N N . LEU A 1 202 ? 2.102 6.684 -8.555 1 97.69 202 LEU A N 1
ATOM 1493 C CA . LEU A 1 202 ? 2.484 7.996 -9.062 1 97.69 202 LEU A CA 1
ATOM 1494 C C . LEU A 1 202 ? 3.736 7.898 -9.93 1 97.69 202 LEU A C 1
ATOM 1496 O O . LEU A 1 202 ? 4.66 7.145 -9.609 1 97.69 202 LEU A O 1
ATOM 1500 N N . LEU A 1 203 ? 3.791 8.656 -10.961 1 97.38 203 LEU A N 1
ATOM 1501 C CA . LEU A 1 203 ? 4.914 8.641 -11.891 1 97.38 203 LEU A CA 1
ATOM 1502 C C . LEU A 1 203 ? 6.043 9.539 -11.391 1 97.38 203 LEU A C 1
ATOM 1504 O O . LEU A 1 203 ? 5.793 10.617 -10.844 1 97.38 203 LEU A O 1
ATOM 1508 N N . PRO A 1 204 ? 7.281 9.062 -11.555 1 97.06 204 PRO A N 1
ATOM 1509 C CA . PRO A 1 204 ? 8.375 10.016 -11.367 1 97.06 204 PRO A CA 1
ATOM 1510 C C . PRO A 1 204 ? 8.289 11.203 -12.32 1 97.06 204 PRO A C 1
ATOM 1512 O O . PRO A 1 204 ? 7.855 11.055 -13.469 1 97.06 204 PRO A O 1
ATOM 1515 N N . ASP A 1 205 ? 8.68 12.32 -11.797 1 96.25 205 ASP A N 1
ATOM 1516 C CA . ASP A 1 205 ? 8.672 13.5 -12.664 1 96.25 205 ASP A CA 1
ATOM 1517 C C . ASP A 1 205 ? 10.031 13.695 -13.336 1 96.25 205 ASP A C 1
ATOM 1519 O O . ASP A 1 205 ? 10.828 12.758 -13.43 1 96.25 205 ASP A O 1
ATOM 1523 N N . ARG A 1 206 ? 10.328 14.867 -13.922 1 93.81 206 ARG A N 1
ATOM 1524 C CA . ARG A 1 206 ? 11.523 15.148 -14.711 1 93.81 206 ARG A CA 1
ATOM 1525 C C . ARG A 1 206 ? 12.781 15.031 -13.867 1 93.81 206 ARG A C 1
ATOM 1527 O O . ARG A 1 206 ? 13.875 14.828 -14.398 1 93.81 206 ARG A O 1
ATOM 1534 N N . GLU A 1 207 ? 12.57 15.109 -12.539 1 93.38 207 GLU A N 1
ATOM 1535 C CA . GLU A 1 207 ? 13.711 15.016 -11.633 1 93.38 207 GLU A CA 1
ATOM 1536 C C . GLU A 1 207 ? 14.047 13.562 -11.32 1 93.38 207 GLU A C 1
ATOM 1538 O O . GLU A 1 207 ? 15.023 13.281 -10.617 1 93.38 207 GLU A O 1
ATOM 1543 N N . GLY A 1 208 ? 13.258 12.664 -11.812 1 94.94 208 GLY A N 1
ATOM 1544 C CA . GLY A 1 208 ? 13.57 11.25 -11.688 1 94.94 208 GLY A CA 1
ATOM 1545 C C . GLY A 1 208 ? 13.008 10.625 -10.422 1 94.94 208 GLY A C 1
ATOM 1546 O O . GLY A 1 208 ? 13.359 9.5 -10.07 1 94.94 208 GLY A O 1
ATOM 1547 N N . SER A 1 209 ? 12.227 11.375 -9.703 1 96.75 209 SER A N 1
ATOM 1548 C CA . SER A 1 209 ? 11.586 10.883 -8.492 1 96.75 209 SER A CA 1
ATOM 1549 C C . SER A 1 209 ? 10.125 11.297 -8.422 1 96.75 209 SER A C 1
ATOM 1551 O O . SER A 1 209 ? 9.68 12.164 -9.18 1 96.75 209 SER A O 1
ATOM 1553 N N . VAL A 1 210 ? 9.383 10.664 -7.656 1 97.81 210 VAL A N 1
ATOM 1554 C CA . VAL A 1 210 ? 7.996 11.023 -7.402 1 97.81 210 VAL A CA 1
ATOM 1555 C C . VAL A 1 210 ? 7.938 12.234 -6.477 1 97.81 210 VAL A C 1
ATOM 1557 O O . VAL A 1 210 ? 8.539 12.234 -5.398 1 97.81 210 VAL A O 1
ATOM 1560 N N . ARG A 1 211 ? 7.234 13.203 -6.859 1 97.31 211 ARG A N 1
ATOM 1561 C CA . ARG A 1 211 ? 7.203 14.484 -6.16 1 97.31 211 ARG A CA 1
ATOM 1562 C C . ARG A 1 211 ? 6.812 14.297 -4.695 1 97.31 211 ARG A C 1
ATOM 1564 O O . ARG A 1 211 ? 7.438 14.875 -3.803 1 97.31 211 ARG A O 1
ATOM 1571 N N . GLN A 1 212 ? 5.723 13.531 -4.418 1 97.88 212 GLN A N 1
ATOM 1572 C CA . GLN A 1 212 ? 5.246 13.312 -3.057 1 97.88 212 GLN A CA 1
ATOM 1573 C C . GLN A 1 212 ? 6.297 12.594 -2.213 1 97.88 212 GLN A C 1
ATOM 1575 O O . GLN A 1 212 ? 6.453 12.883 -1.027 1 97.88 212 GLN A O 1
ATOM 1580 N N . GLU A 1 213 ? 6.996 11.68 -2.807 1 98.69 213 GLU A N 1
ATOM 1581 C CA . GLU A 1 213 ? 8.047 10.953 -2.107 1 98.69 213 GLU A CA 1
ATOM 1582 C C . GLU A 1 213 ? 9.219 11.875 -1.765 1 98.69 213 GLU A C 1
ATOM 1584 O O . GLU A 1 213 ? 9.719 11.852 -0.64 1 98.69 213 GLU A O 1
ATOM 1589 N N . ARG A 1 214 ? 9.609 12.641 -2.727 1 98.38 214 ARG A N 1
ATOM 1590 C CA . ARG A 1 214 ? 10.68 13.609 -2.518 1 98.38 214 ARG A CA 1
ATOM 1591 C C . ARG A 1 214 ? 10.328 14.586 -1.399 1 98.38 214 ARG A C 1
ATOM 1593 O O . ARG A 1 214 ? 11.164 14.898 -0.554 1 98.38 214 ARG A O 1
ATOM 1600 N N . ARG A 1 215 ? 9.102 15.023 -1.391 1 98.19 215 ARG A N 1
ATOM 1601 C CA . ARG A 1 215 ? 8.633 15.945 -0.361 1 98.19 215 ARG A CA 1
ATOM 1602 C C . ARG A 1 215 ? 8.758 15.32 1.026 1 98.19 215 ARG A C 1
ATOM 1604 O O . ARG A 1 215 ? 9.227 15.977 1.965 1 98.19 215 ARG A O 1
ATOM 1611 N N . ILE A 1 216 ? 8.344 14.078 1.189 1 98.81 216 ILE A N 1
ATOM 1612 C CA . ILE A 1 216 ? 8.438 13.391 2.475 1 98.81 216 ILE A CA 1
ATOM 1613 C C . ILE A 1 216 ? 9.891 13.352 2.938 1 98.81 216 ILE A C 1
ATOM 1615 O O . ILE A 1 216 ? 10.195 13.711 4.078 1 98.81 216 ILE A O 1
ATOM 1619 N N . VAL A 1 217 ? 10.766 12.984 2.047 1 98.81 217 VAL A N 1
ATOM 1620 C CA . VAL A 1 217 ? 12.18 12.82 2.385 1 98.81 217 VAL A CA 1
ATOM 1621 C C . VAL A 1 217 ? 12.773 14.164 2.801 1 98.81 217 VAL A C 1
ATOM 1623 O O . VAL A 1 217 ? 13.398 14.273 3.857 1 98.81 217 VAL A O 1
ATOM 1626 N N . ASP A 1 218 ? 12.531 15.172 2.004 1 98.69 218 ASP A N 1
ATOM 1627 C CA . ASP A 1 218 ? 13.117 16.484 2.26 1 98.69 218 ASP A CA 1
ATOM 1628 C C . ASP A 1 218 ? 12.578 17.078 3.553 1 98.69 218 ASP A C 1
ATOM 1630 O O . ASP A 1 218 ? 13.328 17.641 4.352 1 98.69 218 ASP A O 1
ATOM 1634 N N . GLU A 1 219 ? 11.328 16.984 3.766 1 98.88 219 GLU A N 1
ATOM 1635 C CA . GLU A 1 219 ? 10.734 17.547 4.973 1 98.88 219 GLU A CA 1
ATOM 1636 C C . GLU A 1 219 ? 11.195 16.797 6.219 1 98.88 219 GLU A C 1
ATOM 1638 O O . GLU A 1 219 ? 11.484 17.422 7.25 1 98.88 219 GLU A O 1
ATOM 1643 N N . VAL A 1 220 ? 11.25 15.469 6.145 1 98.88 220 VAL A N 1
ATOM 1644 C CA . VAL A 1 220 ? 11.719 14.68 7.277 1 98.88 220 VAL A CA 1
ATOM 1645 C C . VAL A 1 220 ? 13.133 15.102 7.648 1 98.88 220 VAL A C 1
ATOM 1647 O O . VAL A 1 220 ? 13.43 15.336 8.82 1 98.88 220 VAL A O 1
ATOM 1650 N N . ARG A 1 221 ? 13.969 15.234 6.664 1 98.75 221 ARG A N 1
ATOM 1651 C CA . ARG A 1 221 ? 15.367 15.578 6.906 1 98.75 221 ARG A CA 1
ATOM 1652 C C . ARG A 1 221 ? 15.492 16.984 7.5 1 98.75 221 ARG A C 1
ATOM 1654 O O . ARG A 1 221 ? 16.281 17.203 8.43 1 98.75 221 ARG A O 1
ATOM 1661 N N . LYS A 1 222 ? 14.703 17.906 6.996 1 98.75 222 LYS A N 1
ATOM 1662 C CA . LYS A 1 222 ? 14.742 19.266 7.543 1 98.75 222 LYS A CA 1
ATOM 1663 C C . LYS A 1 222 ? 14.219 19.297 8.977 1 98.75 222 LYS A C 1
ATOM 1665 O O . LYS A 1 222 ? 14.828 19.922 9.852 1 98.75 222 LYS A O 1
ATOM 1670 N N . ILE A 1 223 ? 13.102 18.625 9.258 1 98.75 223 ILE A N 1
ATOM 1671 C CA . ILE A 1 223 ? 12.445 18.656 10.562 1 98.75 223 ILE A CA 1
ATOM 1672 C C . ILE A 1 223 ? 13.352 18.016 11.609 1 98.75 223 ILE A C 1
ATOM 1674 O O . ILE A 1 223 ? 13.477 18.516 12.727 1 98.75 223 ILE A O 1
ATOM 1678 N N . LEU A 1 224 ? 13.984 16.938 11.211 1 98.38 224 LEU A N 1
ATOM 1679 C CA . LEU A 1 224 ? 14.859 16.234 12.141 1 98.38 224 LEU A CA 1
ATOM 1680 C C . LEU A 1 224 ? 16.25 16.859 12.164 1 98.38 224 LEU A C 1
ATOM 1682 O O . LEU A 1 224 ? 17.109 16.453 12.961 1 98.38 224 LEU A O 1
ATOM 1686 N N . GLN A 1 225 ? 16.484 17.844 11.273 1 97.56 225 GLN A N 1
ATOM 1687 C CA . GLN A 1 225 ? 17.766 18.516 11.156 1 97.56 225 GLN A CA 1
ATOM 1688 C C . GLN A 1 225 ? 18.906 17.516 10.984 1 97.56 225 GLN A C 1
ATOM 1690 O O . GLN A 1 225 ? 19.922 17.594 11.672 1 97.56 225 GLN A O 1
ATOM 1695 N N . ASP A 1 226 ? 18.719 16.562 10.109 1 97.38 226 ASP A N 1
ATOM 1696 C CA . ASP A 1 226 ? 19.672 15.5 9.805 1 97.38 226 ASP A CA 1
ATOM 1697 C C . ASP A 1 226 ? 19.562 15.07 8.344 1 97.38 226 ASP A C 1
ATOM 1699 O O . ASP A 1 226 ? 18.734 14.227 7.996 1 97.38 226 ASP A O 1
ATOM 1703 N N . ASP A 1 227 ? 20.469 15.539 7.52 1 95.81 227 ASP A N 1
ATOM 1704 C CA . ASP A 1 227 ? 20.469 15.258 6.086 1 95.81 227 ASP A CA 1
ATOM 1705 C C . ASP A 1 227 ? 20.828 13.805 5.805 1 95.81 227 ASP A C 1
ATOM 1707 O O . ASP A 1 227 ? 20.625 13.312 4.695 1 95.81 227 ASP A O 1
ATOM 1711 N N . GLY A 1 228 ? 21.281 13.117 6.816 1 95.38 228 GLY A N 1
ATOM 1712 C CA . GLY A 1 228 ? 21.766 11.758 6.641 1 95.38 228 GLY A CA 1
ATOM 1713 C C . GLY A 1 228 ? 20.734 10.703 6.965 1 95.38 228 GLY A C 1
ATOM 1714 O O . GLY A 1 228 ? 20.984 9.508 6.812 1 95.38 228 GLY A O 1
ATOM 1715 N N . VAL A 1 229 ? 19.562 11.164 7.391 1 96.62 229 VAL A N 1
ATOM 1716 C CA . VAL A 1 229 ? 18.516 10.211 7.711 1 96.62 229 VAL A CA 1
ATOM 1717 C C . VAL A 1 229 ? 18.25 9.305 6.512 1 96.62 229 VAL A C 1
ATOM 1719 O O . VAL A 1 229 ? 18.031 9.789 5.398 1 96.62 229 VAL A O 1
ATOM 1722 N N . MET A 1 230 ? 18.406 8.008 6.719 1 97.69 230 MET A N 1
ATOM 1723 C CA . MET A 1 230 ? 18.047 7.035 5.691 1 97.69 230 MET A CA 1
ATOM 1724 C C . MET A 1 230 ? 16.547 6.801 5.668 1 97.69 230 MET A C 1
ATOM 1726 O O . MET A 1 230 ? 15.992 6.176 6.578 1 97.69 230 MET A O 1
ATOM 1730 N N . ILE A 1 231 ? 15.875 7.254 4.617 1 98.69 231 ILE A N 1
ATOM 1731 C CA . ILE A 1 231 ? 14.43 7.137 4.547 1 98.69 231 ILE A CA 1
ATOM 1732 C C . ILE A 1 231 ? 14.008 6.777 3.125 1 98.69 231 ILE A C 1
ATOM 1734 O O . ILE A 1 231 ? 14.398 7.449 2.166 1 98.69 231 ILE A O 1
ATOM 1738 N N . SER A 1 232 ? 13.289 5.691 2.98 1 98.62 232 SER A N 1
ATOM 1739 C CA . SER A 1 232 ? 12.633 5.297 1.737 1 98.62 232 SER A CA 1
ATOM 1740 C C . SER A 1 232 ? 11.133 5.562 1.796 1 98.62 232 SER A C 1
ATOM 1742 O O . SER A 1 232 ? 10.453 5.141 2.736 1 98.62 232 SER A O 1
ATOM 1744 N N . ALA A 1 233 ? 10.609 6.332 0.812 1 98.75 233 ALA A N 1
ATOM 1745 C CA . ALA A 1 233 ? 9.188 6.668 0.766 1 98.75 233 ALA A CA 1
ATOM 1746 C C . ALA A 1 233 ? 8.555 6.199 -0.542 1 98.75 233 ALA A C 1
ATOM 1748 O O . ALA A 1 233 ? 9.148 6.348 -1.612 1 98.75 233 ALA A O 1
ATOM 1749 N N . SER A 1 234 ? 7.438 5.539 -0.44 1 98.56 234 SER A N 1
ATOM 1750 C CA . SER A 1 234 ? 6.586 5.184 -1.568 1 98.56 234 SER A CA 1
ATOM 1751 C C . SER A 1 234 ? 5.16 5.688 -1.367 1 98.56 234 SER A C 1
ATOM 1753 O O . SER A 1 234 ? 4.664 5.727 -0.24 1 98.56 234 SER A O 1
ATOM 1755 N N . VAL A 1 235 ? 4.559 6.09 -2.439 1 98.62 235 VAL A N 1
ATOM 1756 C CA . VAL A 1 235 ? 3.217 6.656 -2.35 1 98.62 235 VAL A CA 1
ATOM 1757 C C . VAL A 1 235 ? 2.33 6.059 -3.439 1 98.62 235 VAL A C 1
ATOM 1759 O O . VAL A 1 235 ? 2.768 5.887 -4.578 1 98.62 235 VAL A O 1
ATOM 1762 N N . VAL A 1 236 ? 1.097 5.742 -3.092 1 98.62 236 VAL A N 1
ATOM 1763 C CA . VAL A 1 236 ? 0.115 5.223 -4.039 1 98.62 236 VAL A CA 1
ATOM 1764 C C . VAL A 1 236 ? -1.254 5.836 -3.752 1 98.62 236 VAL A C 1
ATOM 1766 O O . VAL A 1 236 ? -1.604 6.074 -2.594 1 98.62 236 VAL A O 1
ATOM 1769 N N . GLN A 1 237 ? -1.966 6.195 -4.844 1 98.5 237 GLN A N 1
ATOM 1770 C CA . GLN A 1 237 ? -3.338 6.676 -4.723 1 98.5 237 GLN A CA 1
ATOM 1771 C C . GLN A 1 237 ? -4.316 5.52 -4.547 1 98.5 237 GLN A C 1
ATOM 1773 O O . GLN A 1 237 ? -4.352 4.602 -5.367 1 98.5 237 GLN A O 1
ATOM 1778 N N . SER A 1 238 ? -5.074 5.547 -3.467 1 98.62 238 SER A N 1
ATOM 1779 C CA . SER A 1 238 ? -6.02 4.477 -3.176 1 98.62 238 SER A CA 1
ATOM 1780 C C . SER A 1 238 ? -7.457 4.93 -3.41 1 98.62 238 SER A C 1
ATOM 1782 O O . SER A 1 238 ? -7.738 6.129 -3.439 1 98.62 238 SER A O 1
ATOM 1784 N N . PRO A 1 239 ? -8.398 4 -3.648 1 98.38 239 PRO A N 1
ATOM 1785 C CA . PRO A 1 239 ? -9.805 4.355 -3.811 1 98.38 239 PRO A CA 1
ATOM 1786 C C . PRO A 1 239 ? -10.531 4.52 -2.477 1 98.38 239 PRO A C 1
ATOM 1788 O O . PRO A 1 239 ? -11.547 3.857 -2.234 1 98.38 239 PRO A O 1
ATOM 1791 N N . VAL A 1 240 ? -10.023 5.359 -1.614 1 98.38 240 VAL A N 1
ATOM 1792 C CA . VAL A 1 240 ? -10.547 5.734 -0.302 1 98.38 240 VAL A CA 1
ATOM 1793 C C . VAL A 1 240 ? -10.859 7.227 -0.276 1 98.38 240 VAL A C 1
ATOM 1795 O O . VAL A 1 240 ? -10.094 8.039 -0.809 1 98.38 240 VAL A O 1
ATOM 1798 N N . PHE A 1 241 ? -11.961 7.586 0.326 1 96.88 241 PHE A N 1
ATOM 1799 C CA . PHE A 1 241 ? -12.43 8.961 0.227 1 96.88 241 PHE A CA 1
ATOM 1800 C C . PHE A 1 241 ? -11.602 9.883 1.113 1 96.88 241 PHE A C 1
ATOM 1802 O O . PHE A 1 241 ? -11.094 10.906 0.649 1 96.88 241 PHE A O 1
ATOM 1809 N N . TYR A 1 242 ? -11.469 9.531 2.377 1 96.19 242 TYR A N 1
ATOM 1810 C CA . TYR A 1 242 ? -10.812 10.391 3.354 1 96.19 242 TYR A CA 1
ATOM 1811 C C . TYR A 1 242 ? -9.836 9.602 4.211 1 96.19 242 TYR A C 1
ATOM 1813 O O . TYR A 1 242 ? -10.078 8.43 4.516 1 96.19 242 TYR A O 1
ATOM 1821 N N . GLY A 1 243 ? -8.773 10.32 4.621 1 98.06 243 GLY A N 1
ATOM 1822 C CA . GLY A 1 243 ? -7.812 9.703 5.52 1 98.06 243 GLY A CA 1
ATOM 1823 C C . GLY A 1 243 ? -6.695 8.977 4.793 1 98.06 243 GLY A C 1
ATOM 1824 O O . GLY A 1 243 ? -6.945 8.227 3.844 1 98.06 243 GLY A O 1
ATOM 1825 N N . HIS A 1 244 ? -5.504 9.234 5.199 1 98.69 244 HIS A N 1
ATOM 1826 C CA . HIS A 1 244 ? -4.348 8.523 4.668 1 98.69 244 HIS A CA 1
ATOM 1827 C C . HIS A 1 244 ? -3.986 7.328 5.543 1 98.69 244 HIS A C 1
ATOM 1829 O O . HIS A 1 244 ? -4.207 7.355 6.758 1 98.69 244 HIS A O 1
ATOM 1835 N N . ALA A 1 245 ? -3.51 6.312 4.91 1 98.88 245 ALA A N 1
ATOM 1836 C CA . ALA A 1 245 ? -2.93 5.172 5.613 1 98.88 245 ALA A CA 1
ATOM 1837 C C . ALA A 1 245 ? -1.44 5.039 5.309 1 98.88 245 ALA A C 1
ATOM 1839 O O . ALA A 1 245 ? -0.994 5.371 4.207 1 98.88 245 ALA A O 1
ATOM 1840 N N . GLN A 1 246 ? -0.69 4.598 6.316 1 98.88 246 GLN A N 1
ATOM 1841 C CA . GLN A 1 246 ? 0.738 4.375 6.113 1 98.88 246 GLN A CA 1
ATOM 1842 C C . GLN A 1 246 ? 1.176 3.039 6.707 1 98.88 246 GLN A C 1
ATOM 1844 O O . GLN A 1 246 ? 0.786 2.691 7.824 1 98.88 246 GLN A O 1
ATOM 1849 N N . MET A 1 247 ? 1.856 2.254 5.91 1 98.75 247 MET A N 1
ATOM 1850 C CA . MET A 1 247 ? 2.662 1.142 6.406 1 98.75 247 MET A CA 1
ATOM 1851 C C . MET A 1 247 ? 4.094 1.588 6.68 1 98.75 247 MET A C 1
ATOM 1853 O O . MET A 1 247 ? 4.793 2.041 5.77 1 98.75 247 MET A O 1
ATOM 1857 N N . VAL A 1 248 ? 4.508 1.41 7.926 1 98.88 248 VAL A N 1
ATOM 1858 C CA . VAL A 1 248 ? 5.785 1.999 8.312 1 98.88 248 VAL A CA 1
ATOM 1859 C C . VAL A 1 248 ? 6.715 0.913 8.844 1 98.88 248 VAL A C 1
ATOM 1861 O O . VAL A 1 248 ? 6.285 0.029 9.586 1 98.88 248 VAL A O 1
ATOM 1864 N N . SER A 1 249 ? 7.934 0.905 8.406 1 98.75 249 SER A N 1
ATOM 1865 C CA . SER A 1 249 ? 9.039 0.146 8.984 1 98.75 249 SER A CA 1
ATOM 1866 C C . SER A 1 249 ? 10.062 1.068 9.633 1 98.75 249 SER A C 1
ATOM 1868 O O . SER A 1 249 ? 10.492 2.053 9.023 1 98.75 249 SER A O 1
ATOM 1870 N N . PHE A 1 250 ? 10.383 0.74 10.844 1 98.69 250 PHE A N 1
ATOM 1871 C CA . PHE A 1 250 ? 11.258 1.591 11.633 1 98.69 250 PHE A CA 1
ATOM 1872 C C . PHE A 1 250 ? 12.398 0.778 12.234 1 98.69 250 PHE A C 1
ATOM 1874 O O . PHE A 1 250 ? 12.172 -0.261 12.852 1 98.69 250 PHE A O 1
ATOM 1881 N N . GLU A 1 251 ? 13.594 1.242 11.977 1 98.19 251 GLU A N 1
ATOM 1882 C CA . GLU A 1 251 ? 14.773 0.688 12.641 1 98.19 251 GLU A CA 1
ATOM 1883 C C . GLU A 1 251 ? 15.391 1.7 13.602 1 98.19 251 GLU A C 1
ATOM 1885 O O . GLU A 1 251 ? 15.75 2.807 13.195 1 98.19 251 GLU A O 1
ATOM 1890 N N . ALA A 1 252 ? 15.531 1.319 14.828 1 98.12 252 ALA A N 1
ATOM 1891 C CA . ALA A 1 252 ? 16.156 2.158 15.852 1 98.12 252 ALA A CA 1
ATOM 1892 C C . ALA A 1 252 ? 17.656 1.893 15.938 1 98.12 252 ALA A C 1
ATOM 1894 O O . ALA A 1 252 ? 18.141 0.878 15.438 1 98.12 252 ALA A O 1
ATOM 1895 N N . LEU A 1 253 ? 18.375 2.85 16.469 1 97.94 253 LEU A N 1
ATOM 1896 C CA . LEU A 1 253 ? 19.797 2.617 16.766 1 97.94 253 LEU A CA 1
ATOM 1897 C C . LEU A 1 253 ? 19.953 1.495 17.781 1 97.94 253 LEU A C 1
ATOM 1899 O O . LEU A 1 253 ? 20.812 0.62 17.625 1 97.94 253 LEU A O 1
ATOM 1903 N N . ARG A 1 254 ? 19.156 1.538 18.797 1 97.12 254 ARG A N 1
ATOM 1904 C CA . ARG A 1 254 ? 18.984 0.422 19.719 1 97.12 254 ARG A CA 1
ATOM 1905 C C . ARG A 1 254 ? 17.719 -0.372 19.391 1 97.12 254 ARG A C 1
ATOM 1907 O O . ARG A 1 254 ? 16.609 0.101 19.609 1 97.12 254 ARG A O 1
ATOM 1914 N N . PRO A 1 255 ? 17.906 -1.586 18.922 1 95.94 255 PRO A N 1
ATOM 1915 C CA . PRO A 1 255 ? 16.734 -2.344 18.5 1 95.94 255 PRO A CA 1
ATOM 1916 C C . PRO A 1 255 ? 15.641 -2.4 19.562 1 95.94 255 PRO A C 1
ATOM 1918 O O . PRO A 1 255 ? 15.945 -2.549 20.75 1 95.94 255 PRO A O 1
ATOM 1921 N N . LEU A 1 256 ? 14.383 -2.301 19.094 1 97.81 256 LEU A N 1
ATOM 1922 C CA . LEU A 1 256 ? 13.219 -2.332 19.969 1 97.81 256 LEU A CA 1
ATOM 1923 C C . LEU A 1 256 ? 12.414 -3.613 19.766 1 97.81 256 LEU A C 1
ATOM 1925 O O . LEU A 1 256 ? 12.25 -4.074 18.625 1 97.81 256 LEU A O 1
ATOM 1929 N N . ALA A 1 257 ? 11.953 -4.133 20.859 1 97.81 257 ALA A N 1
ATOM 1930 C CA . ALA A 1 257 ? 10.938 -5.176 20.766 1 97.81 257 ALA A CA 1
ATOM 1931 C C . ALA A 1 257 ? 9.555 -4.574 20.531 1 97.81 257 ALA A C 1
ATOM 1933 O O . ALA A 1 257 ? 9.305 -3.42 20.875 1 97.81 257 ALA A O 1
ATOM 1934 N N . ALA A 1 258 ? 8.703 -5.391 19.969 1 97.62 258 ALA A N 1
ATOM 1935 C CA . ALA A 1 258 ? 7.348 -4.938 19.672 1 97.62 258 ALA A CA 1
ATOM 1936 C C . ALA A 1 258 ? 6.672 -4.395 20.922 1 97.62 258 ALA A C 1
ATOM 1938 O O . ALA A 1 258 ? 5.949 -3.396 20.875 1 97.62 258 ALA A O 1
ATOM 1939 N N . GLU A 1 259 ? 6.906 -5.043 22 1 97.19 259 GLU A N 1
ATOM 1940 C CA . GLU A 1 259 ? 6.297 -4.625 23.266 1 97.19 259 GLU A CA 1
ATOM 1941 C C . GLU A 1 259 ? 6.809 -3.254 23.703 1 97.19 259 GLU A C 1
ATOM 1943 O O . GLU A 1 259 ? 6.035 -2.418 24.172 1 97.19 259 GLU A O 1
ATOM 1948 N N . GLU A 1 260 ? 8.062 -3.035 23.547 1 98 260 GLU A N 1
ATOM 1949 C CA . GLU A 1 260 ? 8.656 -1.74 23.859 1 98 260 GLU A CA 1
ATOM 1950 C C . GLU A 1 260 ? 8.102 -0.644 22.953 1 98 260 GLU A C 1
ATOM 1952 O O . GLU A 1 260 ? 7.852 0.474 23.406 1 98 260 GLU A O 1
ATOM 1957 N N . ALA A 1 261 ? 8.008 -0.991 21.719 1 98.44 261 ALA A N 1
ATOM 1958 C CA . ALA A 1 261 ? 7.457 -0.04 20.75 1 98.44 261 ALA A CA 1
ATOM 1959 C C . ALA A 1 261 ? 6.027 0.341 21.109 1 98.44 261 ALA A C 1
ATOM 1961 O O . ALA A 1 261 ? 5.656 1.516 21.047 1 98.44 261 ALA A O 1
ATOM 1962 N N . ARG A 1 262 ? 5.219 -0.621 21.5 1 98.19 262 ARG A N 1
ATOM 1963 C CA . ARG A 1 262 ? 3.838 -0.365 21.891 1 98.19 262 ARG A CA 1
ATOM 1964 C C . ARG A 1 262 ? 3.777 0.552 23.109 1 98.19 262 ARG A C 1
ATOM 1966 O O . ARG A 1 262 ? 2.951 1.465 23.156 1 98.19 262 ARG A O 1
ATOM 1973 N N . GLU A 1 263 ? 4.598 0.271 23.984 1 98.19 263 GLU A N 1
ATOM 1974 C CA . GLU A 1 263 ? 4.656 1.108 25.188 1 98.19 263 GLU A CA 1
ATOM 1975 C C . GLU A 1 263 ? 5.012 2.549 24.828 1 98.19 263 GLU A C 1
ATOM 1977 O O . GLU A 1 263 ? 4.395 3.488 25.344 1 98.19 263 GLU A O 1
ATOM 1982 N N . ALA A 1 264 ? 5.988 2.682 24.031 1 98.19 264 ALA A N 1
ATOM 1983 C CA . ALA A 1 264 ? 6.395 4.02 23.609 1 98.19 264 ALA A CA 1
ATOM 1984 C C . ALA A 1 264 ? 5.254 4.746 22.891 1 98.19 264 ALA A C 1
ATOM 1986 O O . ALA A 1 264 ? 4.98 5.91 23.188 1 98.19 264 ALA A O 1
ATOM 1987 N N . LEU A 1 265 ? 4.586 4.07 21.984 1 98.5 265 LEU A N 1
ATOM 1988 C CA . LEU A 1 265 ? 3.502 4.648 21.188 1 98.5 265 LEU A CA 1
ATOM 1989 C C . LEU A 1 265 ? 2.332 5.043 22.094 1 98.5 265 LEU A C 1
ATOM 1991 O O . LEU A 1 265 ? 1.664 6.047 21.828 1 98.5 265 LEU A O 1
ATOM 1995 N N . SER A 1 266 ? 2.111 4.285 23.094 1 96.75 266 SER A N 1
ATOM 1996 C CA . SER A 1 266 ? 0.981 4.531 23.984 1 96.75 266 SER A CA 1
ATOM 1997 C C . SER A 1 266 ? 1.173 5.82 24.781 1 96.75 266 SER A C 1
ATOM 1999 O O . SER A 1 266 ? 0.208 6.383 25.297 1 96.75 266 SER A O 1
ATOM 2001 N N . ARG A 1 267 ? 2.342 6.328 24.797 1 93.62 267 ARG A N 1
ATOM 2002 C CA . ARG A 1 267 ? 2.645 7.539 25.547 1 93.62 267 ARG A CA 1
ATOM 2003 C C . ARG A 1 267 ? 2.643 8.766 24.641 1 93.62 267 ARG A C 1
ATOM 2005 O O . ARG A 1 267 ? 2.773 9.898 25.109 1 93.62 267 ARG A O 1
ATOM 2012 N N . GLY A 1 268 ? 2.5 8.5 23.359 1 92.56 268 GLY A N 1
ATOM 2013 C CA . GLY A 1 268 ? 2.543 9.602 22.422 1 92.56 268 GLY A CA 1
ATOM 2014 C C . GLY A 1 268 ? 1.327 10.508 22.5 1 92.56 268 GLY A C 1
ATOM 2015 O O . GLY A 1 268 ? 0.212 10.039 22.75 1 92.56 268 GLY A O 1
ATOM 2016 N N . GLU A 1 269 ? 1.575 11.766 22.281 1 88.56 269 GLU A N 1
ATOM 2017 C CA . GLU A 1 269 ? 0.484 12.734 22.25 1 88.56 269 GLU A CA 1
ATOM 2018 C C . GLU A 1 269 ? -0.392 12.539 21.016 1 88.56 269 GLU A C 1
ATOM 2020 O O . GLU A 1 269 ? 0.116 12.297 19.922 1 88.56 269 GLU A O 1
ATOM 2025 N N . ASP A 1 270 ? -1.727 12.578 21.094 1 90.94 270 ASP A N 1
ATOM 2026 C CA . ASP A 1 270 ? -2.713 12.516 20.016 1 90.94 270 ASP A CA 1
ATOM 2027 C C . ASP A 1 270 ? -2.668 11.164 19.297 1 90.94 270 ASP A C 1
ATOM 2029 O O . ASP A 1 270 ? -3.053 11.062 18.141 1 90.94 270 ASP A O 1
ATOM 2033 N N . ILE A 1 271 ? -1.993 10.133 19.953 1 97.5 271 ILE A N 1
ATOM 2034 C CA . ILE A 1 271 ? -1.919 8.797 19.375 1 97.5 271 ILE A CA 1
ATOM 2035 C C . ILE A 1 271 ? -2.926 7.875 20.047 1 97.5 271 ILE A C 1
ATOM 2037 O O . ILE A 1 271 ? -2.984 7.812 21.281 1 97.5 271 ILE A O 1
ATOM 2041 N N . VAL A 1 272 ? -3.746 7.297 19.297 1 98.25 272 VAL A N 1
ATOM 2042 C CA . VAL A 1 272 ? -4.609 6.219 19.766 1 98.25 272 VAL A CA 1
ATOM 2043 C C . VAL A 1 272 ? -4.07 4.875 19.281 1 98.25 272 VAL A C 1
ATOM 2045 O O . VAL A 1 272 ? -4.043 4.605 18.078 1 98.25 272 VAL A O 1
ATOM 2048 N N . LEU A 1 273 ? -3.645 4.043 20.219 1 98.44 273 LEU A N 1
ATOM 2049 C CA . LEU A 1 273 ? -3.096 2.732 19.891 1 98.44 273 LEU A CA 1
ATOM 2050 C C . LEU A 1 273 ? -4.16 1.648 20.016 1 98.44 273 LEU A C 1
ATOM 2052 O O . LEU A 1 273 ? -4.797 1.521 21.078 1 98.44 273 LEU A O 1
ATOM 2056 N N . SER A 1 274 ? -4.352 0.913 18.938 1 97.88 274 SER A N 1
ATOM 2057 C CA . SER A 1 274 ? -5.32 -0.178 18.953 1 97.88 274 SER A CA 1
ATOM 2058 C C . SER A 1 274 ? -4.824 -1.341 19.812 1 97.88 274 SER A C 1
ATOM 2060 O O . SER A 1 274 ? -3.619 -1.559 19.922 1 97.88 274 SER A O 1
ATOM 2062 N N . GLU A 1 275 ? -5.824 -2.08 20.281 1 95.94 275 GLU A N 1
ATOM 2063 C CA . GLU A 1 275 ? -5.496 -3.344 20.938 1 95.94 275 GLU A CA 1
ATOM 2064 C C . GLU A 1 275 ? -4.852 -4.32 19.953 1 95.94 275 GLU A C 1
ATOM 2066 O O . GLU A 1 275 ? -5.004 -4.18 18.75 1 95.94 275 GLU A O 1
ATOM 2071 N N . GLU A 1 276 ? -4.211 -5.348 20.531 1 93.69 276 GLU A N 1
ATOM 2072 C CA . GLU A 1 276 ? -3.475 -6.312 19.719 1 93.69 276 GLU A CA 1
ATOM 2073 C C . GLU A 1 276 ? -4.414 -7.094 18.812 1 93.69 276 GLU A C 1
ATOM 2075 O O . GLU A 1 276 ? -4 -7.59 17.766 1 93.69 276 GLU A O 1
ATOM 2080 N N . THR A 1 277 ? -5.668 -7.203 19.141 1 94.06 277 THR A N 1
ATOM 2081 C CA . THR A 1 277 ? -6.621 -8.016 18.391 1 94.06 277 THR A CA 1
ATOM 2082 C C . THR A 1 277 ? -7.457 -7.145 17.453 1 94.06 277 THR A C 1
ATOM 2084 O O . THR A 1 277 ? -8.43 -7.613 16.859 1 94.06 277 THR A O 1
ATOM 2087 N N . ASP A 1 278 ? -7.129 -5.883 17.375 1 96.5 278 ASP A N 1
ATOM 2088 C CA . ASP A 1 278 ? -7.871 -4.945 16.547 1 96.5 278 ASP A CA 1
ATOM 2089 C C . ASP A 1 278 ? -6.922 -4.016 15.781 1 96.5 278 ASP A C 1
ATOM 2091 O O . ASP A 1 278 ? -5.707 -4.051 16 1 96.5 278 ASP A O 1
ATOM 2095 N N . TYR A 1 279 ? -7.434 -3.324 14.844 1 97.81 279 TYR A N 1
ATOM 2096 C CA . TYR A 1 279 ? -6.652 -2.371 14.062 1 97.81 279 TYR A CA 1
ATOM 2097 C C . TYR A 1 279 ? -7.512 -1.199 13.609 1 97.81 279 TYR A C 1
ATOM 2099 O O . TYR A 1 279 ? -8.727 -1.348 13.422 1 97.81 279 TYR A O 1
ATOM 2107 N N . PRO A 1 280 ? -6.953 -0.052 13.414 1 98.31 280 PRO A N 1
ATOM 2108 C CA . PRO A 1 280 ? -7.695 1.097 12.898 1 98.31 280 PRO A CA 1
ATOM 2109 C C . PRO A 1 280 ? -7.801 1.09 11.375 1 98.31 280 PRO A C 1
ATOM 2111 O O . PRO A 1 280 ? -6.996 0.445 10.695 1 98.31 280 PRO A O 1
ATOM 2114 N N . THR A 1 281 ? -8.773 1.758 10.859 1 97.56 281 THR A N 1
ATOM 2115 C CA . THR A 1 281 ? -8.922 1.922 9.414 1 97.56 281 THR A CA 1
ATOM 2116 C C . THR A 1 281 ? -9.203 3.379 9.062 1 97.56 281 THR A C 1
ATOM 2118 O O . THR A 1 281 ? -9.508 4.188 9.938 1 97.56 281 THR A O 1
ATOM 2121 N N . GLN A 1 282 ? -9.078 3.752 7.828 1 98.06 282 GLN A N 1
ATOM 2122 C CA . GLN A 1 282 ? -9.336 5.113 7.367 1 98.06 282 GLN A CA 1
ATOM 2123 C C . GLN A 1 282 ? -10.789 5.508 7.605 1 98.06 282 GLN A C 1
ATOM 2125 O O . GLN A 1 282 ? -11.07 6.609 8.086 1 98.06 282 GLN A O 1
ATOM 2130 N N . VAL A 1 283 ? -11.703 4.594 7.375 1 95.19 283 VAL A N 1
ATOM 2131 C CA . VAL A 1 283 ? -13.133 4.867 7.469 1 95.19 283 VAL A CA 1
ATOM 2132 C C . VAL A 1 283 ? -13.562 4.887 8.938 1 95.19 283 VAL A C 1
ATOM 2134 O O . VAL A 1 283 ? -14.273 5.797 9.367 1 95.19 283 VAL A O 1
ATOM 2137 N N . GLY A 1 284 ? -13.078 3.977 9.68 1 93.06 284 GLY A N 1
ATOM 2138 C CA . GLY A 1 284 ? -13.57 3.812 11.039 1 93.06 284 GLY A CA 1
ATOM 2139 C C . GLY A 1 284 ? -12.859 4.703 12.047 1 93.06 284 GLY A C 1
ATOM 2140 O O . GLY A 1 284 ? -13.43 5.07 13.07 1 93.06 284 GLY A O 1
ATOM 2141 N N . ASP A 1 285 ? -11.648 5.113 11.727 1 96.38 285 ASP A N 1
ATOM 2142 C CA . ASP A 1 285 ? -10.836 5.691 12.789 1 96.38 285 ASP A CA 1
ATOM 2143 C C . ASP A 1 285 ? -10.219 7.016 12.359 1 96.38 285 ASP A C 1
ATOM 2145 O O . ASP A 1 285 ? -9.844 7.84 13.195 1 96.38 285 ASP A O 1
ATOM 2149 N N . ALA A 1 286 ? -10 7.305 11.094 1 94.69 286 ALA A N 1
ATOM 2150 C CA . ALA A 1 286 ? -9.297 8.5 10.633 1 94.69 286 ALA A CA 1
ATOM 2151 C C . ALA A 1 286 ? -10.281 9.594 10.227 1 94.69 286 ALA A C 1
ATOM 2153 O O . ALA A 1 286 ? -10.164 10.734 10.68 1 94.69 286 ALA A O 1
ATOM 2154 N N . SER A 1 287 ? -11.258 9.25 9.43 1 91.44 287 SER A N 1
ATOM 2155 C CA . SER A 1 287 ? -12.148 10.234 8.828 1 91.44 287 SER A CA 1
ATOM 2156 C C . SER A 1 287 ? -12.891 11.031 9.898 1 91.44 287 SER A C 1
ATOM 2158 O O . SER A 1 287 ? -13.625 10.461 10.703 1 91.44 287 SER A O 1
ATOM 2160 N N . GLY A 1 288 ? -12.648 12.289 9.883 1 92.06 288 GLY A N 1
ATOM 2161 C CA . GLY A 1 288 ? -13.336 13.188 10.797 1 92.06 288 GLY A CA 1
ATOM 2162 C C . GLY A 1 288 ? -12.727 13.203 12.18 1 92.06 288 GLY A C 1
ATOM 2163 O O . GLY A 1 288 ? -13.258 13.844 13.094 1 92.06 288 GLY A O 1
ATOM 2164 N N . ASN A 1 289 ? -11.672 12.484 12.391 1 93.25 289 ASN A N 1
ATOM 2165 C CA . ASN A 1 289 ? -11.016 12.344 13.688 1 93.25 289 ASN A CA 1
ATOM 2166 C C . ASN A 1 289 ? -9.688 13.086 13.727 1 93.25 289 ASN A C 1
ATOM 2168 O O . ASN A 1 289 ? -8.867 12.961 12.812 1 93.25 289 ASN A O 1
ATOM 2172 N N . PRO A 1 290 ? -9.508 13.898 14.734 1 93.88 290 PRO A N 1
ATOM 2173 C CA . PRO A 1 290 ? -8.25 14.656 14.82 1 93.88 290 PRO A CA 1
ATOM 2174 C C . PRO A 1 290 ? -7.102 13.828 15.391 1 93.88 290 PRO A C 1
ATOM 2176 O O . PRO A 1 290 ? -5.992 14.344 15.562 1 93.88 290 PRO A O 1
ATOM 2179 N N . GLN A 1 291 ? -7.301 12.594 15.688 1 96.5 291 GLN A N 1
ATOM 2180 C CA . GLN A 1 291 ? -6.273 11.758 16.312 1 96.5 291 GLN A CA 1
ATOM 2181 C C . GLN A 1 291 ? -5.543 10.914 15.273 1 96.5 291 GLN A C 1
ATOM 2183 O O . GLN A 1 291 ? -6.055 10.695 14.172 1 96.5 291 GLN A O 1
ATOM 2188 N N . LEU A 1 292 ? -4.328 10.609 15.633 1 98.38 292 LEU A N 1
ATOM 2189 C CA . LEU A 1 292 ? -3.541 9.617 14.898 1 98.38 292 LEU A CA 1
ATOM 2190 C C . LEU A 1 292 ? -3.773 8.219 15.453 1 98.38 292 LEU A C 1
ATOM 2192 O O . LEU A 1 292 ? -3.561 7.973 16.641 1 98.38 292 LEU A O 1
ATOM 2196 N N . SER A 1 293 ? -4.246 7.289 14.609 1 98.81 293 SER A N 1
ATOM 2197 C CA . SER A 1 293 ? -4.531 5.934 15.062 1 98.81 293 SER A CA 1
ATOM 2198 C C . SER A 1 293 ? -3.488 4.949 14.547 1 98.81 293 SER A C 1
ATOM 2200 O O . SER A 1 293 ? -3.146 4.961 13.359 1 98.81 293 SER A O 1
ATOM 2202 N N . ILE A 1 294 ? -2.955 4.113 15.438 1 98.75 294 ILE A N 1
ATOM 2203 C CA . ILE A 1 294 ? -1.885 3.182 15.102 1 98.75 294 ILE A CA 1
ATOM 2204 C C . ILE A 1 294 ? -2.273 1.771 15.539 1 98.75 294 ILE A C 1
ATOM 2206 O O . ILE A 1 294 ? -2.945 1.592 16.562 1 98.75 294 ILE A O 1
ATOM 2210 N N . GLY A 1 295 ? -1.929 0.805 14.781 1 98.5 295 GLY A N 1
ATOM 2211 C CA . GLY A 1 295 ? -2.119 -0.594 15.125 1 98.5 295 GLY A CA 1
ATOM 2212 C C . GLY A 1 295 ? -1.163 -1.523 14.406 1 98.5 295 GLY A C 1
ATOM 2213 O O . GLY A 1 295 ? -0.243 -1.067 13.719 1 98.5 295 GLY A O 1
ATOM 2214 N N . CYS A 1 296 ? -1.315 -2.871 14.719 1 98.44 296 CYS A N 1
ATOM 2215 C CA . CYS A 1 296 ? -0.556 -3.934 14.07 1 98.44 296 CYS A CA 1
ATOM 2216 C C . CYS A 1 296 ? 0.938 -3.771 14.32 1 98.44 296 CYS A C 1
ATOM 2218 O O . CYS A 1 296 ? 1.753 -3.973 13.422 1 98.44 296 CYS A O 1
ATOM 2220 N N . VAL A 1 297 ? 1.287 -3.361 15.492 1 98.56 297 VAL A N 1
ATOM 2221 C CA . VAL A 1 297 ? 2.686 -3.17 15.867 1 98.56 297 VAL A CA 1
ATOM 2222 C C . VAL A 1 297 ? 3.354 -4.527 16.078 1 98.56 297 VAL A C 1
ATOM 2224 O O . VAL A 1 297 ? 2.914 -5.316 16.922 1 98.56 297 VAL A O 1
ATOM 2227 N N . HIS A 1 298 ? 4.395 -4.82 15.367 1 98.62 298 HIS A N 1
ATOM 2228 C CA . HIS A 1 298 ? 5.102 -6.09 15.492 1 98.62 298 HIS A CA 1
ATOM 2229 C C . HIS A 1 298 ? 6.5 -6.004 14.883 1 98.62 298 HIS A C 1
ATOM 2231 O O . HIS A 1 298 ? 6.801 -5.066 14.141 1 98.62 298 HIS A O 1
ATOM 2237 N N . ASN A 1 299 ? 7.34 -6.91 15.234 1 98.5 299 ASN A N 1
ATOM 2238 C CA . ASN A 1 299 ? 8.648 -7.012 14.594 1 98.5 299 ASN A CA 1
ATOM 2239 C C . ASN A 1 299 ? 8.547 -7.656 13.211 1 98.5 299 ASN A C 1
ATOM 2241 O O . ASN A 1 299 ? 7.766 -8.586 13.016 1 98.5 299 ASN A O 1
ATOM 2245 N N . ASP A 1 300 ? 9.344 -7.12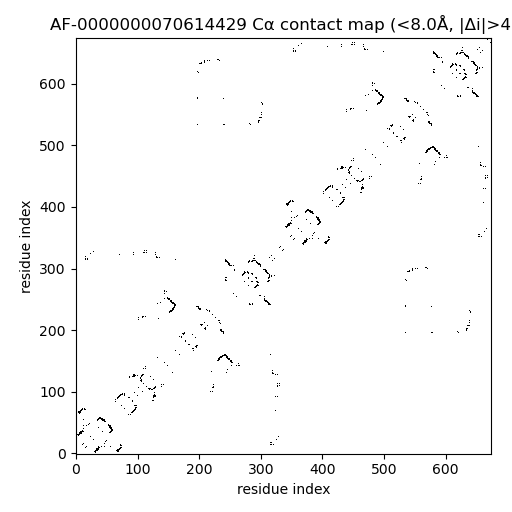9 12.32 1 98.38 300 ASP A N 1
ATOM 2246 C CA . ASP A 1 300 ? 9.406 -7.691 10.969 1 98.38 300 ASP A CA 1
ATOM 2247 C C . ASP A 1 300 ? 9.922 -9.133 11 1 98.38 300 ASP A C 1
ATOM 2249 O O . ASP A 1 300 ? 10.93 -9.422 11.656 1 98.38 300 ASP A O 1
ATOM 2253 N N . TYR A 1 301 ? 9.273 -10 10.281 1 98 301 TYR A N 1
ATOM 2254 C CA . TYR A 1 301 ? 9.625 -11.414 10.328 1 98 301 TYR A CA 1
ATOM 2255 C C . TYR A 1 301 ? 10.969 -11.656 9.641 1 98 301 TYR A C 1
ATOM 2257 O O . TYR A 1 301 ? 11.781 -12.453 10.117 1 98 301 TYR A O 1
ATOM 2265 N N . GLY A 1 302 ? 11.219 -11 8.547 1 97.81 302 GLY A N 1
ATOM 2266 C CA . GLY A 1 302 ? 12.445 -11.203 7.793 1 97.81 302 GLY A CA 1
ATOM 2267 C C . GLY A 1 302 ? 13.594 -10.344 8.289 1 97.81 302 GLY A C 1
ATOM 2268 O O . GLY A 1 302 ? 14.758 -10.609 7.977 1 97.81 302 GLY A O 1
ATOM 2269 N N . MET A 1 303 ? 13.297 -9.289 9.031 1 97.5 303 MET A N 1
ATOM 2270 C CA . MET A 1 303 ? 14.25 -8.375 9.648 1 97.5 303 MET A CA 1
ATOM 2271 C C . MET A 1 303 ? 13.836 -8.055 11.086 1 97.5 303 MET A C 1
ATOM 2273 O O . MET A 1 303 ? 13.359 -6.953 11.359 1 97.5 303 MET A O 1
ATOM 2277 N N . PRO A 1 304 ? 14.164 -8.891 11.953 1 96.25 304 PRO A N 1
ATOM 2278 C CA . PRO A 1 304 ? 13.57 -8.859 13.289 1 96.25 304 PRO A CA 1
ATOM 2279 C C . PRO A 1 304 ? 13.914 -7.582 14.062 1 96.25 304 PRO A C 1
ATOM 2281 O O . PRO A 1 304 ? 13.227 -7.238 15.023 1 96.25 304 PRO A O 1
ATOM 2284 N N . GLU A 1 305 ? 14.945 -6.875 13.672 1 96.19 305 GLU A N 1
ATOM 2285 C CA . GLU A 1 305 ? 15.328 -5.645 14.359 1 96.19 305 GLU A CA 1
ATOM 2286 C C . GLU A 1 305 ? 14.43 -4.484 13.953 1 96.19 305 GLU A C 1
ATOM 2288 O O . GLU A 1 305 ? 14.445 -3.426 14.594 1 96.19 305 GLU A O 1
ATOM 2293 N N . GLN A 1 306 ? 13.633 -4.656 13.008 1 97.75 306 GLN A N 1
ATOM 2294 C CA . GLN A 1 306 ? 12.75 -3.617 12.492 1 97.75 306 GLN A CA 1
ATOM 2295 C C . GLN A 1 306 ? 11.367 -3.709 13.133 1 97.75 306 GLN A C 1
ATOM 2297 O O . GLN A 1 306 ? 10.844 -4.805 13.352 1 97.75 306 GLN A O 1
ATOM 2302 N N . ILE A 1 307 ? 10.828 -2.584 13.477 1 98.69 307 ILE A N 1
ATOM 2303 C CA . ILE A 1 307 ? 9.438 -2.488 13.914 1 98.69 307 ILE A CA 1
ATOM 2304 C C . ILE A 1 307 ? 8.547 -2.123 12.727 1 98.69 307 ILE A C 1
ATOM 2306 O O . ILE A 1 307 ? 8.875 -1.224 11.953 1 98.69 307 ILE A O 1
ATOM 2310 N N . GLN A 1 308 ? 7.465 -2.867 12.57 1 98.69 308 GLN A N 1
ATOM 2311 C CA . GLN A 1 308 ? 6.438 -2.518 11.594 1 98.69 308 GLN A CA 1
ATOM 2312 C C . GLN A 1 308 ? 5.148 -2.084 12.289 1 98.69 308 GLN A C 1
ATOM 2314 O O . GLN A 1 308 ? 4.785 -2.633 13.328 1 98.69 308 GLN A O 1
ATOM 2319 N N . PHE A 1 309 ? 4.496 -1.104 11.703 1 98.81 309 PHE A N 1
ATOM 2320 C CA . PHE A 1 309 ? 3.172 -0.754 12.203 1 98.81 309 PHE A CA 1
ATOM 2321 C C . PHE A 1 309 ? 2.342 -0.087 11.109 1 98.81 309 PHE A C 1
ATOM 2323 O O . PHE A 1 309 ? 2.871 0.287 10.062 1 98.81 309 PHE A O 1
ATOM 2330 N N . TRP A 1 310 ? 1.046 -0.042 11.328 1 98.75 310 TRP A N 1
ATOM 2331 C CA . TRP A 1 310 ? 0.016 0.567 10.492 1 98.75 310 TRP A CA 1
ATOM 2332 C C . TRP A 1 310 ? -0.541 1.827 11.148 1 98.75 310 TRP A C 1
ATOM 2334 O O . TRP A 1 310 ? -0.782 1.851 12.359 1 98.75 310 TRP A O 1
ATOM 2344 N N . SER A 1 311 ? -0.659 2.9 10.375 1 98.88 311 SER A N 1
ATOM 2345 C CA . SER A 1 311 ? -1.266 4.102 10.938 1 98.88 311 SER A CA 1
ATOM 2346 C C . SER A 1 311 ? -2.266 4.723 9.969 1 98.88 311 SER A C 1
ATOM 2348 O O . SER A 1 311 ? -2.119 4.594 8.75 1 98.88 311 SER A O 1
ATOM 2350 N N . VAL A 1 312 ? -3.305 5.367 10.531 1 98.88 312 VAL A N 1
ATOM 2351 C CA . VAL A 1 312 ? -4.277 6.121 9.742 1 98.88 312 VAL A CA 1
ATOM 2352 C C . VAL A 1 312 ? -4.543 7.469 10.406 1 98.88 312 VAL A C 1
ATOM 2354 O O . VAL A 1 312 ? -4.543 7.574 11.633 1 98.88 312 VAL A O 1
ATOM 2357 N N . ALA A 1 313 ? -4.688 8.469 9.578 1 98.75 313 ALA A N 1
ATOM 2358 C CA . ALA A 1 313 ? -4.992 9.812 10.07 1 98.75 313 ALA A CA 1
ATOM 2359 C C . ALA A 1 313 ? -5.793 10.602 9.039 1 98.75 313 ALA A C 1
ATOM 2361 O O . ALA A 1 313 ? -5.566 10.469 7.836 1 98.75 313 ALA A O 1
ATOM 2362 N N . ASP A 1 314 ? -6.727 11.398 9.508 1 98.25 314 ASP A N 1
ATOM 2363 C CA . ASP A 1 314 ? -7.43 12.336 8.641 1 98.25 314 ASP A CA 1
ATOM 2364 C C . ASP A 1 314 ? -6.488 13.422 8.125 1 98.25 314 ASP A C 1
ATOM 2366 O O . ASP A 1 314 ? -6.016 14.258 8.898 1 98.25 314 ASP A O 1
ATOM 2370 N N . ASN A 1 315 ? -6.258 13.422 6.828 1 97.12 315 ASN A N 1
ATOM 2371 C CA . ASN A 1 315 ? -5.281 14.344 6.262 1 97.12 315 ASN A CA 1
ATOM 2372 C C . ASN A 1 315 ? -5.758 15.797 6.344 1 97.12 315 ASN A C 1
ATOM 2374 O O . ASN A 1 315 ? -4.949 16.719 6.289 1 97.12 315 ASN A O 1
ATOM 2378 N N . ILE A 1 316 ? -7.023 15.992 6.5 1 96.69 316 ILE A N 1
ATOM 2379 C CA . ILE A 1 316 ? -7.598 17.328 6.594 1 96.69 316 ILE A CA 1
ATOM 2380 C C . ILE A 1 316 ? -7.609 17.781 8.055 1 96.69 316 ILE A C 1
ATOM 2382 O O . ILE A 1 316 ? -7.102 18.859 8.375 1 96.69 316 ILE A O 1
ATOM 2386 N N . ARG A 1 317 ? -8.109 16.953 8.93 1 97.19 317 ARG A N 1
ATOM 2387 C CA . ARG A 1 317 ? -8.281 17.328 10.328 1 97.19 317 ARG A CA 1
ATOM 2388 C C . ARG A 1 317 ? -6.973 17.188 11.102 1 97.19 317 ARG A C 1
ATOM 2390 O O . ARG A 1 317 ? -6.477 18.156 11.664 1 97.19 317 ARG A O 1
ATOM 2397 N N . PHE A 1 318 ? -6.406 16.016 11.094 1 97.75 318 PHE A N 1
ATOM 2398 C CA . PHE A 1 318 ? -5.152 15.789 11.797 1 97.75 318 PHE A CA 1
ATOM 2399 C C . PHE A 1 318 ? -3.998 16.484 11.094 1 97.75 318 PHE A C 1
ATOM 2401 O O . PHE A 1 318 ? -3.309 17.312 11.688 1 97.75 318 PHE A O 1
ATOM 2408 N N . GLY A 1 319 ? -3.773 16.188 9.789 1 95.19 319 GLY A N 1
ATOM 2409 C CA . GLY A 1 319 ? -2.6 16.625 9.047 1 95.19 319 GLY A CA 1
ATOM 2410 C C . GLY A 1 319 ? -2.641 18.094 8.664 1 95.19 319 GLY A C 1
ATOM 2411 O O . GLY A 1 319 ? -1.601 18.688 8.398 1 95.19 319 GLY A O 1
ATOM 2412 N N . GLY A 1 320 ? -3.814 18.641 8.586 1 95.88 320 GLY A N 1
ATOM 2413 C CA . GLY A 1 320 ? -3.969 20.031 8.188 1 95.88 320 GLY A CA 1
ATOM 2414 C C . GLY A 1 320 ? -4.336 20.953 9.344 1 95.88 320 GLY A C 1
ATOM 2415 O O . GLY A 1 320 ? -3.461 21.578 9.945 1 95.88 320 GLY A O 1
ATOM 2416 N N . ALA A 1 321 ? -5.57 20.844 9.805 1 97.69 321 ALA A N 1
ATOM 2417 C CA . ALA A 1 321 ? -6.141 21.766 10.773 1 97.69 321 ALA A CA 1
ATOM 2418 C C . ALA A 1 321 ? -5.445 21.656 12.125 1 97.69 321 ALA A C 1
ATOM 2420 O O . ALA A 1 321 ? -4.973 22.641 12.68 1 97.69 321 ALA A O 1
ATOM 2421 N N . LEU A 1 322 ? -5.348 20.484 12.641 1 98.06 322 LEU A N 1
ATOM 2422 C CA . LEU A 1 322 ? -4.812 20.281 13.977 1 98.06 322 LEU A CA 1
ATOM 2423 C C . LEU A 1 322 ? -3.346 20.688 14.047 1 98.06 322 LEU A C 1
ATOM 2425 O O . LEU A 1 322 ? -2.918 21.328 15.008 1 98.06 322 LEU A O 1
ATOM 2429 N N . MET A 1 323 ? -2.537 20.281 13.031 1 98.06 323 MET A N 1
ATOM 2430 C CA . MET A 1 323 ? -1.121 20.641 13.031 1 98.06 323 MET A CA 1
ATOM 2431 C C . MET A 1 323 ? -0.939 22.156 13 1 98.06 323 MET A C 1
ATOM 2433 O O . MET A 1 323 ? -0.05 22.688 13.664 1 98.06 323 MET A O 1
ATOM 2437 N N . ALA A 1 324 ? -1.773 22.812 12.242 1 98.38 324 ALA A N 1
ATOM 2438 C CA . ALA A 1 324 ? -1.697 24.266 12.148 1 98.38 324 ALA A CA 1
ATOM 2439 C C . ALA A 1 324 ? -2.074 24.922 13.477 1 98.38 324 ALA A C 1
ATOM 2441 O O . ALA A 1 324 ? -1.361 25.797 13.961 1 98.38 324 ALA A O 1
ATOM 2442 N N . VAL A 1 325 ? -3.15 24.469 14.078 1 98.25 325 VAL A N 1
ATOM 2443 C CA . VAL A 1 325 ? -3.648 25.078 15.312 1 98.25 325 VAL A CA 1
ATOM 2444 C C . VAL A 1 325 ? -2.676 24.781 16.453 1 98.25 325 VAL A C 1
ATOM 2446 O O . VAL A 1 325 ? -2.385 25.672 17.266 1 98.25 325 VAL A O 1
ATOM 2449 N N . LYS A 1 326 ? -2.184 23.562 16.516 1 98.06 326 LYS A N 1
ATOM 2450 C CA . LYS A 1 326 ? -1.216 23.219 17.547 1 98.06 326 LYS A CA 1
ATOM 2451 C C . LYS A 1 326 ? 0.052 24.062 17.422 1 98.06 326 LYS A C 1
ATOM 2453 O O . LYS A 1 326 ? 0.671 24.422 18.422 1 98.06 326 LYS A O 1
ATOM 2458 N N . THR A 1 327 ? 0.464 24.312 16.219 1 98.19 327 THR A N 1
ATOM 2459 C CA . THR A 1 327 ? 1.609 25.188 15.984 1 98.19 327 THR A CA 1
ATOM 2460 C C . THR A 1 327 ? 1.354 26.578 16.562 1 98.19 327 THR A C 1
ATOM 2462 O O . THR A 1 327 ? 2.207 27.125 17.25 1 98.19 327 THR A O 1
ATOM 2465 N N . ALA A 1 328 ? 0.194 27.109 16.328 1 97.81 328 ALA A N 1
ATOM 2466 C CA . ALA A 1 328 ? -0.186 28.406 16.875 1 97.81 328 ALA A CA 1
ATOM 2467 C C . ALA A 1 328 ? -0.237 28.375 18.391 1 97.81 328 ALA A C 1
ATOM 2469 O O . ALA A 1 328 ? 0.207 29.312 19.062 1 97.81 328 ALA A O 1
ATOM 2470 N N . GLU A 1 329 ? -0.811 27.312 18.922 1 96.94 329 GLU A N 1
ATOM 2471 C CA . GLU A 1 329 ? -0.905 27.188 20.359 1 96.94 329 GLU A CA 1
ATOM 2472 C C . GLU A 1 329 ? 0.477 27.203 21.016 1 96.94 329 GLU A C 1
ATOM 2474 O O . GLU A 1 329 ? 0.687 27.891 22.016 1 96.94 329 GLU A O 1
ATOM 2479 N N . LYS A 1 330 ? 1.368 26.438 20.422 1 95.69 330 LYS A N 1
ATOM 2480 C CA . LYS A 1 330 ? 2.725 26.391 20.953 1 95.69 330 LYS A CA 1
ATOM 2481 C C . LYS A 1 330 ? 3.408 27.75 20.844 1 95.69 330 LYS A C 1
ATOM 2483 O O . LYS A 1 330 ? 4.168 28.141 21.734 1 95.69 330 LYS A O 1
ATOM 2488 N N . LEU A 1 331 ? 3.168 28.422 19.812 1 93 331 LEU A N 1
ATOM 2489 C CA . LEU A 1 331 ? 3.74 29.734 19.578 1 93 331 LEU A CA 1
ATOM 2490 C C . LEU A 1 331 ? 3.24 30.734 20.625 1 93 331 LEU A C 1
ATOM 2492 O O . LEU A 1 331 ? 4.031 31.469 21.219 1 93 331 LEU A O 1
ATOM 2496 N N . VAL A 1 332 ? 1.942 30.797 20.812 1 89.25 332 VAL A N 1
ATOM 2497 C CA . VAL A 1 332 ? 1.309 31.75 21.719 1 89.25 332 VAL A CA 1
ATOM 2498 C C . VAL A 1 332 ? 1.748 31.469 23.156 1 89.25 332 VAL A C 1
ATOM 2500 O O . VAL A 1 332 ? 2.025 32.375 23.922 1 89.25 332 VAL A O 1
ATOM 2503 N N . GLN A 1 333 ? 1.813 30.281 23.5 1 87.19 333 GLN A N 1
ATOM 2504 C CA . GLN A 1 333 ? 2.145 29.891 24.859 1 87.19 333 GLN A CA 1
ATOM 2505 C C . GLN A 1 333 ? 3.607 30.188 25.172 1 87.19 333 GLN A C 1
ATOM 2507 O O . GLN A 1 333 ? 3.93 30.641 26.281 1 87.19 333 GLN A O 1
ATOM 2512 N N . GLU A 1 334 ? 4.469 30.031 24.234 1 84.44 334 GLU A N 1
ATOM 2513 C CA . GLU A 1 334 ? 5.898 30.062 24.531 1 84.44 334 GLU A CA 1
ATOM 2514 C C . GLU A 1 334 ? 6.516 31.406 24.141 1 84.44 334 GLU A C 1
ATOM 2516 O O . GLU A 1 334 ? 7.457 31.875 24.781 1 84.44 334 GLU A O 1
ATOM 2521 N N . TYR A 1 335 ? 5.898 32 23.125 1 80 335 TYR A N 1
ATOM 2522 C CA . TYR A 1 335 ? 6.695 33.062 22.562 1 80 335 TYR A CA 1
ATOM 2523 C C . TYR A 1 335 ? 5.918 34.375 22.562 1 80 335 TYR A C 1
ATOM 2525 O O . TYR A 1 335 ? 6.496 35.469 22.375 1 80 335 TYR A O 1
ATOM 2533 N N . LEU A 1 336 ? 4.664 34.312 22.75 1 75.12 336 LEU A N 1
ATOM 2534 C CA . LEU A 1 336 ? 3.889 35.531 22.672 1 75.12 336 LEU A CA 1
ATOM 2535 C C . LEU A 1 336 ? 3.252 35.875 24.016 1 75.12 336 LEU A C 1
ATOM 2537 O O . LEU A 1 336 ? 2.648 36.938 24.172 1 75.12 336 LEU A O 1
ATOM 2541 N N . TYR A 1 337 ? 3.355 34.938 24.969 1 69.5 337 TYR A N 1
ATOM 2542 C CA . TYR A 1 337 ? 3.068 35.25 26.359 1 69.5 337 TYR A CA 1
ATOM 2543 C C . TYR A 1 337 ? 4.332 35.188 27.203 1 69.5 337 TYR A C 1
ATOM 2545 O O . TYR A 1 337 ? 5.238 34.406 26.938 1 69.5 337 TYR A O 1
ATOM 2553 N N . MET B 1 1 ? 2.076 -39.875 -32.906 1 38.84 1 MET B N 1
ATOM 2554 C CA . MET B 1 1 ? 1.825 -38.625 -32.188 1 38.84 1 MET B CA 1
ATOM 2555 C C . MET B 1 1 ? 1.727 -38.875 -30.688 1 38.84 1 MET B C 1
ATOM 2557 O O . MET B 1 1 ? 0.962 -39.719 -30.234 1 38.84 1 MET B O 1
ATOM 2561 N N . SER B 1 2 ? 2.723 -38.688 -29.906 1 50.12 2 SER B N 1
ATOM 2562 C CA . SER B 1 2 ? 2.857 -39.156 -28.531 1 50.12 2 SER B CA 1
ATOM 2563 C C . SER B 1 2 ? 1.61 -38.844 -27.719 1 50.12 2 SER B C 1
ATOM 2565 O O . SER B 1 2 ? 1.012 -37.75 -27.875 1 50.12 2 SER B O 1
ATOM 2567 N N . GLU B 1 3 ? 0.765 -39.812 -27.25 1 72.62 3 GLU B N 1
ATOM 2568 C CA . GLU B 1 3 ? -0.507 -39.719 -26.547 1 72.62 3 GLU B CA 1
ATOM 2569 C C . GLU B 1 3 ? -0.413 -38.781 -25.344 1 72.62 3 GLU B C 1
ATOM 2571 O O . GLU B 1 3 ? 0.602 -38.75 -24.641 1 72.62 3 GLU B O 1
ATOM 2576 N N . GLY B 1 4 ? -0.942 -37.469 -25.391 1 89.38 4 GLY B N 1
ATOM 2577 C CA . GLY B 1 4 ? -1.028 -36.438 -24.391 1 89.38 4 GLY B CA 1
ATOM 2578 C C . GLY B 1 4 ? -1.088 -36.969 -22.969 1 89.38 4 GLY B C 1
ATOM 2579 O O . GLY B 1 4 ? -1.093 -38.188 -22.766 1 89.38 4 GLY B O 1
ATOM 2580 N N . TRP B 1 5 ? -0.853 -36.188 -21.969 1 93.62 5 TRP B N 1
ATOM 2581 C CA . TRP B 1 5 ? -0.896 -36.531 -20.562 1 93.62 5 TRP B CA 1
ATOM 2582 C C . TRP B 1 5 ? -2.332 -36.562 -20.047 1 93.62 5 TRP B C 1
ATOM 2584 O O . TRP B 1 5 ? -3.119 -35.656 -20.328 1 93.62 5 TRP B O 1
ATOM 2594 N N . ASN B 1 6 ? -2.637 -37.688 -19.375 1 96.69 6 ASN B N 1
ATOM 2595 C CA . ASN B 1 6 ? -3.885 -37.656 -18.625 1 96.69 6 ASN B CA 1
ATOM 2596 C C . ASN B 1 6 ? -3.76 -36.812 -17.375 1 96.69 6 ASN B C 1
ATOM 2598 O O . ASN B 1 6 ? -2.928 -37.094 -16.5 1 96.69 6 ASN B O 1
ATOM 2602 N N . ILE B 1 7 ? -4.621 -35.812 -17.312 1 98.12 7 ILE B N 1
ATOM 2603 C CA . ILE B 1 7 ? -4.418 -34.781 -16.297 1 98.12 7 ILE B CA 1
ATOM 2604 C C . ILE B 1 7 ? -5.656 -34.656 -15.422 1 98.12 7 ILE B C 1
ATOM 2606 O O . ILE B 1 7 ? -6.781 -34.594 -15.922 1 98.12 7 ILE B O 1
ATOM 2610 N N . ALA B 1 8 ? -5.43 -34.688 -14.125 1 98.69 8 ALA B N 1
ATOM 2611 C CA . ALA B 1 8 ? -6.492 -34.406 -13.172 1 98.69 8 ALA B CA 1
ATOM 2612 C C . ALA B 1 8 ? -6.344 -32.969 -12.602 1 98.69 8 ALA B C 1
ATOM 2614 O O . ALA B 1 8 ? -5.23 -32.531 -12.32 1 98.69 8 ALA B O 1
ATOM 2615 N N . VAL B 1 9 ? -7.426 -32.25 -12.484 1 98.75 9 VAL B N 1
ATOM 2616 C CA . VAL B 1 9 ? -7.449 -30.922 -11.859 1 98.75 9 VAL B CA 1
ATOM 2617 C C . VAL B 1 9 ? -8.344 -30.953 -10.625 1 98.75 9 VAL B C 1
ATOM 2619 O O . VAL B 1 9 ? -9.57 -30.875 -10.742 1 98.75 9 VAL B O 1
ATOM 2622 N N . LEU B 1 10 ? -7.73 -31.078 -9.445 1 98.75 10 LEU B N 1
ATOM 2623 C CA . LEU B 1 10 ? -8.469 -31 -8.188 1 98.75 10 LEU B CA 1
ATOM 2624 C C . LEU B 1 10 ? -8.797 -29.547 -7.844 1 98.75 10 LEU B C 1
ATOM 2626 O O . LEU B 1 10 ? -7.898 -28.734 -7.66 1 98.75 10 LEU B O 1
ATOM 2630 N N . GLY B 1 11 ? -10.008 -29.203 -7.711 1 97.5 11 GLY B N 1
ATOM 2631 C CA . GLY B 1 11 ? -10.461 -27.828 -7.555 1 97.5 11 GLY B CA 1
ATOM 2632 C C . GLY B 1 11 ? -10.836 -27.172 -8.867 1 97.5 11 GLY B C 1
ATOM 2633 O O . GLY B 1 11 ? -10.672 -25.953 -9.031 1 97.5 11 GLY B O 1
ATOM 2634 N N . ALA B 1 12 ? -11.359 -27.906 -9.812 1 97.62 12 ALA B N 1
ATOM 2635 C CA . ALA B 1 12 ? -11.602 -27.469 -11.188 1 97.62 12 ALA B CA 1
ATOM 2636 C C . ALA B 1 12 ? -12.68 -26.391 -11.242 1 97.62 12 ALA B C 1
ATOM 2638 O O . ALA B 1 12 ? -12.695 -25.562 -12.148 1 97.62 12 ALA B O 1
ATOM 2639 N N . THR B 1 13 ? -13.547 -26.359 -10.242 1 95.44 13 THR B N 1
ATOM 2640 C CA . THR B 1 13 ? -14.68 -25.438 -10.281 1 95.44 13 THR B CA 1
ATOM 2641 C C . THR B 1 13 ? -14.328 -24.109 -9.609 1 95.44 13 THR B C 1
ATOM 2643 O O . THR B 1 13 ? -15.117 -23.172 -9.648 1 95.44 13 THR B O 1
ATOM 2646 N N . GLY B 1 14 ? -13.195 -24.078 -8.984 1 93.69 14 GLY B N 1
ATOM 2647 C CA . GLY B 1 14 ? -12.75 -22.828 -8.406 1 93.69 14 GLY B CA 1
ATOM 2648 C C . GLY B 1 14 ? -12.156 -21.875 -9.422 1 93.69 14 GLY B C 1
ATOM 2649 O O . GLY B 1 14 ? -11.977 -22.234 -10.586 1 93.69 14 GLY B O 1
ATOM 2650 N N . ALA B 1 15 ? -11.883 -20.656 -8.961 1 93.38 15 ALA B N 1
ATOM 2651 C CA . ALA B 1 15 ? -11.359 -19.609 -9.836 1 93.38 15 ALA B CA 1
ATOM 2652 C C . ALA B 1 15 ? -10.039 -20.047 -10.477 1 93.38 15 ALA B C 1
ATOM 2654 O O . ALA B 1 15 ? -9.844 -19.891 -11.68 1 93.38 15 ALA B O 1
ATOM 2655 N N . VAL B 1 16 ? -9.141 -20.547 -9.688 1 95.62 16 VAL B N 1
ATOM 2656 C CA . VAL B 1 16 ? -7.836 -20.938 -10.203 1 95.62 16 VAL B CA 1
ATOM 2657 C C . VAL B 1 16 ? -7.996 -22.172 -11.109 1 95.62 16 VAL B C 1
ATOM 2659 O O . VAL B 1 16 ? -7.324 -22.281 -12.133 1 95.62 16 VAL B O 1
ATOM 2662 N N . GLY B 1 17 ? -8.82 -23.109 -10.734 1 96.88 17 GLY B N 1
ATOM 2663 C CA . GLY B 1 17 ? -9.07 -24.297 -11.547 1 96.88 17 GLY B CA 1
ATOM 2664 C C . GLY B 1 17 ? -9.57 -23.953 -12.945 1 96.88 17 GLY B C 1
ATOM 2665 O O . GLY B 1 17 ? -9.047 -24.469 -13.938 1 96.88 17 GLY B O 1
ATOM 2666 N N . GLU B 1 18 ? -10.547 -23.094 -13.008 1 95.31 18 GLU B N 1
ATOM 2667 C CA . GLU B 1 18 ? -11.078 -22.688 -14.305 1 95.31 18 GLU B CA 1
ATOM 2668 C C . GLU B 1 18 ? -10.008 -21.984 -15.133 1 95.31 18 GLU B C 1
ATOM 2670 O O . GLU B 1 18 ? -9.867 -22.25 -16.328 1 95.31 18 GLU B O 1
ATOM 2675 N N . ALA B 1 19 ? -9.297 -21.109 -14.484 1 96.12 19 ALA B N 1
ATOM 2676 C CA . ALA B 1 19 ? -8.211 -20.406 -15.172 1 96.12 19 ALA B CA 1
ATOM 2677 C C . ALA B 1 19 ? -7.148 -21.391 -15.664 1 96.12 19 ALA B C 1
ATOM 2679 O O . ALA B 1 19 ? -6.551 -21.188 -16.719 1 96.12 19 ALA B O 1
ATOM 2680 N N . LEU B 1 20 ? -6.902 -22.375 -14.891 1 97.94 20 LEU B N 1
ATOM 2681 C CA . LEU B 1 20 ? -5.914 -23.391 -15.234 1 97.94 20 LEU B CA 1
ATOM 2682 C C . LEU B 1 20 ? -6.324 -24.156 -16.484 1 97.94 20 LEU B C 1
ATOM 2684 O O . LEU B 1 20 ? -5.512 -24.359 -17.391 1 97.94 20 LEU B O 1
ATOM 2688 N N . LEU B 1 21 ? -7.586 -24.562 -16.547 1 97.75 21 LEU B N 1
ATOM 2689 C CA . LEU B 1 21 ? -8.102 -25.25 -17.734 1 97.75 21 LEU B CA 1
ATOM 2690 C C . LEU B 1 21 ? -7.961 -24.375 -18.969 1 97.75 21 LEU B C 1
ATOM 2692 O O . LEU B 1 21 ? -7.527 -24.844 -20.031 1 97.75 21 LEU B O 1
ATOM 2696 N N . GLU B 1 22 ? -8.281 -23.141 -18.781 1 96.69 22 GLU B N 1
ATOM 2697 C CA . GLU B 1 22 ? -8.148 -22.203 -19.891 1 96.69 22 GLU B CA 1
ATOM 2698 C C . GLU B 1 22 ? -6.691 -22.047 -20.312 1 96.69 22 GLU B C 1
ATOM 2700 O O . GLU B 1 22 ? -6.387 -22.016 -21.516 1 96.69 22 GLU B O 1
ATOM 2705 N N . THR B 1 23 ? -5.828 -21.938 -19.375 1 97.25 23 THR B N 1
ATOM 2706 C CA . THR B 1 23 ? -4.406 -21.75 -19.641 1 97.25 23 THR B CA 1
ATOM 2707 C C . THR B 1 23 ? -3.816 -22.953 -20.359 1 97.25 23 THR B C 1
ATOM 2709 O O . THR B 1 23 ? -3.018 -22.812 -21.281 1 97.25 23 THR B O 1
ATOM 2712 N N . LEU B 1 24 ? -4.164 -24.172 -19.922 1 97.69 24 LEU B N 1
ATOM 2713 C CA . LEU B 1 24 ? -3.715 -25.391 -20.578 1 97.69 24 LEU B CA 1
ATOM 2714 C C . LEU B 1 24 ? -4.098 -25.391 -22.062 1 97.69 24 LEU B C 1
ATOM 2716 O O . LEU B 1 24 ? -3.283 -25.734 -22.922 1 97.69 24 LEU B O 1
ATOM 2720 N N . ALA B 1 25 ? -5.305 -24.984 -22.281 1 96.44 25 ALA B N 1
ATOM 2721 C CA . ALA B 1 25 ? -5.793 -24.938 -23.656 1 96.44 25 ALA B CA 1
ATOM 2722 C C . ALA B 1 25 ? -5.07 -23.875 -24.469 1 96.44 25 ALA B C 1
ATOM 2724 O O . ALA B 1 25 ? -4.621 -24.125 -25.594 1 96.44 25 ALA B O 1
ATOM 2725 N N . GLU B 1 26 ? -4.988 -22.688 -23.906 1 95.38 26 GLU B N 1
ATOM 2726 C CA . GLU B 1 26 ? -4.379 -21.531 -24.578 1 95.38 26 GLU B CA 1
ATOM 2727 C C . GLU B 1 26 ? -2.922 -21.828 -24.938 1 95.38 26 GLU B C 1
ATOM 2729 O O . GLU B 1 26 ? -2.441 -21.391 -25.984 1 95.38 26 GLU B O 1
ATOM 2734 N N . ARG B 1 27 ? -2.26 -22.578 -24.141 1 95.75 27 ARG B N 1
ATOM 2735 C CA . ARG B 1 27 ? -0.833 -22.812 -24.328 1 95.75 27 ARG B CA 1
ATOM 2736 C C . ARG B 1 27 ? -0.585 -24.141 -25.047 1 95.75 27 ARG B C 1
ATOM 2738 O O . ARG B 1 27 ? 0.564 -24.547 -25.219 1 95.75 27 ARG B O 1
ATOM 2745 N N . GLN B 1 28 ? -1.646 -24.844 -25.344 1 95.25 28 GLN B N 1
ATOM 2746 C CA . GLN B 1 28 ? -1.604 -26.078 -26.094 1 95.25 28 GLN B CA 1
ATOM 2747 C C . GLN B 1 28 ? -0.763 -27.141 -25.375 1 95.25 28 GLN B C 1
ATOM 2749 O O . GLN B 1 28 ? 0.096 -27.781 -26 1 95.25 28 GLN B O 1
ATOM 2754 N N . PHE B 1 29 ? -0.941 -27.156 -24.078 1 96.12 29 PHE B N 1
ATOM 2755 C CA . PHE B 1 29 ? -0.321 -28.234 -23.328 1 96.12 29 PHE B CA 1
ATOM 2756 C C . PHE B 1 29 ? -0.779 -29.594 -23.859 1 96.12 29 PHE B C 1
ATOM 2758 O O . PHE B 1 29 ? -1.955 -29.766 -24.188 1 96.12 29 PHE B O 1
ATOM 2765 N N . PRO B 1 30 ? 0.056 -30.531 -23.984 1 94.31 30 PRO B N 1
ATOM 2766 C CA . PRO B 1 30 ? -0.329 -31.844 -24.531 1 94.31 30 PRO B CA 1
ATOM 2767 C C . PRO B 1 30 ? -1.179 -32.656 -23.562 1 94.31 30 PRO B C 1
ATOM 2769 O O . PRO B 1 30 ? -0.646 -33.469 -22.797 1 94.31 30 PRO B O 1
ATOM 2772 N N . VAL B 1 31 ? -2.436 -32.531 -23.703 1 94.88 31 VAL B N 1
ATOM 2773 C CA . VAL B 1 31 ? -3.379 -33.219 -22.812 1 94.88 31 VAL B CA 1
ATOM 2774 C C . VAL B 1 31 ? -4.012 -34.406 -23.531 1 94.88 31 VAL B C 1
ATOM 2776 O O . VAL B 1 31 ? -4.477 -34.25 -24.672 1 94.88 31 VAL B O 1
ATOM 2779 N N . GLY B 1 32 ? -3.922 -35.562 -22.953 1 94.38 32 GLY B N 1
ATOM 2780 C CA . GLY B 1 32 ? -4.715 -36.688 -23.391 1 94.38 32 GLY B CA 1
ATOM 2781 C C . GLY B 1 32 ? -6.148 -36.656 -22.906 1 94.38 32 GLY B C 1
ATOM 2782 O O . GLY B 1 32 ? -7.035 -36.156 -23.609 1 94.38 32 GLY B O 1
ATOM 2783 N N . GLU B 1 33 ? -6.332 -37.094 -21.656 1 95.12 33 GLU B N 1
ATOM 2784 C CA . GLU B 1 33 ? -7.613 -36.938 -20.969 1 95.12 33 GLU B CA 1
ATOM 2785 C C . GLU B 1 33 ? -7.523 -35.906 -19.844 1 95.12 33 GLU B C 1
ATOM 2787 O O . GLU B 1 33 ? -6.488 -35.812 -19.188 1 95.12 33 GLU B O 1
ATOM 2792 N N . ILE B 1 34 ? -8.633 -35.219 -19.703 1 97.44 34 ILE B N 1
ATOM 2793 C CA . ILE B 1 34 ? -8.695 -34.25 -18.609 1 97.44 34 ILE B CA 1
ATOM 2794 C C . ILE B 1 34 ? -9.805 -34.625 -17.641 1 97.44 34 ILE B C 1
ATOM 2796 O O . ILE B 1 34 ? -10.93 -34.906 -18.047 1 97.44 34 ILE B O 1
ATOM 2800 N N . TYR B 1 35 ? -9.461 -34.781 -16.375 1 98.19 35 TYR B N 1
ATOM 2801 C CA . TYR B 1 35 ? -10.414 -35.094 -15.32 1 98.19 35 TYR B CA 1
ATOM 2802 C C . TYR B 1 35 ? -10.617 -33.875 -14.406 1 98.19 35 TYR B C 1
ATOM 2804 O O . TYR B 1 35 ? -9.711 -33.5 -13.672 1 98.19 35 TYR B O 1
ATOM 2812 N N . ALA B 1 36 ? -11.766 -33.312 -14.453 1 98.5 36 ALA B N 1
ATOM 2813 C CA . ALA B 1 36 ? -12.133 -32.219 -13.539 1 98.5 36 ALA B CA 1
ATOM 2814 C C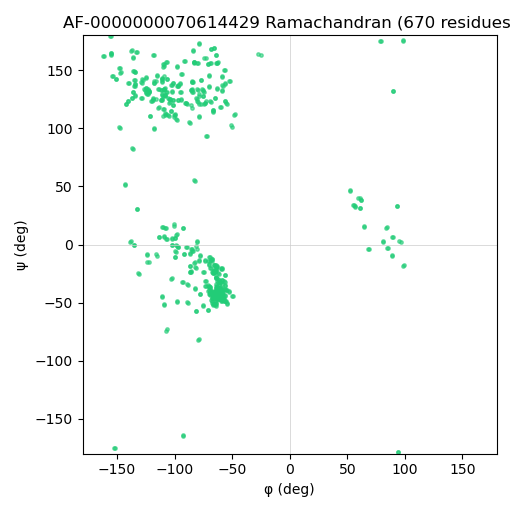 . ALA B 1 36 ? -12.672 -32.781 -12.227 1 98.5 36 ALA B C 1
ATOM 2816 O O . ALA B 1 36 ? -13.664 -33.5 -12.211 1 98.5 36 ALA B O 1
ATOM 2817 N N . LEU B 1 37 ? -11.992 -32.438 -11.188 1 98.5 37 LEU B N 1
ATOM 2818 C CA . LEU B 1 37 ? -12.367 -32.969 -9.883 1 98.5 37 LEU B CA 1
ATOM 2819 C C . LEU B 1 37 ? -12.773 -31.859 -8.938 1 98.5 37 LEU B C 1
ATOM 2821 O O . LEU B 1 37 ? -12.195 -30.766 -8.961 1 98.5 37 LEU B O 1
ATOM 2825 N N . ALA B 1 38 ? -13.75 -32.062 -8.172 1 97.12 38 ALA B N 1
ATOM 2826 C CA . ALA B 1 38 ? -14.234 -31.125 -7.148 1 97.12 38 ALA B CA 1
ATOM 2827 C C . ALA B 1 38 ? -14.898 -31.875 -6 1 97.12 38 ALA B C 1
ATOM 2829 O O . ALA B 1 38 ? -14.828 -33.125 -5.93 1 97.12 38 ALA B O 1
ATOM 2830 N N . ARG B 1 39 ? -15.531 -31.234 -4.961 1 91.12 39 ARG B N 1
ATOM 2831 C CA . ARG B 1 39 ? -16.328 -31.797 -3.873 1 91.12 39 ARG B CA 1
ATOM 2832 C C . ARG B 1 39 ? -17.641 -32.375 -4.391 1 91.12 39 ARG B C 1
ATOM 2834 O O . ARG B 1 39 ? -18.078 -32 -5.484 1 91.12 39 ARG B O 1
ATOM 2841 N N . HIS B 1 40 ? -18.141 -33 -3.559 1 93.12 40 HIS B N 1
ATOM 2842 C CA . HIS B 1 40 ? -19.375 -33.688 -3.924 1 93.12 40 HIS B CA 1
ATOM 2843 C C . HIS B 1 40 ? -20.438 -32.719 -4.402 1 93.12 40 HIS B C 1
ATOM 2845 O O . HIS B 1 40 ? -21.156 -33 -5.367 1 93.12 40 HIS B O 1
ATOM 2851 N N . GLU B 1 41 ? -20.547 -31.609 -3.773 1 93.75 41 GLU B N 1
ATOM 2852 C CA . GLU B 1 41 ? -21.594 -30.625 -4.062 1 93.75 41 GLU B CA 1
ATOM 2853 C C . GLU B 1 41 ? -21.469 -30.094 -5.488 1 93.75 41 GLU B C 1
ATOM 2855 O O . GLU B 1 41 ? -22.469 -29.703 -6.098 1 93.75 41 GLU B O 1
ATOM 2860 N N . SER B 1 42 ? -20.266 -30.156 -6.047 1 93.31 42 SER B N 1
ATOM 2861 C CA . SER B 1 42 ? -20.016 -29.609 -7.375 1 93.31 42 SER B CA 1
ATOM 2862 C C . SER B 1 42 ? -20.031 -30.703 -8.438 1 93.31 42 SER B C 1
ATOM 2864 O O . SER B 1 42 ? -19.953 -30.406 -9.633 1 93.31 42 SER B O 1
ATOM 2866 N N . ALA B 1 43 ? -20.047 -31.953 -8.016 1 95.25 43 ALA B N 1
ATOM 2867 C CA . ALA B 1 43 ? -20.016 -33.062 -8.969 1 95.25 43 ALA B CA 1
ATOM 2868 C C . ALA B 1 43 ? -21.203 -33 -9.922 1 95.25 43 ALA B C 1
ATOM 2870 O O . ALA B 1 43 ? -22.328 -32.719 -9.5 1 95.25 43 ALA B O 1
ATOM 2871 N N . GLY B 1 44 ? -20.953 -33.25 -11.188 1 95.75 44 GLY B N 1
ATOM 2872 C CA . GLY B 1 44 ? -22 -33.188 -12.188 1 95.75 44 GLY B CA 1
ATOM 2873 C C . GLY B 1 44 ? -22.031 -31.891 -12.961 1 95.75 44 GLY B C 1
ATOM 2874 O O . GLY B 1 44 ? -22.625 -31.812 -14.039 1 95.75 44 GLY B O 1
ATOM 2875 N N . GLU B 1 45 ? -21.391 -30.859 -12.391 1 95.62 45 GLU B N 1
ATOM 2876 C CA . GLU B 1 45 ? -21.266 -29.609 -13.117 1 95.62 45 GLU B CA 1
ATOM 2877 C C . GLU B 1 45 ? -20.453 -29.781 -14.398 1 95.62 45 GLU B C 1
ATOM 2879 O O . GLU B 1 45 ? -19.719 -30.766 -14.539 1 95.62 45 GLU B O 1
ATOM 2884 N N . HIS B 1 46 ? -20.688 -28.891 -15.312 1 96.44 46 HIS B N 1
ATOM 2885 C CA . HIS B 1 46 ? -19.969 -28.938 -16.578 1 96.44 46 HIS B CA 1
ATOM 2886 C C . HIS B 1 46 ? -18.984 -27.766 -16.703 1 96.44 46 HIS B C 1
ATOM 2888 O O . HIS B 1 46 ? -19.312 -26.641 -16.328 1 96.44 46 HIS B O 1
ATOM 2894 N N . LEU B 1 47 ? -17.781 -28.109 -17.109 1 96.88 47 LEU B N 1
ATOM 2895 C CA . LEU B 1 47 ? -16.766 -27.125 -17.438 1 96.88 47 LEU B CA 1
ATOM 2896 C C . LEU B 1 47 ? -16.344 -27.234 -18.906 1 96.88 47 LEU B C 1
ATOM 2898 O O . LEU B 1 47 ? -16.75 -28.172 -19.594 1 96.88 47 LEU B O 1
ATOM 2902 N N . ARG B 1 48 ? -15.734 -26.281 -19.453 1 92.88 48 ARG B N 1
ATOM 2903 C CA . ARG B 1 48 ? -15.273 -26.297 -20.844 1 92.88 48 ARG B CA 1
ATOM 2904 C C . ARG B 1 48 ? -13.75 -26.406 -20.906 1 92.88 48 ARG B C 1
ATOM 2906 O O . ARG B 1 48 ? -13.039 -25.781 -20.125 1 92.88 48 ARG B O 1
ATOM 2913 N N . PHE B 1 49 ? -13.297 -27.234 -21.719 1 95.5 49 PHE B N 1
ATOM 2914 C CA . PHE B 1 49 ? -11.875 -27.359 -22.016 1 95.5 49 PHE B CA 1
ATOM 2915 C C . PHE B 1 49 ? -11.648 -27.641 -23.5 1 95.5 49 PHE B C 1
ATOM 2917 O O . PHE B 1 49 ? -12.109 -28.656 -24.031 1 95.5 49 PHE B O 1
ATOM 2924 N N . GLY B 1 50 ? -10.883 -26.734 -24.156 1 90.38 50 GLY B N 1
ATOM 2925 C CA . GLY B 1 50 ? -10.594 -26.906 -25.578 1 90.38 50 GLY B CA 1
ATOM 2926 C C . GLY B 1 50 ? -11.844 -27.016 -26.422 1 90.38 50 GLY B C 1
ATOM 2927 O O . GLY B 1 50 ? -11.914 -27.859 -27.328 1 90.38 50 GLY B O 1
ATOM 2928 N N . GLY B 1 51 ? -12.883 -26.359 -26.047 1 88.38 51 GLY B N 1
ATOM 2929 C CA . GLY B 1 51 ? -14.125 -26.344 -26.812 1 88.38 51 GLY B CA 1
ATOM 2930 C C . GLY B 1 51 ? -15.031 -27.516 -26.484 1 88.38 51 GLY B C 1
ATOM 2931 O O . GLY B 1 51 ? -16.125 -27.641 -27.031 1 88.38 51 GLY B O 1
ATOM 2932 N N . LYS B 1 52 ? -14.594 -28.406 -25.625 1 92.62 52 LYS B N 1
ATOM 2933 C CA . LYS B 1 52 ? -15.391 -29.578 -25.25 1 92.62 52 LYS B CA 1
ATOM 2934 C C . LYS B 1 52 ? -15.883 -29.453 -23.812 1 92.62 52 LYS B C 1
ATOM 2936 O O . LYS B 1 52 ? -15.266 -28.766 -22.984 1 92.62 52 LYS B O 1
ATOM 2941 N N . SER B 1 53 ? -16.938 -30.125 -23.578 1 95.25 53 SER B N 1
ATOM 2942 C CA . SER B 1 53 ? -17.484 -30.172 -22.219 1 95.25 53 SER B CA 1
ATOM 2943 C C . SER B 1 53 ? -16.812 -31.25 -21.375 1 95.25 53 SER B C 1
ATOM 2945 O O . SER B 1 53 ? -16.562 -32.344 -21.859 1 95.25 53 SER B O 1
ATOM 2947 N N . VAL B 1 54 ? -16.453 -30.875 -20.203 1 96.38 54 VAL B N 1
ATOM 2948 C CA . VAL B 1 54 ? -15.859 -31.797 -19.234 1 96.38 54 VAL B CA 1
ATOM 2949 C C . VAL B 1 54 ? -16.75 -31.875 -18 1 96.38 54 VAL B C 1
ATOM 2951 O O . VAL B 1 54 ? -17.078 -30.859 -17.391 1 96.38 54 VAL B O 1
ATOM 2954 N N . ILE B 1 55 ? -17.156 -33.062 -17.609 1 97.19 55 ILE B N 1
ATOM 2955 C CA . ILE B 1 55 ? -18.031 -33.25 -16.438 1 97.19 55 ILE B CA 1
ATOM 2956 C C . ILE B 1 55 ? -17.172 -33.281 -15.172 1 97.19 55 ILE B C 1
ATOM 2958 O O . ILE B 1 55 ? -16.156 -34 -15.117 1 97.19 55 ILE B O 1
ATOM 2962 N N . VAL B 1 56 ? -17.594 -32.531 -14.234 1 98.31 56 VAL B N 1
ATOM 2963 C CA . VAL B 1 56 ? -16.906 -32.531 -12.945 1 98.31 56 VAL B CA 1
ATOM 2964 C C . VAL B 1 56 ? -17.25 -33.781 -12.164 1 98.31 56 VAL B C 1
ATOM 2966 O O . VAL B 1 56 ? -18.406 -34.188 -12.094 1 98.31 56 VAL B O 1
ATOM 2969 N N . GLN B 1 57 ? -16.234 -34.406 -11.648 1 98 57 GLN B N 1
ATOM 2970 C CA . GLN B 1 57 ? -16.391 -35.594 -10.859 1 98 57 GLN B CA 1
ATOM 2971 C C . GLN B 1 57 ? -16.062 -35.344 -9.391 1 98 57 GLN B C 1
ATOM 2973 O O . GLN B 1 57 ? -15.305 -34.438 -9.07 1 98 57 GLN B O 1
ATOM 2978 N N . ASP B 1 58 ? -16.688 -36.156 -8.555 1 98.06 58 ASP B N 1
ATOM 2979 C CA . ASP B 1 58 ? -16.344 -36.156 -7.137 1 98.06 58 ASP B CA 1
ATOM 2980 C C . ASP B 1 58 ? -14.938 -36.719 -6.918 1 98.06 58 ASP B C 1
ATOM 2982 O O . ASP B 1 58 ? -14.656 -37.875 -7.281 1 98.06 58 ASP B O 1
ATOM 2986 N N . ALA B 1 59 ? -14.086 -35.969 -6.312 1 98.06 59 ALA B N 1
ATOM 2987 C CA . ALA B 1 59 ? -12.711 -36.375 -6.043 1 98.06 59 ALA B CA 1
ATOM 2988 C C . ALA B 1 59 ? -12.68 -37.688 -5.246 1 98.06 59 ALA B C 1
ATOM 2990 O O . ALA B 1 59 ? -11.781 -38.5 -5.426 1 98.06 59 ALA B O 1
ATOM 2991 N N . ALA B 1 60 ? -13.664 -37.906 -4.406 1 97.44 60 ALA B N 1
ATOM 2992 C CA . ALA B 1 60 ? -13.719 -39.062 -3.539 1 97.44 60 ALA B CA 1
ATOM 2993 C C . ALA B 1 60 ? -13.891 -40.344 -4.355 1 97.44 60 ALA B C 1
ATOM 2995 O O . ALA B 1 60 ? -13.492 -41.438 -3.916 1 97.44 60 ALA B O 1
ATOM 2996 N N . ASP B 1 61 ? -14.422 -40.281 -5.516 1 97.06 61 ASP B N 1
ATOM 2997 C CA . ASP B 1 61 ? -14.711 -41.438 -6.352 1 97.06 61 ASP B CA 1
ATOM 2998 C C . ASP B 1 61 ? -13.664 -41.594 -7.449 1 97.06 61 ASP B C 1
ATOM 3000 O O . ASP B 1 61 ? -13.734 -42.531 -8.25 1 97.06 61 ASP B O 1
ATOM 3004 N N . PHE B 1 62 ? -12.766 -40.75 -7.488 1 98.31 62 PHE B N 1
ATOM 3005 C CA . PHE B 1 62 ? -11.828 -40.719 -8.609 1 98.31 62 PHE B CA 1
ATOM 3006 C C . PHE B 1 62 ? -10.75 -41.781 -8.445 1 98.31 62 PHE B C 1
ATOM 3008 O O . PHE B 1 62 ? -10.227 -41.969 -7.344 1 98.31 62 PHE B O 1
ATOM 3015 N N . ASP B 1 63 ? -10.508 -42.531 -9.539 1 98.38 63 ASP B N 1
ATOM 3016 C CA . ASP B 1 63 ? -9.391 -43.469 -9.594 1 98.38 63 ASP B CA 1
ATOM 3017 C C . ASP B 1 63 ? -8.117 -42.781 -10.07 1 98.38 63 ASP B C 1
ATOM 3019 O O . ASP B 1 63 ? -7.898 -42.625 -11.273 1 98.38 63 ASP B O 1
ATOM 3023 N N . TRP B 1 64 ? -7.215 -42.531 -9.211 1 98.38 64 TRP B N 1
ATOM 3024 C CA . TRP B 1 64 ? -6.031 -41.688 -9.453 1 98.38 64 TRP B CA 1
ATOM 3025 C C . TRP B 1 64 ? -5.062 -42.406 -10.391 1 98.38 64 TRP B C 1
ATOM 3027 O O . TRP B 1 64 ? -4.137 -41.781 -10.922 1 98.38 64 TRP B O 1
ATOM 3037 N N . THR B 1 65 ? -5.203 -43.688 -10.633 1 97.94 65 THR B N 1
ATOM 3038 C CA . THR B 1 65 ? -4.34 -44.406 -11.57 1 97.94 65 THR B CA 1
ATOM 3039 C C . THR B 1 65 ? -4.594 -43.938 -13 1 97.94 65 THR B C 1
ATOM 3041 O O . THR B 1 65 ? -3.791 -44.188 -13.898 1 97.94 65 THR B O 1
ATOM 3044 N N . GLN B 1 66 ? -5.656 -43.219 -13.141 1 97.62 66 GLN B N 1
ATOM 3045 C CA . GLN B 1 66 ? -6.047 -42.75 -14.469 1 97.62 66 GLN B CA 1
ATOM 3046 C C . GLN B 1 66 ? -5.289 -41.5 -14.867 1 97.62 66 GLN B C 1
ATOM 3048 O O . GLN B 1 66 ? -5.277 -41.125 -16.031 1 97.62 66 GLN B O 1
ATOM 3053 N N . ALA B 1 67 ? -4.672 -40.875 -13.945 1 97.81 67 ALA B N 1
ATOM 3054 C CA . ALA B 1 67 ? -4.004 -39.594 -14.211 1 97.81 67 ALA B CA 1
ATOM 3055 C C . ALA B 1 67 ? -2.494 -39.719 -14.047 1 97.81 67 ALA B C 1
ATOM 3057 O O . ALA B 1 67 ? -2.018 -40.344 -13.086 1 97.81 67 ALA B O 1
ATOM 3058 N N . GLN B 1 68 ? -1.766 -39.188 -14.984 1 96.56 68 GLN B N 1
ATOM 3059 C CA . GLN B 1 68 ? -0.311 -39.125 -14.898 1 96.56 68 GLN B CA 1
ATOM 3060 C C . GLN B 1 68 ? 0.154 -37.875 -14.195 1 96.56 68 GLN B C 1
ATOM 3062 O O . GLN B 1 68 ? 1.197 -37.875 -13.539 1 96.56 68 GLN B O 1
ATOM 3067 N N . LEU B 1 69 ? -0.573 -36.781 -14.406 1 97.75 69 LEU B N 1
ATOM 3068 C CA . LEU B 1 69 ? -0.311 -35.469 -13.836 1 97.75 69 LEU B CA 1
ATOM 3069 C C . LEU B 1 69 ? -1.562 -34.906 -13.172 1 97.75 69 LEU B C 1
ATOM 3071 O O . LEU B 1 69 ? -2.672 -35.094 -13.688 1 97.75 69 LEU B O 1
ATOM 3075 N N . ALA B 1 70 ? -1.349 -34.281 -12 1 98.69 70 ALA B N 1
ATOM 3076 C CA . ALA B 1 70 ? -2.486 -33.656 -11.32 1 98.69 70 ALA B CA 1
ATOM 3077 C C . ALA B 1 70 ? -2.141 -32.25 -10.828 1 98.69 70 ALA B C 1
ATOM 3079 O O . ALA B 1 70 ? -1.041 -32.031 -10.312 1 98.69 70 ALA B O 1
ATOM 3080 N N . PHE B 1 71 ? -3.045 -31.328 -11.039 1 98.88 71 PHE B N 1
ATOM 3081 C CA . PHE B 1 71 ? -2.961 -30 -10.445 1 98.88 71 PHE B CA 1
ATOM 3082 C C . PHE B 1 71 ? -3.885 -29.875 -9.234 1 98.88 71 PHE B C 1
ATOM 3084 O O . PHE B 1 71 ? -5.086 -30.125 -9.344 1 98.88 71 PHE B O 1
ATOM 3091 N N . PHE B 1 72 ? -3.303 -29.594 -8.086 1 98.81 72 PHE B N 1
ATOM 3092 C CA . PHE B 1 72 ? -4.074 -29.359 -6.875 1 98.81 72 PHE B CA 1
ATOM 3093 C C . PHE B 1 72 ? -4.234 -27.859 -6.629 1 98.81 72 PHE B C 1
ATOM 3095 O O . PHE B 1 72 ? -3.281 -27.188 -6.238 1 98.81 72 PHE B O 1
ATOM 3102 N N . VAL B 1 73 ? -5.441 -27.359 -6.84 1 97.81 73 VAL B N 1
ATOM 3103 C CA . VAL B 1 73 ? -5.699 -25.922 -6.703 1 97.81 73 VAL B CA 1
ATOM 3104 C C . VAL B 1 73 ? -6.957 -25.703 -5.867 1 97.81 73 VAL B C 1
ATOM 3106 O O . VAL B 1 73 ? -7.699 -24.734 -6.086 1 97.81 73 VAL B O 1
ATOM 3109 N N . ALA B 1 74 ? -7.25 -26.625 -4.898 1 95.81 74 ALA B N 1
ATOM 3110 C CA . ALA B 1 74 ? -8.484 -26.609 -4.121 1 95.81 74 ALA B CA 1
ATOM 3111 C C . ALA B 1 74 ? -8.211 -26.203 -2.672 1 95.81 74 ALA B C 1
ATOM 3113 O O . ALA B 1 74 ? -9.102 -26.281 -1.823 1 95.81 74 ALA B O 1
ATOM 3114 N N . GLY B 1 75 ? -7.043 -25.812 -2.326 1 95.19 75 GLY B N 1
ATOM 3115 C CA . GLY B 1 75 ? -6.711 -25.406 -0.97 1 95.19 75 GLY B CA 1
ATOM 3116 C C . GLY B 1 75 ? -6.035 -26.516 -0.167 1 95.19 75 GLY B C 1
ATOM 3117 O O . GLY B 1 75 ? -5.949 -27.656 -0.618 1 95.19 75 GLY B O 1
ATOM 3118 N N . ALA B 1 76 ? -5.629 -26.172 1.048 1 97.38 76 ALA B N 1
ATOM 3119 C CA . ALA B 1 76 ? -4.777 -27.031 1.869 1 97.38 76 ALA B CA 1
ATOM 3120 C C . ALA B 1 76 ? -5.539 -28.266 2.342 1 97.38 76 ALA B C 1
ATOM 3122 O O . ALA B 1 76 ? -4.984 -29.359 2.398 1 97.38 76 ALA B O 1
ATOM 3123 N N . GLU B 1 77 ? -6.723 -28.062 2.697 1 97.25 77 GLU B N 1
ATOM 3124 C CA . GLU B 1 77 ? -7.512 -29.188 3.189 1 97.25 77 GLU B CA 1
ATOM 3125 C C . GLU B 1 77 ? -7.68 -30.266 2.109 1 97.25 77 GLU B C 1
ATOM 3127 O O . GLU B 1 77 ? -7.523 -31.453 2.379 1 97.25 77 GLU B O 1
ATOM 3132 N N . ALA B 1 78 ? -7.977 -29.859 0.93 1 97.5 78 ALA B N 1
ATOM 3133 C CA . ALA B 1 78 ? -8.133 -30.781 -0.183 1 97.5 78 ALA B CA 1
ATOM 3134 C C . ALA B 1 78 ? -6.809 -31.469 -0.52 1 97.5 78 ALA B C 1
ATOM 3136 O O . ALA B 1 78 ? -6.766 -32.688 -0.764 1 97.5 78 ALA B O 1
ATOM 3137 N N . SER B 1 79 ? -5.762 -30.672 -0.557 1 98.5 79 SER B N 1
ATOM 3138 C CA . SER B 1 79 ? -4.445 -31.25 -0.829 1 98.5 79 SER B CA 1
ATOM 3139 C C . SER B 1 79 ? -4.082 -32.312 0.193 1 98.5 79 SER B C 1
ATOM 3141 O O . SER B 1 79 ? -3.58 -33.375 -0.169 1 98.5 79 SER B O 1
ATOM 3143 N N . ALA B 1 80 ? -4.375 -32 1.433 1 98.38 80 ALA B N 1
ATOM 3144 C CA . ALA B 1 80 ? -4.078 -32.938 2.5 1 98.38 80 ALA B CA 1
ATOM 3145 C C . ALA B 1 80 ? -4.879 -34.25 2.328 1 98.38 80 ALA B C 1
ATOM 3147 O O . ALA B 1 80 ? -4.371 -35.344 2.598 1 98.38 80 ALA B O 1
ATOM 3148 N N . ALA B 1 81 ? -6.027 -34.156 1.896 1 98.19 81 ALA B N 1
ATOM 3149 C CA . ALA B 1 81 ? -6.957 -35.281 1.815 1 98.19 81 ALA B CA 1
ATOM 3150 C C . ALA B 1 81 ? -6.566 -36.219 0.692 1 98.19 81 ALA B C 1
ATOM 3152 O O . ALA B 1 81 ? -6.766 -37.438 0.802 1 98.19 81 ALA B O 1
ATOM 3153 N N . TRP B 1 82 ? -5.957 -35.719 -0.41 1 98.56 82 TRP B N 1
ATOM 3154 C CA . TRP B 1 82 ? -5.93 -36.562 -1.6 1 98.56 82 TRP B CA 1
ATOM 3155 C C . TRP B 1 82 ? -4.5 -36.781 -2.084 1 98.56 82 TRP B C 1
ATOM 3157 O O . TRP B 1 82 ? -4.254 -37.594 -2.959 1 98.56 82 TRP B O 1
ATOM 3167 N N . VAL B 1 83 ? -3.535 -36.094 -1.556 1 98.69 83 VAL B N 1
ATOM 3168 C CA . VAL B 1 83 ? -2.186 -36.062 -2.113 1 98.69 83 VAL B CA 1
ATOM 3169 C C . VAL B 1 83 ? -1.588 -37.469 -2.031 1 98.69 83 VAL B C 1
ATOM 3171 O O . VAL B 1 83 ? -0.941 -37.938 -2.975 1 98.69 83 VAL B O 1
ATOM 3174 N N . GLU B 1 84 ? -1.766 -38.188 -0.966 1 98.06 84 GLU B N 1
ATOM 3175 C CA . GLU B 1 84 ? -1.187 -39.531 -0.798 1 98.06 84 GLU B CA 1
ATOM 3176 C C . GLU B 1 84 ? -1.788 -40.531 -1.787 1 98.06 84 GLU B C 1
ATOM 3178 O O . GLU B 1 84 ? -1.067 -41.312 -2.393 1 98.06 84 GLU B O 1
ATOM 3183 N N . ASP B 1 85 ? -3.133 -40.438 -1.908 1 98.25 85 ASP B N 1
ATOM 3184 C CA . ASP B 1 85 ? -3.789 -41.312 -2.877 1 98.25 85 ASP B CA 1
ATOM 3185 C C . ASP B 1 85 ? -3.242 -41.062 -4.285 1 98.25 85 ASP B C 1
ATOM 3187 O O . ASP B 1 85 ? -2.969 -42.031 -5.016 1 98.25 85 ASP B O 1
ATOM 3191 N N . ALA B 1 86 ? -3.066 -39.844 -4.656 1 98.56 86 ALA B N 1
ATOM 3192 C CA . ALA B 1 86 ? -2.605 -39.469 -5.992 1 98.56 86 ALA B CA 1
ATOM 3193 C C . ALA B 1 86 ? -1.165 -39.938 -6.219 1 98.56 86 ALA B C 1
ATOM 3195 O O . ALA B 1 86 ? -0.868 -40.625 -7.203 1 98.56 86 ALA B O 1
ATOM 3196 N N . THR B 1 87 ? -0.317 -39.594 -5.289 1 98.12 87 THR B N 1
ATOM 3197 C CA . THR B 1 87 ? 1.1 -39.875 -5.473 1 98.12 87 THR B CA 1
ATOM 3198 C C . THR B 1 87 ? 1.355 -41.375 -5.387 1 98.12 87 THR B C 1
ATOM 3200 O O . THR B 1 87 ? 2.199 -41.906 -6.109 1 98.12 87 THR B O 1
ATOM 3203 N N . ASN B 1 88 ? 0.644 -42.062 -4.52 1 97.5 88 ASN B N 1
ATOM 3204 C CA . ASN B 1 88 ? 0.776 -43.5 -4.41 1 97.5 88 ASN B CA 1
ATOM 3205 C C . ASN B 1 88 ? 0.335 -44.219 -5.688 1 97.5 88 ASN B C 1
ATOM 3207 O O . ASN B 1 88 ? 0.814 -45.312 -6 1 97.5 88 ASN B O 1
ATOM 3211 N N . ALA B 1 89 ? -0.539 -43.625 -6.383 1 97.81 89 ALA B N 1
ATOM 3212 C CA . ALA B 1 89 ? -1.027 -44.188 -7.641 1 97.81 89 ALA B CA 1
ATOM 3213 C C . ALA B 1 89 ? -0.063 -43.875 -8.789 1 97.81 89 ALA B C 1
ATOM 3215 O O . ALA B 1 89 ? -0.295 -44.281 -9.922 1 97.81 89 ALA B O 1
ATOM 3216 N N . GLY B 1 90 ? 1.002 -43.156 -8.477 1 95.88 90 GLY B N 1
ATOM 3217 C CA . GLY B 1 90 ? 2.018 -42.844 -9.469 1 95.88 90 GLY B CA 1
ATOM 3218 C C . GLY B 1 90 ? 1.816 -41.5 -10.141 1 95.88 90 GLY B C 1
ATOM 3219 O O . GLY B 1 90 ? 2.596 -41.125 -11.016 1 95.88 90 GLY B O 1
ATOM 3220 N N . CYS B 1 91 ? 0.854 -40.781 -9.734 1 97.19 91 CYS B N 1
ATOM 3221 C CA . CYS B 1 91 ? 0.532 -39.5 -10.297 1 97.19 91 CYS B CA 1
ATOM 3222 C C . CYS B 1 91 ? 1.515 -38.438 -9.82 1 97.19 91 CYS B C 1
ATOM 3224 O O . CYS B 1 91 ? 1.873 -38.406 -8.641 1 97.19 91 CYS B O 1
ATOM 3226 N N . LEU B 1 92 ? 2.02 -37.625 -10.719 1 97.31 92 LEU B N 1
ATOM 3227 C CA . LEU B 1 92 ? 2.795 -36.438 -10.352 1 97.31 92 LEU B CA 1
ATOM 3228 C C . LEU B 1 92 ? 1.877 -35.281 -9.977 1 97.31 92 LEU B C 1
ATOM 3230 O O . LEU B 1 92 ? 1 -34.906 -10.758 1 97.31 92 LEU B O 1
ATOM 3234 N N . VAL B 1 93 ? 2.109 -34.719 -8.758 1 98.62 93 VAL B N 1
ATOM 3235 C CA . VAL B 1 93 ? 1.193 -33.688 -8.258 1 98.62 93 VAL B CA 1
ATOM 3236 C C . VAL B 1 93 ? 1.895 -32.344 -8.234 1 98.62 93 VAL B C 1
ATOM 3238 O O . VAL B 1 93 ? 2.992 -32.188 -7.688 1 98.62 93 VAL B O 1
ATOM 3241 N N . ILE B 1 94 ? 1.332 -31.328 -8.883 1 98.69 94 ILE B N 1
ATOM 3242 C CA . ILE B 1 94 ? 1.698 -29.922 -8.75 1 98.69 94 ILE B CA 1
ATOM 3243 C C . ILE B 1 94 ? 0.696 -29.219 -7.844 1 98.69 94 ILE B C 1
ATOM 3245 O O . ILE B 1 94 ? -0.458 -29.016 -8.227 1 98.69 94 ILE B O 1
ATOM 3249 N N . ASP B 1 95 ? 1.156 -28.828 -6.664 1 98.81 95 ASP B N 1
ATOM 3250 C CA . ASP B 1 95 ? 0.275 -28.359 -5.605 1 98.81 95 ASP B CA 1
ATOM 3251 C C . ASP B 1 95 ? 0.446 -26.859 -5.387 1 98.81 95 ASP B C 1
ATOM 3253 O O . ASP B 1 95 ? 1.567 -26.375 -5.215 1 98.81 95 ASP B O 1
ATOM 3257 N N . SER B 1 96 ? -0.689 -26.156 -5.418 1 97.94 96 SER B N 1
ATOM 3258 C CA . SER B 1 96 ? -0.659 -24.719 -5.227 1 97.94 96 SER B CA 1
ATOM 3259 C C . SER B 1 96 ? -1.279 -24.312 -3.891 1 97.94 96 SER B C 1
ATOM 3261 O O . SER B 1 96 ? -1.603 -23.156 -3.672 1 97.94 96 SER B O 1
ATOM 3263 N N . SER B 1 97 ? -1.476 -25.234 -2.955 1 97.25 97 SER B N 1
ATOM 3264 C CA . SER B 1 97 ? -2.211 -24.969 -1.725 1 97.25 97 SER B CA 1
ATOM 3265 C C . SER B 1 97 ? -1.321 -24.297 -0.682 1 97.25 97 SER B C 1
ATOM 3267 O O . SER B 1 97 ? -1.817 -23.719 0.287 1 97.25 97 SER B O 1
ATOM 3269 N N . GLY B 1 98 ? -0.103 -24.406 -0.84 1 97.69 98 GLY B N 1
ATOM 3270 C CA . GLY B 1 98 ? 0.843 -23.906 0.143 1 97.69 98 GLY B CA 1
ATOM 3271 C C . GLY B 1 98 ? 1.177 -24.922 1.222 1 97.69 98 GLY B C 1
ATOM 3272 O O . GLY B 1 98 ? 2.121 -24.734 1.991 1 97.69 98 GLY B O 1
ATOM 3273 N N . LEU B 1 99 ? 0.486 -26.031 1.315 1 98.12 99 LEU B N 1
ATOM 3274 C CA . LEU B 1 99 ? 0.626 -27.016 2.389 1 98.12 99 LEU B CA 1
ATOM 3275 C C . LEU B 1 99 ? 2.033 -27.609 2.406 1 98.12 99 LEU B C 1
ATOM 3277 O O . LEU B 1 99 ? 2.582 -27.875 3.475 1 98.12 99 LEU B O 1
ATOM 3281 N N . PHE B 1 100 ? 2.666 -27.734 1.278 1 98.5 100 PHE B N 1
ATOM 3282 C CA . PHE B 1 100 ? 3.922 -28.469 1.188 1 98.5 100 PHE B CA 1
ATOM 3283 C C . PHE B 1 100 ? 5.074 -27.531 0.843 1 98.5 100 PHE B C 1
ATOM 3285 O O . PHE B 1 100 ? 6.191 -27.984 0.579 1 98.5 100 PHE B O 1
ATOM 3292 N N . ALA B 1 101 ? 4.797 -26.281 0.814 1 98.62 101 ALA B N 1
ATOM 3293 C CA . ALA B 1 101 ? 5.73 -25.266 0.311 1 98.62 101 ALA B CA 1
ATOM 3294 C C . ALA B 1 101 ? 7.059 -25.328 1.062 1 98.62 101 ALA B C 1
ATOM 3296 O O . ALA B 1 101 ? 8.125 -25.203 0.461 1 98.62 101 ALA B O 1
ATOM 3297 N N . LEU B 1 102 ? 6.996 -25.641 2.359 1 98.38 102 LEU B N 1
ATOM 3298 C CA . LEU B 1 102 ? 8.211 -25.516 3.16 1 98.38 102 LEU B CA 1
ATOM 3299 C C . LEU B 1 102 ? 8.773 -26.891 3.502 1 98.38 102 LEU B C 1
ATOM 3301 O O . LEU B 1 102 ? 9.742 -27 4.262 1 98.38 102 LEU B O 1
ATOM 3305 N N . GLU B 1 103 ? 8.156 -27.969 2.949 1 98 103 GLU B N 1
ATOM 3306 C CA . GLU B 1 103 ? 8.719 -29.297 3.115 1 98 103 GLU B CA 1
ATOM 3307 C C . GLU B 1 103 ? 10.078 -29.422 2.426 1 98 103 GLU B C 1
ATOM 3309 O O . GLU B 1 103 ? 10.211 -29.078 1.245 1 98 103 GLU B O 1
ATOM 3314 N N . PRO B 1 104 ? 11.102 -29.844 3.127 1 96.69 104 PRO B N 1
ATOM 3315 C CA . PRO B 1 104 ? 12.453 -29.844 2.566 1 96.69 104 PRO B CA 1
ATOM 3316 C C . PRO B 1 104 ? 12.586 -30.75 1.341 1 96.69 104 PRO B C 1
ATOM 3318 O O . PRO B 1 104 ? 13.398 -30.469 0.455 1 96.69 104 PRO B O 1
ATOM 3321 N N . ASP B 1 105 ? 11.828 -31.797 1.259 1 97.25 105 ASP B N 1
ATOM 3322 C CA . ASP B 1 105 ? 12 -32.781 0.186 1 97.25 105 ASP B CA 1
ATOM 3323 C C . ASP B 1 105 ? 10.992 -32.531 -0.938 1 97.25 105 ASP B C 1
ATOM 3325 O O . ASP B 1 105 ? 10.82 -33.375 -1.817 1 97.25 105 ASP B O 1
ATOM 3329 N N . VAL B 1 106 ? 10.258 -31.422 -0.896 1 98.5 106 VAL B N 1
ATOM 3330 C CA . VAL B 1 106 ? 9.336 -31.031 -1.954 1 98.5 106 VAL B CA 1
ATOM 3331 C C . VAL B 1 106 ? 9.836 -29.75 -2.623 1 98.5 106 VAL B C 1
ATOM 3333 O O . VAL B 1 106 ? 9.992 -28.719 -1.966 1 98.5 106 VAL B O 1
ATOM 3336 N N . PRO B 1 107 ? 10.141 -29.812 -3.906 1 98.44 107 PRO B N 1
ATOM 3337 C CA . PRO B 1 107 ? 10.539 -28.578 -4.59 1 98.44 107 PRO B CA 1
ATOM 3338 C C . PRO B 1 107 ? 9.461 -27.5 -4.516 1 98.44 107 PRO B C 1
ATOM 3340 O O . PRO B 1 107 ? 8.273 -27.781 -4.684 1 98.44 107 PRO B O 1
ATOM 3343 N N . LEU B 1 108 ? 9.844 -26.297 -4.172 1 98.88 108 LEU B N 1
ATOM 3344 C CA . LEU B 1 108 ? 9.031 -25.094 -4.285 1 98.88 108 LEU B CA 1
ATOM 3345 C C . LEU B 1 108 ? 9.484 -24.234 -5.469 1 98.88 108 LEU B C 1
ATOM 3347 O O . LEU B 1 108 ? 10.617 -23.75 -5.496 1 98.88 108 LEU B O 1
ATOM 3351 N N . VAL B 1 109 ? 8.531 -24 -6.367 1 98.62 109 VAL B N 1
ATOM 3352 C CA . VAL B 1 109 ? 9.031 -23.562 -7.672 1 98.62 109 VAL B CA 1
ATOM 3353 C C . VAL B 1 109 ? 8.375 -22.25 -8.07 1 98.62 109 VAL B C 1
ATOM 3355 O O . VAL B 1 109 ? 7.168 -22.062 -7.871 1 98.62 109 VAL B O 1
ATOM 3358 N N . VAL B 1 110 ? 9.102 -21.312 -8.516 1 98.5 110 VAL B N 1
ATOM 3359 C CA . VAL B 1 110 ? 8.758 -20.281 -9.484 1 98.5 110 VAL B CA 1
ATOM 3360 C C . VAL B 1 110 ? 9.469 -20.562 -10.805 1 98.5 110 VAL B C 1
ATOM 3362 O O . VAL B 1 110 ? 10.688 -20.438 -10.898 1 98.5 110 VAL B O 1
ATOM 3365 N N . PRO B 1 111 ? 8.703 -20.891 -11.812 1 97.12 111 PRO B N 1
ATOM 3366 C CA . PRO B 1 111 ? 9.312 -21.516 -12.984 1 97.12 111 PRO B CA 1
ATOM 3367 C C . PRO B 1 111 ? 10.391 -20.641 -13.625 1 97.12 111 PRO B C 1
ATOM 3369 O O . PRO B 1 111 ? 11.383 -21.156 -14.156 1 97.12 111 PRO B O 1
ATOM 3372 N N . GLU B 1 112 ? 10.305 -19.328 -13.555 1 95.19 112 GLU B N 1
ATOM 3373 C CA . GLU B 1 112 ? 11.266 -18.438 -14.188 1 95.19 112 GLU B CA 1
ATOM 3374 C C . GLU B 1 112 ? 12.461 -18.188 -13.273 1 95.19 112 GLU B C 1
ATOM 3376 O O . GLU B 1 112 ? 13.484 -17.656 -13.711 1 95.19 112 GLU B O 1
ATOM 3381 N N . VAL B 1 113 ? 12.398 -18.625 -12.07 1 97.75 113 VAL B N 1
ATOM 3382 C CA . VAL B 1 113 ? 13.398 -18.219 -11.086 1 97.75 113 VAL B CA 1
ATOM 3383 C C . VAL B 1 113 ? 14.281 -19.422 -10.727 1 97.75 113 VAL B C 1
ATOM 3385 O O . VAL B 1 113 ? 15.508 -19.297 -10.688 1 97.75 113 VAL B O 1
ATOM 3388 N N . ASN B 1 114 ? 13.641 -20.594 -10.5 1 98 114 ASN B N 1
ATOM 3389 C CA . ASN B 1 114 ? 14.43 -21.719 -10.023 1 98 114 ASN B CA 1
ATOM 3390 C C . ASN B 1 114 ? 13.953 -23.031 -10.633 1 98 114 ASN B C 1
ATOM 3392 O O . ASN B 1 114 ? 13.727 -24.016 -9.914 1 98 114 ASN B O 1
ATOM 3396 N N . PRO B 1 115 ? 13.82 -23.125 -11.945 1 96.5 115 PRO B N 1
ATOM 3397 C CA . PRO B 1 115 ? 13.352 -24.344 -12.594 1 96.5 115 PRO B CA 1
ATOM 3398 C C . PRO B 1 115 ? 14.25 -25.547 -12.297 1 96.5 115 PRO B C 1
ATOM 3400 O O . PRO B 1 115 ? 13.805 -26.688 -12.398 1 96.5 115 PRO B O 1
ATOM 3403 N N . TYR B 1 116 ? 15.453 -25.344 -11.906 1 96.56 116 TYR B N 1
ATOM 3404 C CA . TYR B 1 116 ? 16.422 -26.422 -11.688 1 96.56 116 TYR B CA 1
ATOM 3405 C C . TYR B 1 116 ? 16 -27.312 -10.531 1 96.56 116 TYR B C 1
ATOM 3407 O O . TYR B 1 116 ? 16.406 -28.484 -10.453 1 96.56 116 TYR B O 1
ATOM 3415 N N . VAL B 1 117 ? 15.156 -26.844 -9.609 1 97.56 117 VAL B N 1
ATOM 3416 C CA . VAL B 1 117 ? 14.758 -27.656 -8.453 1 97.56 117 VAL B CA 1
ATOM 3417 C C . VAL B 1 117 ? 13.789 -28.734 -8.891 1 97.56 117 VAL B C 1
ATOM 3419 O O . VAL B 1 117 ? 13.531 -29.688 -8.141 1 97.56 117 VAL B O 1
ATOM 3422 N N . LEU B 1 118 ? 13.242 -28.656 -10.094 1 97.38 118 LEU B N 1
ATOM 3423 C CA . LEU B 1 118 ? 12.312 -29.656 -10.625 1 97.38 118 LEU B CA 1
ATOM 3424 C C . LEU B 1 118 ? 12.992 -31 -10.781 1 97.38 118 LEU B C 1
ATOM 3426 O O . LEU B 1 118 ? 12.32 -32.031 -10.898 1 97.38 118 LEU B O 1
ATOM 3430 N N . ALA B 1 119 ? 14.289 -31 -10.781 1 95.81 119 ALA B N 1
ATOM 3431 C CA . ALA B 1 119 ? 15.047 -32.25 -10.883 1 95.81 119 ALA B CA 1
ATOM 3432 C C . ALA B 1 119 ? 14.719 -33.188 -9.711 1 95.81 119 ALA B C 1
ATOM 3434 O O . ALA B 1 119 ? 14.836 -34.406 -9.836 1 95.81 119 ALA B O 1
ATOM 3435 N N . ASP B 1 120 ? 14.188 -32.625 -8.625 1 95.94 120 ASP B N 1
ATOM 3436 C CA . ASP B 1 120 ? 13.953 -33.406 -7.406 1 95.94 120 ASP B CA 1
ATOM 3437 C C . ASP B 1 120 ? 12.484 -33.812 -7.293 1 95.94 120 ASP B C 1
ATOM 3439 O O . ASP B 1 120 ? 12.031 -34.219 -6.223 1 95.94 120 ASP B O 1
ATOM 3443 N N . TYR B 1 121 ? 11.734 -33.719 -8.375 1 95.44 121 TYR B N 1
ATOM 3444 C CA . TYR B 1 121 ? 10.297 -33.938 -8.289 1 95.44 121 TYR B CA 1
ATOM 3445 C C . TYR B 1 121 ? 9.984 -35.375 -7.879 1 95.44 121 TYR B C 1
ATOM 3447 O O . TYR B 1 121 ? 8.93 -35.656 -7.305 1 95.44 121 TYR B O 1
ATOM 3455 N N . ARG B 1 122 ? 10.898 -36.344 -8.086 1 94.81 122 ARG B N 1
ATOM 3456 C CA . ARG B 1 122 ? 10.656 -37.75 -7.852 1 94.81 122 ARG B CA 1
ATOM 3457 C C . ARG B 1 122 ? 10.75 -38.094 -6.367 1 94.81 122 ARG B C 1
ATOM 3459 O O . ARG B 1 122 ? 10.359 -39.188 -5.945 1 94.81 122 ARG B O 1
ATOM 3466 N N . ASN B 1 123 ? 11.312 -37.125 -5.602 1 95.31 123 ASN B N 1
ATOM 3467 C CA . ASN B 1 123 ? 11.398 -37.406 -4.168 1 95.31 123 ASN B CA 1
ATOM 3468 C C . ASN B 1 123 ? 10.055 -37.812 -3.594 1 95.31 123 ASN B C 1
ATOM 3470 O O . ASN B 1 123 ? 9.977 -38.75 -2.785 1 95.31 123 ASN B O 1
ATOM 3474 N N . ARG B 1 124 ? 8.992 -37.156 -4 1 96.38 124 ARG B N 1
ATOM 3475 C CA . ARG B 1 124 ? 7.66 -37.469 -3.479 1 96.38 124 ARG B CA 1
ATOM 3476 C C . ARG B 1 124 ? 6.617 -37.469 -4.59 1 96.38 124 ARG B C 1
ATOM 3478 O O . ARG B 1 124 ? 5.426 -37.625 -4.332 1 96.38 124 ARG B O 1
ATOM 3485 N N . ASN B 1 125 ? 7.109 -37.25 -5.848 1 97.25 125 ASN B N 1
ATOM 3486 C CA . ASN B 1 125 ? 6.191 -37 -6.957 1 97.25 125 ASN B CA 1
ATOM 3487 C C . ASN B 1 125 ? 5.25 -35.844 -6.664 1 97.25 125 ASN B C 1
ATOM 3489 O O . ASN B 1 125 ? 4.055 -35.938 -6.945 1 97.25 125 ASN B O 1
ATOM 3493 N N . LEU B 1 126 ? 5.824 -34.906 -5.945 1 98.44 126 LEU B N 1
ATOM 3494 C CA . LEU B 1 126 ? 5.086 -33.75 -5.492 1 98.44 126 LEU B CA 1
ATOM 3495 C C . LEU B 1 126 ? 5.91 -32.469 -5.668 1 98.44 126 LEU B C 1
ATOM 3497 O O . LEU B 1 126 ? 7.082 -32.438 -5.281 1 98.44 126 LEU B O 1
ATOM 3501 N N . ILE B 1 127 ? 5.355 -31.5 -6.34 1 98.5 127 ILE B N 1
ATOM 3502 C CA . ILE B 1 127 ? 5.961 -30.188 -6.539 1 98.5 127 ILE B CA 1
ATOM 3503 C C . ILE B 1 127 ? 5.031 -29.109 -5.996 1 98.5 127 ILE B C 1
ATOM 3505 O O . ILE B 1 127 ? 3.818 -29.156 -6.227 1 98.5 127 ILE B O 1
ATOM 3509 N N . ALA B 1 128 ? 5.566 -28.219 -5.223 1 98.75 128 ALA B N 1
ATOM 3510 C CA . ALA B 1 128 ? 4.797 -27.078 -4.742 1 98.75 128 ALA B CA 1
ATOM 3511 C C . ALA B 1 128 ? 5.062 -25.844 -5.598 1 98.75 128 ALA B C 1
ATOM 3513 O O . ALA B 1 128 ? 6.203 -25.594 -5.996 1 98.75 128 ALA B O 1
ATOM 3514 N N . VAL B 1 129 ? 4.008 -25.156 -5.922 1 98.56 129 VAL B N 1
ATOM 3515 C CA . VAL B 1 129 ? 4.102 -23.859 -6.59 1 98.56 129 VAL B CA 1
ATOM 3516 C C . VAL B 1 129 ? 4.004 -22.734 -5.555 1 98.56 129 VAL B C 1
ATOM 3518 O O . VAL B 1 129 ? 3.182 -22.797 -4.641 1 98.56 129 VAL B O 1
ATOM 3521 N N . ALA B 1 130 ? 4.852 -21.766 -5.727 1 98.62 130 ALA B N 1
ATOM 3522 C CA . ALA B 1 130 ? 4.902 -20.656 -4.77 1 98.62 130 ALA B CA 1
ATOM 3523 C C . ALA B 1 130 ? 3.588 -19.891 -4.754 1 98.62 130 ALA B C 1
ATOM 3525 O O . ALA B 1 130 ? 2.85 -19.891 -5.742 1 98.62 130 ALA B O 1
ATOM 3526 N N . ASP B 1 131 ? 3.338 -19.219 -3.631 1 98.25 131 ASP B N 1
ATOM 3527 C CA . ASP B 1 131 ? 2.197 -18.312 -3.502 1 98.25 131 ASP B CA 1
ATOM 3528 C C . ASP B 1 131 ? 2.234 -17.234 -4.574 1 98.25 131 ASP B C 1
ATOM 3530 O O . ASP B 1 131 ? 3.309 -16.844 -5.043 1 98.25 131 ASP B O 1
ATOM 3534 N N . SER B 1 132 ? 1.021 -16.797 -4.926 1 98 132 SER B N 1
ATOM 3535 C CA . SER B 1 132 ? 0.905 -15.797 -5.992 1 98 132 SER B CA 1
ATOM 3536 C C . SER B 1 132 ? 1.725 -14.555 -5.676 1 98 132 SER B C 1
ATOM 3538 O O . SER B 1 132 ? 2.311 -13.945 -6.578 1 98 132 SER B O 1
ATOM 3540 N N . LEU B 1 133 ? 1.746 -14.117 -4.391 1 98.62 133 LEU B N 1
ATOM 3541 C CA . LEU B 1 133 ? 2.514 -12.938 -4.016 1 98.62 133 LEU B CA 1
ATOM 3542 C C . LEU B 1 133 ? 4.008 -13.172 -4.219 1 98.62 133 LEU B C 1
ATOM 3544 O O . LEU B 1 133 ? 4.707 -12.305 -4.746 1 98.62 133 LEU B O 1
ATOM 3548 N N . THR B 1 134 ? 4.453 -14.32 -3.795 1 98.81 134 THR B N 1
ATOM 3549 C CA . THR B 1 134 ? 5.859 -14.672 -3.936 1 98.81 134 THR B CA 1
ATOM 3550 C C . THR B 1 134 ? 6.242 -14.797 -5.406 1 98.81 134 THR B C 1
ATOM 3552 O O . THR B 1 134 ? 7.293 -14.305 -5.824 1 98.81 134 THR B O 1
ATOM 3555 N N . SER B 1 135 ? 5.402 -15.461 -6.191 1 98.56 135 SER B N 1
ATOM 3556 C CA . SER B 1 135 ? 5.66 -15.609 -7.621 1 98.56 135 SER B CA 1
ATOM 3557 C C . SER B 1 135 ? 5.762 -14.258 -8.312 1 98.56 135 SER B C 1
ATOM 3559 O O . SER B 1 135 ? 6.664 -14.031 -9.117 1 98.56 135 SER B O 1
ATOM 3561 N N . GLN B 1 136 ? 4.828 -13.391 -8.016 1 98.62 136 GLN B N 1
ATOM 3562 C CA . GLN B 1 136 ? 4.836 -12.047 -8.586 1 98.62 136 GLN B CA 1
ATOM 3563 C C . GLN B 1 136 ? 6.117 -11.305 -8.227 1 98.62 136 GLN B C 1
ATOM 3565 O O . GLN B 1 136 ? 6.754 -10.695 -9.094 1 98.62 136 GLN B O 1
ATOM 3570 N N . LEU B 1 137 ? 6.52 -11.359 -6.996 1 98.88 137 LEU B N 1
ATOM 3571 C CA . LEU B 1 137 ? 7.703 -10.664 -6.496 1 98.88 137 LEU B CA 1
ATOM 3572 C C . LEU B 1 137 ? 8.969 -11.195 -7.156 1 98.88 137 LEU B C 1
ATOM 3574 O O . LEU B 1 137 ? 9.742 -10.43 -7.73 1 98.88 137 LEU B O 1
ATOM 3578 N N . LEU B 1 138 ? 9.141 -12.516 -7.102 1 98.75 138 LEU B N 1
ATOM 3579 C CA . LEU B 1 138 ? 10.398 -13.102 -7.543 1 98.75 138 LEU B CA 1
ATOM 3580 C C . LEU B 1 138 ? 10.516 -13.062 -9.062 1 98.75 138 LEU B C 1
ATOM 3582 O O . LEU B 1 138 ? 11.609 -12.914 -9.602 1 98.75 138 LEU B O 1
ATOM 3586 N N . ALA B 1 139 ? 9.383 -13.25 -9.773 1 98.38 139 ALA B N 1
ATOM 3587 C CA . ALA B 1 139 ? 9.414 -13.109 -11.227 1 98.38 139 ALA B CA 1
ATOM 3588 C C . ALA B 1 139 ? 9.875 -11.703 -11.625 1 98.38 139 ALA B C 1
ATOM 3590 O O . ALA B 1 139 ? 10.602 -11.539 -12.609 1 98.38 139 ALA B O 1
ATOM 3591 N N . ALA B 1 140 ? 9.453 -10.703 -10.914 1 98.69 140 ALA B N 1
ATOM 3592 C CA . ALA B 1 140 ? 9.844 -9.328 -11.188 1 98.69 140 ALA B CA 1
ATOM 3593 C C . ALA B 1 140 ? 11.312 -9.102 -10.867 1 98.69 140 ALA B C 1
ATOM 3595 O O . ALA B 1 140 ? 12.008 -8.352 -11.562 1 98.69 140 ALA B O 1
ATOM 3596 N N . LEU B 1 141 ? 11.797 -9.742 -9.82 1 98.62 141 LEU B N 1
ATOM 3597 C CA . LEU B 1 141 ? 13.125 -9.43 -9.289 1 98.62 141 LEU B CA 1
ATOM 3598 C C . LEU B 1 141 ? 14.203 -10.211 -10.031 1 98.62 141 LEU B C 1
ATOM 3600 O O . LEU B 1 141 ? 15.375 -9.82 -10.023 1 98.62 141 LEU B O 1
ATOM 3604 N N . LYS B 1 142 ? 13.844 -11.352 -10.648 1 98.5 142 LYS B N 1
ATOM 3605 C CA . LYS B 1 142 ? 14.82 -12.266 -11.227 1 98.5 142 LYS B CA 1
ATOM 3606 C C . LYS B 1 142 ? 15.734 -11.547 -12.211 1 98.5 142 LYS B C 1
ATOM 3608 O O . LYS B 1 142 ? 16.953 -11.648 -12.125 1 98.5 142 LYS B O 1
ATOM 3613 N N . PRO B 1 143 ? 15.188 -10.773 -13.188 1 98.31 143 PRO B N 1
ATOM 3614 C CA . PRO B 1 143 ? 16.094 -10.078 -14.109 1 98.31 143 PRO B CA 1
ATOM 3615 C C . PRO B 1 143 ? 17.016 -9.094 -13.406 1 98.31 143 PRO B C 1
ATOM 3617 O O . PRO B 1 143 ? 18.141 -8.883 -13.836 1 98.31 143 PRO B O 1
ATOM 3620 N N . LEU B 1 144 ? 16.562 -8.398 -12.328 1 98.56 144 LEU B N 1
ATOM 3621 C CA . LEU B 1 144 ? 17.375 -7.445 -11.578 1 98.56 144 LEU B CA 1
ATOM 3622 C C . LEU B 1 144 ? 18.469 -8.156 -10.797 1 98.56 144 LEU B C 1
ATOM 3624 O O . LEU B 1 144 ? 19.609 -7.68 -10.742 1 98.56 144 LEU B O 1
ATOM 3628 N N . ILE B 1 145 ? 18.078 -9.273 -10.172 1 98 145 ILE B N 1
ATOM 3629 C CA . ILE B 1 145 ? 19.031 -10.07 -9.422 1 98 145 ILE B CA 1
ATOM 3630 C C . ILE B 1 145 ? 20.125 -10.578 -10.367 1 98 145 ILE B C 1
ATOM 3632 O O . ILE B 1 145 ? 21.312 -10.555 -10.023 1 98 145 ILE B O 1
ATOM 3636 N N . ASP B 1 146 ? 19.719 -11.047 -11.578 1 97.38 146 ASP B N 1
ATOM 3637 C CA . ASP B 1 146 ? 20.688 -11.531 -12.562 1 97.38 146 ASP B CA 1
ATOM 3638 C C . ASP B 1 146 ? 21.656 -10.422 -12.961 1 97.38 146 ASP B C 1
ATOM 3640 O O . ASP B 1 146 ? 22.828 -10.688 -13.242 1 97.38 146 ASP B O 1
ATOM 3644 N N . GLN B 1 147 ? 21.188 -9.211 -12.969 1 97 147 GLN B N 1
ATOM 3645 C CA . GLN B 1 147 ? 21.969 -8.078 -13.438 1 97 147 GLN B CA 1
ATOM 3646 C C . GLN B 1 147 ? 22.906 -7.574 -12.336 1 97 147 GLN B C 1
ATOM 3648 O O . GLN B 1 147 ? 24.062 -7.199 -12.617 1 97 147 GLN B O 1
ATOM 3653 N N . GLY B 1 148 ? 22.453 -7.578 -11.07 1 97.44 148 GLY B N 1
ATOM 3654 C CA . GLY B 1 148 ? 23.25 -6.871 -10.07 1 97.44 148 GLY B CA 1
ATOM 3655 C C . GLY B 1 148 ? 23.422 -7.645 -8.781 1 97.44 148 GLY B C 1
ATOM 3656 O O . GLY B 1 148 ? 24.047 -7.164 -7.84 1 97.44 148 GLY B O 1
ATOM 3657 N N . GLY B 1 149 ? 22.859 -8.82 -8.68 1 97.88 149 GLY B N 1
ATOM 3658 C CA . GLY B 1 149 ? 22.828 -9.539 -7.414 1 97.88 149 GLY B CA 1
ATOM 3659 C C . GLY B 1 149 ? 21.766 -9.031 -6.465 1 97.88 149 GLY B C 1
ATOM 3660 O O . GLY B 1 149 ? 21.062 -8.055 -6.77 1 97.88 149 GLY B O 1
ATOM 3661 N N . LEU B 1 150 ? 21.625 -9.727 -5.305 1 98.31 150 LEU B N 1
ATOM 3662 C CA . LEU B 1 150 ? 20.578 -9.383 -4.352 1 98.31 150 LEU B CA 1
ATOM 3663 C C . LEU B 1 150 ? 21.172 -8.992 -3.004 1 98.31 150 LEU B C 1
ATOM 3665 O O . LEU B 1 150 ? 21.938 -9.758 -2.414 1 98.31 150 LEU B O 1
ATOM 3669 N N . SER B 1 151 ? 20.844 -7.82 -2.574 1 97.75 151 SER B N 1
ATOM 3670 C CA . SER B 1 151 ? 21.25 -7.371 -1.244 1 97.75 151 SER B CA 1
ATOM 3671 C C . SER B 1 151 ? 20.047 -7.293 -0.303 1 97.75 151 SER B C 1
ATOM 3673 O O . SER B 1 151 ? 20.078 -7.855 0.793 1 97.75 151 SER B O 1
ATOM 3675 N N . ARG B 1 152 ? 19 -6.637 -0.701 1 97.69 152 ARG B N 1
ATOM 3676 C CA . ARG B 1 152 ? 17.859 -6.418 0.181 1 97.69 152 ARG B CA 1
ATOM 3677 C C . ARG B 1 152 ? 16.578 -6.227 -0.621 1 97.69 152 ARG B C 1
ATOM 3679 O O . ARG B 1 152 ? 16.609 -5.688 -1.729 1 97.69 152 ARG B O 1
ATOM 3686 N N . ILE B 1 153 ? 15.516 -6.727 -0.06 1 98.62 153 ILE B N 1
ATOM 3687 C CA . ILE B 1 153 ? 14.188 -6.555 -0.648 1 98.62 153 ILE B CA 1
ATOM 3688 C C . ILE B 1 153 ? 13.25 -5.934 0.377 1 98.62 153 ILE B C 1
ATOM 3690 O O . ILE B 1 153 ? 13.266 -6.305 1.553 1 98.62 153 ILE B O 1
ATOM 3694 N N . ALA B 1 154 ? 12.477 -4.961 0.027 1 98.75 154 ALA B N 1
ATOM 3695 C CA . ALA B 1 154 ? 11.281 -4.547 0.753 1 98.75 154 ALA B CA 1
ATOM 3696 C C . ALA B 1 154 ? 10.062 -4.543 -0.16 1 98.75 154 ALA B C 1
ATOM 3698 O O . ALA B 1 154 ? 10.125 -4.062 -1.295 1 98.75 154 ALA B O 1
ATOM 3699 N N . VAL B 1 155 ? 8.977 -5.172 0.3 1 98.88 155 VAL B N 1
ATOM 3700 C CA . VAL B 1 155 ? 7.793 -5.242 -0.553 1 98.88 155 VAL B CA 1
ATOM 3701 C C . VAL B 1 155 ? 6.543 -4.941 0.27 1 98.88 155 VAL B C 1
ATOM 3703 O O . VAL B 1 155 ? 6.418 -5.398 1.408 1 98.88 155 VAL B O 1
ATOM 3706 N N . THR B 1 156 ? 5.691 -4.078 -0.202 1 98.88 156 THR B N 1
ATOM 3707 C CA . THR B 1 156 ? 4.332 -3.883 0.29 1 98.88 156 THR B CA 1
ATOM 3708 C C . THR B 1 156 ? 3.312 -4.383 -0.728 1 98.88 156 THR B C 1
ATOM 3710 O O . THR B 1 156 ? 3.205 -3.838 -1.827 1 98.88 156 THR B O 1
ATOM 3713 N N . SER B 1 157 ? 2.576 -5.387 -0.308 1 98.88 157 SER B N 1
ATOM 3714 C CA . SER B 1 157 ? 1.601 -5.996 -1.205 1 98.88 157 SER B CA 1
ATOM 3715 C C . SER B 1 157 ? 0.184 -5.535 -0.877 1 98.88 157 SER B C 1
ATOM 3717 O O . SER B 1 157 ? -0.218 -5.527 0.288 1 98.88 157 SER B O 1
ATOM 3719 N N . MET B 1 158 ? -0.521 -5.145 -1.867 1 98.69 158 MET B N 1
ATOM 3720 C CA . MET B 1 158 ? -1.937 -4.801 -1.771 1 98.69 158 MET B CA 1
ATOM 3721 C C . MET B 1 158 ? -2.805 -5.898 -2.379 1 98.69 158 MET B C 1
ATOM 3723 O O . MET B 1 158 ? -2.857 -6.051 -3.6 1 98.69 158 MET B O 1
ATOM 3727 N N . LEU B 1 159 ? -3.512 -6.551 -1.509 1 98.5 159 LEU B N 1
ATOM 3728 C CA . LEU B 1 159 ? -4.27 -7.73 -1.908 1 98.5 159 LEU B CA 1
ATOM 3729 C C . LEU B 1 159 ? -5.629 -7.336 -2.48 1 98.5 159 LEU B C 1
ATOM 3731 O O . LEU B 1 159 ? -6.293 -6.441 -1.954 1 98.5 159 LEU B O 1
ATOM 3735 N N . SER B 1 160 ? -5.984 -8.039 -3.496 1 98.19 160 SER B N 1
ATOM 3736 C CA . SER B 1 160 ? -7.355 -7.938 -3.99 1 98.19 160 SER B CA 1
ATOM 3737 C C . SER B 1 160 ? -8.297 -8.852 -3.209 1 98.19 160 SER B C 1
ATOM 3739 O O . SER B 1 160 ? -7.844 -9.719 -2.455 1 98.19 160 SER B O 1
ATOM 3741 N N . ALA B 1 161 ? -9.625 -8.617 -3.402 1 97.69 161 ALA B N 1
ATOM 3742 C CA . ALA B 1 161 ? -10.633 -9.461 -2.76 1 97.69 161 ALA B CA 1
ATOM 3743 C C . ALA B 1 161 ? -10.547 -10.898 -3.264 1 97.69 161 ALA B C 1
ATOM 3745 O O . ALA B 1 161 ? -10.805 -11.844 -2.516 1 97.69 161 ALA B O 1
ATOM 3746 N N . SER B 1 162 ? -10.094 -11.07 -4.484 1 96.06 162 SER B N 1
ATOM 3747 C CA . SER B 1 162 ? -10.016 -12.391 -5.102 1 96.06 162 SER B CA 1
ATOM 3748 C C . SER B 1 162 ? -9.031 -13.289 -4.359 1 96.06 162 SER B C 1
ATOM 3750 O O . SER B 1 162 ? -9.062 -14.508 -4.516 1 96.06 162 SER B O 1
ATOM 3752 N N . ALA B 1 163 ? -8.133 -12.711 -3.635 1 94.94 163 ALA B N 1
ATOM 3753 C CA . ALA B 1 163 ? -7.203 -13.492 -2.82 1 94.94 163 ALA B CA 1
ATOM 3754 C C . ALA B 1 163 ? -7.957 -14.414 -1.868 1 94.94 163 ALA B C 1
ATOM 3756 O O . ALA B 1 163 ? -7.438 -15.461 -1.468 1 94.94 163 A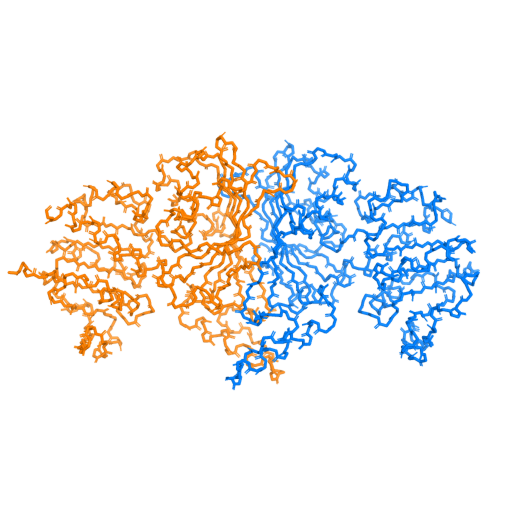LA B O 1
ATOM 3757 N N . GLN B 1 164 ? -9.195 -13.992 -1.521 1 93.12 164 GLN B N 1
ATOM 3758 C CA . GLN B 1 164 ? -9.992 -14.766 -0.577 1 93.12 164 GLN B CA 1
ATOM 3759 C C . GLN B 1 164 ? -11.148 -15.477 -1.282 1 93.12 164 GLN B C 1
ATOM 3761 O O . GLN B 1 164 ? -12.125 -15.859 -0.644 1 93.12 164 GLN B O 1
ATOM 3766 N N . GLY B 1 165 ? -11.078 -15.523 -2.604 1 90.44 165 GLY B N 1
ATOM 3767 C CA . GLY B 1 165 ? -12.023 -16.312 -3.371 1 90.44 165 GLY B CA 1
ATOM 3768 C C . GLY B 1 165 ? -13.219 -15.516 -3.857 1 90.44 165 GLY B C 1
ATOM 3769 O O . GLY B 1 165 ? -13.32 -14.32 -3.58 1 90.44 165 GLY B O 1
ATOM 3770 N N . LYS B 1 166 ? -14.086 -16.156 -4.5 1 90.19 166 LYS B N 1
ATOM 3771 C CA . LYS B 1 166 ? -15.234 -15.547 -5.156 1 90.19 166 LYS B CA 1
ATOM 3772 C C . LYS B 1 166 ? -16.172 -14.914 -4.133 1 90.19 166 LYS B C 1
ATOM 3774 O O . LYS B 1 166 ? -16.75 -13.852 -4.387 1 90.19 166 LYS B O 1
ATOM 3779 N N . LYS B 1 167 ? -16.375 -15.539 -3.027 1 92.56 167 LYS B N 1
ATOM 3780 C CA . LYS B 1 167 ? -17.25 -15.016 -1.99 1 92.56 167 LYS B CA 1
ATOM 3781 C C . LYS B 1 167 ? -16.781 -13.648 -1.511 1 92.56 167 LYS B C 1
ATOM 3783 O O . LYS B 1 167 ? -17.609 -12.773 -1.2 1 92.56 167 LYS B O 1
ATOM 3788 N N . ALA B 1 168 ? -15.523 -13.492 -1.432 1 95.75 168 ALA B N 1
ATOM 3789 C CA . ALA B 1 168 ? -14.961 -12.211 -1.009 1 95.75 168 ALA B CA 1
ATOM 3790 C C . ALA B 1 168 ? -15.203 -11.133 -2.061 1 95.75 168 ALA B C 1
ATOM 3792 O O . ALA B 1 168 ? -15.484 -9.977 -1.722 1 95.75 168 ALA B O 1
ATOM 3793 N N . VAL B 1 169 ? -15.086 -11.477 -3.316 1 95.56 169 VAL B N 1
ATOM 3794 C CA . VAL B 1 169 ? -15.344 -10.555 -4.414 1 95.56 169 VAL B CA 1
ATOM 3795 C C . VAL B 1 169 ? -16.797 -10.094 -4.363 1 95.56 169 VAL B C 1
ATOM 3797 O O . VAL B 1 169 ? -17.078 -8.891 -4.449 1 95.56 169 VAL B O 1
ATOM 3800 N N . ASP B 1 170 ? -17.672 -11.055 -4.156 1 95 170 ASP B N 1
ATOM 3801 C CA . ASP B 1 170 ? -19.094 -10.734 -4.051 1 95 170 ASP B CA 1
ATOM 3802 C C . ASP B 1 170 ? -19.375 -9.859 -2.836 1 95 170 ASP B C 1
ATOM 3804 O O . ASP B 1 170 ? -20.203 -8.953 -2.896 1 95 170 ASP B O 1
ATOM 3808 N N . ALA B 1 171 ? -18.734 -10.18 -1.781 1 96.25 171 ALA B N 1
ATOM 3809 C CA . ALA B 1 171 ? -18.922 -9.406 -0.556 1 96.25 171 ALA B CA 1
ATOM 3810 C C . ALA B 1 171 ? -18.516 -7.949 -0.765 1 96.25 171 ALA B C 1
ATOM 3812 O O . ALA B 1 171 ? -19.203 -7.031 -0.31 1 96.25 171 ALA B O 1
ATOM 3813 N N . LEU B 1 172 ? -17.391 -7.703 -1.419 1 96.69 172 LEU B N 1
ATOM 3814 C CA . LEU B 1 172 ? -16.938 -6.344 -1.693 1 96.69 172 LEU B CA 1
ATOM 3815 C C . LEU B 1 172 ? -17.938 -5.602 -2.576 1 96.69 172 LEU B C 1
ATOM 3817 O O . LEU B 1 172 ? -18.25 -4.438 -2.322 1 96.69 172 LEU B O 1
ATOM 3821 N N . ALA B 1 173 ? -18.391 -6.277 -3.611 1 95.12 173 ALA B N 1
ATOM 3822 C CA . ALA B 1 173 ? -19.406 -5.684 -4.48 1 95.12 173 ALA B CA 1
ATOM 3823 C C . ALA B 1 173 ? -20.672 -5.328 -3.695 1 95.12 173 ALA B C 1
ATOM 3825 O O . ALA B 1 173 ? -21.234 -4.246 -3.873 1 95.12 173 ALA B O 1
ATOM 3826 N N . GLY B 1 174 ? -21.047 -6.281 -2.875 1 94.25 174 GLY B N 1
ATOM 3827 C CA . GLY B 1 174 ? -22.219 -6.051 -2.049 1 94.25 174 GLY B CA 1
ATOM 3828 C C . GLY B 1 174 ? -22.062 -4.871 -1.109 1 94.25 174 GLY B C 1
ATOM 3829 O O . GLY B 1 174 ? -22.969 -4.039 -0.996 1 94.25 174 GLY B O 1
ATOM 3830 N N . GLN B 1 175 ? -20.953 -4.777 -0.416 1 96.19 175 GLN B N 1
ATOM 3831 C CA . GLN B 1 175 ? -20.688 -3.646 0.461 1 96.19 175 GLN B CA 1
ATOM 3832 C C . GLN B 1 175 ? -20.734 -2.328 -0.308 1 96.19 175 GLN B C 1
ATOM 3834 O O . GLN B 1 175 ? -21.312 -1.349 0.17 1 96.19 175 GLN B O 1
ATOM 3839 N N . SER B 1 176 ? -20.125 -2.283 -1.466 1 94.81 176 SER B N 1
ATOM 3840 C CA . SER B 1 176 ? -20.047 -1.067 -2.27 1 94.81 176 SER B CA 1
ATOM 3841 C C . SER B 1 176 ? -21.438 -0.597 -2.697 1 94.81 176 SER B C 1
ATOM 3843 O O . SER B 1 176 ? -21.75 0.594 -2.619 1 94.81 176 SER B O 1
ATOM 3845 N N . ALA B 1 177 ? -22.234 -1.549 -3.105 1 93 177 ALA B N 1
ATOM 3846 C CA . ALA B 1 177 ? -23.609 -1.236 -3.504 1 93 177 ALA B CA 1
ATOM 3847 C C . ALA B 1 177 ? -24.406 -0.679 -2.33 1 93 177 ALA B C 1
ATOM 3849 O O . ALA B 1 177 ? -25.125 0.305 -2.48 1 93 177 ALA B O 1
ATOM 3850 N N . LYS B 1 178 ? -24.297 -1.315 -1.228 1 93.56 178 LYS B N 1
ATOM 3851 C CA . LYS B 1 178 ? -25.016 -0.861 -0.034 1 93.56 178 LYS B CA 1
ATOM 3852 C C . LYS B 1 178 ? -24.594 0.562 0.338 1 93.56 178 LYS B C 1
ATOM 3854 O O . LYS B 1 178 ? -25.453 1.42 0.564 1 93.56 178 LYS B O 1
ATOM 3859 N N . LEU B 1 179 ? -23.344 0.826 0.364 1 92.81 179 LEU B N 1
ATOM 3860 C CA . LEU B 1 179 ? -22.828 2.117 0.804 1 92.81 179 LEU B CA 1
ATOM 3861 C C . LEU B 1 179 ? -23.234 3.225 -0.16 1 92.81 179 LEU B C 1
ATOM 3863 O O . LEU B 1 179 ? -23.578 4.332 0.267 1 92.81 179 LEU B O 1
ATOM 3867 N N . LEU B 1 180 ? -23.172 2.943 -1.462 1 90.12 180 LEU B N 1
ATOM 3868 C CA . LEU B 1 180 ? -23.547 3.943 -2.457 1 90.12 180 LEU B CA 1
ATOM 3869 C C . LEU B 1 180 ? -25.031 4.277 -2.361 1 90.12 180 LEU B C 1
ATOM 3871 O O . LEU B 1 180 ? -25.469 5.324 -2.844 1 90.12 180 LEU B O 1
ATOM 3875 N N . ASN B 1 181 ? -25.781 3.381 -1.696 1 89.75 181 ASN B N 1
ATOM 3876 C CA . ASN B 1 181 ? -27.203 3.605 -1.487 1 89.75 181 ASN B CA 1
ATOM 3877 C C . ASN B 1 181 ? -27.484 4.09 -0.069 1 89.75 181 ASN B C 1
ATOM 3879 O O . ASN B 1 181 ? -28.641 4.098 0.365 1 89.75 181 ASN B O 1
ATOM 3883 N N . GLY B 1 182 ? -26.5 4.328 0.688 1 90.56 182 GLY B N 1
ATOM 3884 C CA . GLY B 1 182 ? -26.641 4.898 2.018 1 90.56 182 GLY B CA 1
ATOM 3885 C C . GLY B 1 182 ? -26.938 3.861 3.082 1 90.56 182 GLY B C 1
ATOM 3886 O O . GLY B 1 182 ? -27.422 4.199 4.164 1 90.56 182 GLY B O 1
ATOM 3887 N N . ILE B 1 183 ? -26.734 2.607 2.75 1 91.19 183 ILE B N 1
ATOM 3888 C CA . ILE B 1 183 ? -26.984 1.521 3.693 1 91.19 183 ILE B CA 1
ATOM 3889 C C . ILE B 1 183 ? -25.688 1.163 4.41 1 91.19 183 ILE B C 1
ATOM 3891 O O . ILE B 1 183 ? -24.672 0.862 3.766 1 91.19 183 ILE B O 1
ATOM 3895 N N . PRO B 1 184 ? -25.703 1.197 5.711 1 88.75 184 PRO B N 1
ATOM 3896 C CA . PRO B 1 184 ? -24.484 0.874 6.453 1 88.75 184 PRO B CA 1
ATOM 3897 C C . PRO B 1 184 ? -24.094 -0.602 6.348 1 88.75 184 PRO B C 1
ATOM 3899 O O . PRO B 1 184 ? -24.953 -1.445 6.07 1 88.75 184 PRO B O 1
ATOM 3902 N N . ILE B 1 185 ? -22.828 -0.835 6.551 1 89.69 185 ILE B N 1
ATOM 3903 C CA . ILE B 1 185 ? -22.312 -2.197 6.484 1 89.69 185 ILE B CA 1
ATOM 3904 C C . ILE B 1 185 ? -22.484 -2.881 7.836 1 89.69 185 ILE B C 1
ATOM 3906 O O . ILE B 1 185 ? -22.172 -2.303 8.875 1 89.69 185 ILE B O 1
ATOM 3910 N N . ASP B 1 186 ? -22.984 -4.082 7.785 1 83.06 186 ASP B N 1
ATOM 3911 C CA . ASP B 1 186 ? -23.234 -4.848 9 1 83.06 186 ASP B CA 1
ATOM 3912 C C . ASP B 1 186 ? -21.969 -5.547 9.477 1 83.06 186 ASP B C 1
ATOM 3914 O O . ASP B 1 186 ? -21.078 -5.859 8.68 1 83.06 186 ASP B O 1
ATOM 3918 N N . GLU B 1 187 ? -21.984 -5.824 10.75 1 74.75 187 GLU B N 1
ATOM 3919 C CA . GLU B 1 187 ? -20.828 -6.488 11.359 1 74.75 187 GLU B CA 1
ATOM 3920 C C . GLU B 1 187 ? -20.703 -7.934 10.891 1 74.75 187 GLU B C 1
ATOM 3922 O O . GLU B 1 187 ? -19.625 -8.523 10.945 1 74.75 187 GLU B O 1
ATOM 3927 N N . ASP B 1 188 ? -21.672 -8.445 10.367 1 79.81 188 ASP B N 1
ATOM 3928 C CA . ASP B 1 188 ? -21.672 -9.852 9.977 1 79.81 188 ASP B CA 1
ATOM 3929 C C . ASP B 1 188 ? -21.219 -10.016 8.523 1 79.81 188 ASP B C 1
ATOM 3931 O O . ASP B 1 188 ? -21.234 -11.125 7.988 1 79.81 188 ASP B O 1
ATOM 3935 N N . ASP B 1 189 ? -20.703 -9.039 8.07 1 85.44 189 ASP B N 1
ATOM 3936 C CA . ASP B 1 189 ? -20.25 -9.102 6.684 1 85.44 189 ASP B CA 1
ATOM 3937 C C . ASP B 1 189 ? -18.969 -9.938 6.562 1 85.44 189 ASP B C 1
ATOM 3939 O O . ASP B 1 189 ? -18.344 -10.273 7.57 1 85.44 189 ASP B O 1
ATOM 3943 N N . PHE B 1 190 ? -18.625 -10.414 5.418 1 90.25 190 PHE B N 1
ATOM 3944 C CA . PHE B 1 190 ? -17.562 -11.367 5.117 1 90.25 190 PHE B CA 1
ATOM 3945 C C . PHE B 1 190 ? -16.25 -10.953 5.785 1 90.25 190 PHE B C 1
ATOM 3947 O O . PHE B 1 190 ? -15.578 -11.781 6.398 1 90.25 190 PHE B O 1
ATOM 3954 N N . PHE B 1 191 ? -15.906 -9.672 5.703 1 91.88 191 PHE B N 1
ATOM 3955 C CA . PHE B 1 191 ? -14.609 -9.211 6.164 1 91.88 191 PHE B CA 1
ATOM 3956 C C . PHE B 1 191 ? -14.664 -8.805 7.629 1 91.88 191 PHE B C 1
ATOM 3958 O O . PHE B 1 191 ? -13.648 -8.43 8.219 1 91.88 191 PHE B O 1
ATOM 3965 N N . GLY B 1 192 ? -15.828 -8.883 8.242 1 88.81 192 GLY B N 1
ATOM 3966 C CA . GLY B 1 192 ? -16.016 -8.453 9.625 1 88.81 192 GLY B CA 1
ATOM 3967 C C . GLY B 1 192 ? -15.891 -6.957 9.805 1 88.81 192 GLY B C 1
ATOM 3968 O O . GLY B 1 192 ? -15.969 -6.453 10.93 1 88.81 192 GLY B O 1
ATOM 3969 N N . ARG B 1 193 ? -15.547 -6.285 8.703 1 92.06 193 ARG B N 1
ATOM 3970 C CA . ARG B 1 193 ? -15.453 -4.828 8.641 1 92.06 193 ARG B CA 1
ATOM 3971 C C . ARG B 1 193 ? -15.648 -4.328 7.211 1 92.06 193 ARG B C 1
ATOM 3973 O O . ARG B 1 193 ? -15.641 -5.121 6.266 1 92.06 193 ARG B O 1
ATOM 3980 N N . GLN B 1 194 ? -15.898 -3.027 7.102 1 95.56 194 GLN B N 1
ATOM 3981 C CA . GLN B 1 194 ? -16.047 -2.424 5.781 1 95.56 194 GLN B CA 1
ATOM 3982 C C . GLN B 1 194 ? -14.727 -2.461 5.012 1 95.56 194 GLN B C 1
ATOM 3984 O O . GLN B 1 194 ? -13.734 -1.872 5.438 1 95.56 194 GLN B O 1
ATOM 3989 N N . LEU B 1 195 ? -14.75 -3.203 3.912 1 97.5 195 LEU B N 1
ATOM 3990 C CA . LEU B 1 195 ? -13.617 -3.154 2.994 1 97.5 195 LEU B CA 1
ATOM 3991 C C . LEU B 1 195 ? -13.852 -2.121 1.896 1 97.5 195 LEU B C 1
ATOM 3993 O O . LEU B 1 195 ? -12.906 -1.489 1.423 1 97.5 195 LEU B O 1
ATOM 3997 N N . ALA B 1 196 ? -15.148 -1.957 1.523 1 97.25 196 ALA B N 1
ATOM 3998 C CA . ALA B 1 196 ? -15.477 -0.991 0.479 1 97.25 196 ALA B CA 1
ATOM 3999 C C . ALA B 1 196 ? -14.969 0.401 0.838 1 97.25 196 ALA B C 1
ATOM 4001 O O . ALA B 1 196 ? -15.289 0.931 1.905 1 97.25 196 ALA B O 1
ATOM 4002 N N . PHE B 1 197 ? -14.141 0.989 -0.045 1 97.5 197 PHE B N 1
ATOM 4003 C CA . PHE B 1 197 ? -13.562 2.322 0.09 1 97.5 197 PHE B CA 1
ATOM 4004 C C . PHE B 1 197 ? -12.695 2.414 1.344 1 97.5 197 PHE B C 1
ATOM 4006 O O . PHE B 1 197 ? -12.648 3.461 1.991 1 97.5 197 PHE B O 1
ATOM 4013 N N . ASN B 1 198 ? -12.102 1.33 1.7 1 97.88 198 ASN B N 1
ATOM 4014 C CA . ASN B 1 198 ? -11.297 1.222 2.916 1 97.88 198 ASN B CA 1
ATOM 4015 C C . ASN B 1 198 ? -10.125 0.261 2.734 1 97.88 198 ASN B C 1
ATOM 4017 O O . ASN B 1 198 ? -10.172 -0.625 1.879 1 97.88 198 ASN B O 1
ATOM 4021 N N . MET B 1 199 ? -9.016 0.501 3.395 1 98.31 199 MET B N 1
ATOM 4022 C CA . MET B 1 199 ? -7.902 -0.441 3.461 1 98.31 199 MET B CA 1
ATOM 4023 C C . MET B 1 199 ? -7.902 -1.189 4.789 1 98.31 199 MET B C 1
ATOM 4025 O O . MET B 1 199 ? -8.156 -0.599 5.84 1 98.31 199 MET B O 1
ATOM 4029 N N . LEU B 1 200 ? -7.633 -2.459 4.746 1 98 200 LEU B N 1
ATOM 4030 C CA . LEU B 1 200 ? -7.602 -3.258 5.965 1 98 200 LEU B CA 1
ATOM 4031 C C . LEU B 1 200 ? -6.238 -3.912 6.152 1 98 200 LEU B C 1
ATOM 4033 O O . LEU B 1 200 ? -5.855 -4.797 5.379 1 98 200 LEU B O 1
ATOM 4037 N N . PRO B 1 201 ? -5.438 -3.496 7.156 1 98 201 PRO B N 1
ATOM 4038 C CA . PRO B 1 201 ? -4.219 -4.25 7.461 1 98 201 PRO B CA 1
ATOM 4039 C C . PRO B 1 201 ? -4.512 -5.652 7.988 1 98 201 PRO B C 1
ATOM 4041 O O . PRO B 1 201 ? -5.676 -6.012 8.188 1 98 201 PRO B O 1
ATOM 4044 N N . LEU B 1 202 ? -3.498 -6.453 8.078 1 97.62 202 LEU B N 1
ATOM 4045 C CA . LEU B 1 202 ? -3.621 -7.789 8.648 1 97.62 202 LEU B CA 1
ATOM 4046 C C . LEU B 1 202 ? -2.984 -7.844 10.039 1 97.62 202 LEU B C 1
ATOM 4048 O O . LEU B 1 202 ? -1.927 -7.254 10.258 1 97.62 202 LEU B O 1
ATOM 4052 N N . LEU B 1 203 ? -3.586 -8.562 10.914 1 97.31 203 LEU B N 1
ATOM 4053 C CA . LEU B 1 203 ? -3.104 -8.672 12.289 1 97.31 203 LEU B CA 1
ATOM 4054 C C . LEU B 1 203 ? -2.025 -9.75 12.398 1 97.31 203 LEU B C 1
ATOM 4056 O O . LEU B 1 203 ? -2.119 -10.797 11.758 1 97.31 203 LEU B O 1
ATOM 4060 N N . PRO B 1 204 ? -0.985 -9.453 13.188 1 97 204 PRO B N 1
ATOM 4061 C CA . PRO B 1 204 ? -0.103 -10.57 13.539 1 97 204 PRO B CA 1
ATOM 4062 C C . PRO B 1 204 ? -0.836 -11.695 14.266 1 97 204 PRO B C 1
ATOM 4064 O O . PRO B 1 204 ? -1.764 -11.43 15.039 1 97 204 PRO B O 1
ATOM 4067 N N . ASP B 1 205 ? -0.396 -12.867 13.969 1 96.19 205 ASP B N 1
ATOM 4068 C CA . ASP B 1 205 ? -1.015 -13.992 14.656 1 96.19 205 ASP B CA 1
ATOM 4069 C C . ASP B 1 205 ? -0.23 -14.359 15.914 1 96.19 205 ASP B C 1
ATOM 4071 O O . ASP B 1 205 ? 0.538 -13.555 16.438 1 96.19 205 ASP B O 1
ATOM 4075 N N . ARG B 1 206 ? -0.441 -15.555 16.516 1 93.81 206 ARG B N 1
ATOM 4076 C CA . ARG B 1 206 ? 0.13 -15.984 17.797 1 93.81 206 ARG B CA 1
ATOM 4077 C C . ARG B 1 206 ? 1.649 -16.078 17.703 1 93.81 206 ARG B C 1
ATOM 4079 O O . ARG B 1 206 ? 2.342 -16.031 18.719 1 93.81 206 ARG B O 1
ATOM 4086 N N . GLU B 1 207 ? 2.127 -16.172 16.453 1 93.38 207 GLU B N 1
ATOM 4087 C CA . GLU B 1 207 ? 3.568 -16.281 16.25 1 93.38 207 GLU B CA 1
ATOM 4088 C C . GLU B 1 207 ? 4.227 -14.906 16.219 1 93.38 207 GLU B C 1
ATOM 4090 O O . GLU B 1 207 ? 5.449 -14.797 16.109 1 93.38 207 GLU B O 1
ATOM 4095 N N . GLY B 1 208 ? 3.441 -13.883 16.297 1 94.81 208 GLY B N 1
ATOM 4096 C CA . GLY B 1 208 ? 3.975 -12.531 16.406 1 94.81 208 GLY B CA 1
ATOM 4097 C C . GLY B 1 208 ? 4.223 -11.875 15.062 1 94.81 208 GLY B C 1
ATOM 4098 O O . GLY B 1 208 ? 4.855 -10.82 14.984 1 94.81 208 GLY B O 1
ATOM 4099 N N . SER B 1 209 ? 3.816 -12.531 14.016 1 96.62 209 SER B N 1
ATOM 4100 C CA . SER B 1 209 ? 3.963 -11.984 12.672 1 96.62 209 SER B CA 1
ATOM 4101 C C . SER B 1 209 ? 2.695 -12.195 11.844 1 96.62 209 SER B C 1
ATOM 4103 O O . SER B 1 209 ? 1.814 -12.961 12.242 1 96.62 209 SER B O 1
ATOM 4105 N N . VAL B 1 210 ? 2.543 -11.484 10.844 1 97.81 210 VAL B N 1
ATOM 4106 C CA . VAL B 1 210 ? 1.439 -11.648 9.906 1 97.81 210 VAL B CA 1
ATOM 4107 C C . VAL B 1 210 ? 1.687 -12.875 9.031 1 97.81 210 VAL B C 1
ATOM 4109 O O . VAL B 1 210 ? 2.748 -13.008 8.422 1 97.81 210 VAL B O 1
ATOM 4112 N N . ARG B 1 211 ? 0.759 -13.711 8.969 1 97.31 211 ARG B N 1
ATOM 4113 C CA . ARG B 1 211 ? 0.901 -15 8.297 1 97.31 211 ARG B CA 1
ATOM 4114 C C . ARG B 1 211 ? 1.343 -14.82 6.848 1 97.31 211 ARG B C 1
ATOM 4116 O O . ARG B 1 211 ? 2.248 -15.516 6.379 1 97.31 211 ARG B O 1
ATOM 4123 N N . GLN B 1 212 ? 0.674 -13.914 6.086 1 97.88 212 GLN B N 1
ATOM 4124 C CA . GLN B 1 212 ? 0.998 -13.68 4.68 1 97.88 212 GLN B CA 1
ATOM 4125 C C . GLN B 1 212 ? 2.424 -13.164 4.523 1 97.88 212 GLN B C 1
ATOM 4127 O O . GLN B 1 212 ? 3.123 -13.523 3.576 1 97.88 212 GLN B O 1
ATOM 4132 N N . GLU B 1 213 ? 2.846 -12.328 5.426 1 98.69 213 GLU B N 1
ATOM 4133 C CA . GLU B 1 213 ? 4.203 -11.797 5.391 1 98.69 213 GLU B CA 1
ATOM 4134 C C . GLU B 1 213 ? 5.234 -12.891 5.656 1 98.69 213 GLU B C 1
ATOM 4136 O O . GLU B 1 213 ? 6.238 -12.984 4.949 1 98.69 213 GLU B O 1
ATOM 4141 N N . ARG B 1 214 ? 4.961 -13.664 6.648 1 98.31 214 ARG B N 1
ATOM 4142 C CA . ARG B 1 214 ? 5.832 -14.789 6.973 1 98.31 214 ARG B CA 1
ATOM 4143 C C . ARG B 1 214 ? 5.957 -15.75 5.789 1 98.31 214 ARG B C 1
ATOM 4145 O O . ARG B 1 214 ? 7.055 -16.219 5.477 1 98.31 214 ARG B O 1
ATOM 4152 N N . ARG B 1 215 ? 4.867 -16 5.148 1 98.19 215 ARG B N 1
ATOM 4153 C CA . ARG B 1 215 ? 4.863 -16.891 3.99 1 98.19 215 ARG B CA 1
ATOM 4154 C C . ARG B 1 215 ? 5.766 -16.344 2.885 1 98.19 215 ARG B C 1
ATOM 4156 O O . ARG B 1 215 ? 6.543 -17.094 2.289 1 98.19 215 ARG B O 1
ATOM 4163 N N . ILE B 1 216 ? 5.68 -15.062 2.582 1 98.81 216 ILE B N 1
ATOM 4164 C CA . ILE B 1 216 ? 6.508 -14.453 1.551 1 98.81 216 ILE B CA 1
ATOM 4165 C C . ILE B 1 216 ? 7.984 -14.641 1.894 1 98.81 216 ILE B C 1
ATOM 4167 O O . ILE B 1 216 ? 8.773 -15.086 1.056 1 98.81 216 ILE B O 1
ATOM 4171 N N . VAL B 1 217 ? 8.328 -14.375 3.119 1 98.81 217 VAL B N 1
ATOM 4172 C CA . VAL B 1 217 ? 9.719 -14.422 3.553 1 98.81 217 VAL B CA 1
ATOM 4173 C C . VAL B 1 217 ? 10.242 -15.852 3.447 1 98.81 217 VAL B C 1
ATOM 4175 O O . VAL B 1 217 ? 11.297 -16.094 2.85 1 98.81 217 VAL B O 1
ATOM 4178 N N . ASP B 1 218 ? 9.492 -16.781 3.973 1 98.69 218 ASP B N 1
ATOM 4179 C CA . ASP B 1 218 ? 9.93 -18.172 4 1 98.69 218 ASP B CA 1
ATOM 4180 C C . ASP B 1 218 ? 10.039 -18.75 2.586 1 98.69 218 ASP B C 1
ATOM 4182 O O . ASP B 1 218 ? 11.008 -19.438 2.264 1 98.69 218 ASP B O 1
ATOM 4186 N N . GLU B 1 219 ? 9.102 -18.484 1.778 1 98.88 219 GLU B N 1
ATOM 4187 C CA . GLU B 1 219 ? 9.133 -19 0.414 1 98.88 219 GLU B CA 1
ATOM 4188 C C . GLU B 1 219 ? 10.266 -18.375 -0.392 1 98.88 219 GLU B C 1
ATOM 4190 O O . GLU B 1 219 ? 10.945 -19.062 -1.156 1 98.88 219 GLU B O 1
ATOM 4195 N N . VAL B 1 220 ? 10.461 -17.062 -0.255 1 98.88 220 VAL B N 1
ATOM 4196 C CA . VAL B 1 220 ? 11.555 -16.391 -0.96 1 98.88 220 VAL B CA 1
ATOM 4197 C C . VAL B 1 220 ? 12.883 -17.031 -0.573 1 98.88 220 VAL B C 1
ATOM 4199 O O . VAL B 1 220 ? 13.703 -17.344 -1.439 1 98.88 220 VAL B O 1
ATOM 4202 N N . ARG B 1 221 ? 13.078 -17.234 0.698 1 98.75 221 ARG B N 1
ATOM 4203 C CA . ARG B 1 221 ? 14.336 -17.797 1.188 1 98.75 221 ARG B CA 1
ATOM 4204 C C . ARG B 1 221 ? 14.539 -19.219 0.685 1 98.75 221 ARG B C 1
ATOM 4206 O O . ARG B 1 221 ? 15.648 -19.578 0.28 1 98.75 221 ARG B O 1
ATOM 4213 N N . LYS B 1 222 ? 13.477 -20.016 0.681 1 98.75 222 LYS B N 1
ATOM 4214 C CA . LYS B 1 222 ? 13.594 -21.375 0.184 1 98.75 222 LYS B CA 1
ATOM 4215 C C . LYS B 1 222 ? 13.875 -21.391 -1.316 1 98.75 222 LYS B C 1
ATOM 4217 O O . LYS B 1 222 ? 14.75 -22.125 -1.781 1 98.75 222 LYS B O 1
ATOM 4222 N N . ILE B 1 223 ? 13.172 -20.578 -2.107 1 98.75 223 ILE B N 1
ATOM 4223 C CA . ILE B 1 223 ? 13.273 -20.562 -3.562 1 98.75 223 ILE B CA 1
ATOM 4224 C C . ILE B 1 223 ? 14.664 -20.109 -3.977 1 98.75 223 ILE B C 1
ATOM 4226 O O . ILE B 1 223 ? 15.273 -20.672 -4.891 1 98.75 223 ILE B O 1
ATOM 4230 N N . LEU B 1 224 ? 15.164 -19.109 -3.271 1 98.38 224 LEU B N 1
ATOM 4231 C CA . LEU B 1 224 ? 16.484 -18.578 -3.598 1 98.38 224 LEU B CA 1
ATOM 4232 C C . LEU B 1 224 ? 17.578 -19.391 -2.934 1 98.38 224 LEU B C 1
ATOM 4234 O O . LEU B 1 224 ? 18.766 -19.156 -3.164 1 98.38 224 LEU B O 1
ATOM 4238 N N . GLN B 1 225 ? 17.188 -20.375 -2.082 1 97.5 225 GLN B N 1
ATOM 4239 C CA . GLN B 1 225 ? 18.109 -21.219 -1.352 1 97.5 225 GLN B CA 1
ATOM 4240 C C . GLN B 1 225 ? 19.125 -20.391 -0.579 1 97.5 225 GLN B C 1
ATOM 4242 O O . GLN B 1 225 ? 20.344 -20.641 -0.66 1 97.5 225 GLN B O 1
ATOM 4247 N N . ASP B 1 226 ? 18.672 -19.375 0.105 1 97.38 226 ASP B N 1
ATOM 4248 C CA . ASP B 1 226 ? 19.469 -18.453 0.896 1 97.38 226 ASP B CA 1
ATOM 4249 C C . ASP B 1 226 ? 18.703 -17.953 2.113 1 97.38 226 ASP B C 1
ATOM 4251 O O . ASP B 1 226 ? 17.938 -16.984 2.021 1 97.38 226 ASP B O 1
ATOM 4255 N N . ASP B 1 227 ? 18.953 -18.516 3.27 1 95.81 227 ASP B N 1
ATOM 4256 C CA . ASP B 1 227 ? 18.266 -18.188 4.508 1 95.81 227 ASP B CA 1
ATOM 4257 C C . ASP B 1 227 ? 18.641 -16.797 5 1 95.81 227 ASP B C 1
ATOM 4259 O O . ASP B 1 227 ? 17.984 -16.234 5.875 1 95.81 227 ASP B O 1
ATOM 4263 N N . GLY B 1 228 ? 19.641 -16.219 4.387 1 95.38 228 GLY B N 1
ATOM 4264 C CA . GLY B 1 228 ? 20.172 -14.938 4.844 1 95.38 228 GLY B CA 1
ATOM 4265 C C . GLY B 1 228 ? 19.609 -13.75 4.074 1 95.38 228 GLY B C 1
ATOM 4266 O O . GLY B 1 228 ? 19.922 -12.602 4.383 1 95.38 228 GLY B O 1
ATOM 4267 N N . VAL B 1 229 ? 18.781 -14.055 3.098 1 96.62 229 VAL B N 1
ATOM 4268 C CA . VAL B 1 229 ? 18.188 -12.977 2.32 1 96.62 229 VAL B CA 1
ATOM 4269 C C . VAL B 1 229 ? 17.484 -11.992 3.252 1 96.62 229 VAL B C 1
ATOM 4271 O O . VAL B 1 229 ? 16.672 -12.391 4.082 1 96.62 229 VAL B O 1
ATOM 4274 N N . MET B 1 230 ? 17.922 -10.734 3.203 1 97.69 230 MET B N 1
ATOM 4275 C CA . MET B 1 230 ? 17.234 -9.672 3.938 1 97.69 230 MET B CA 1
ATOM 4276 C C . MET B 1 230 ? 15.984 -9.227 3.201 1 97.69 230 MET B C 1
ATOM 4278 O O . MET B 1 230 ? 16.062 -8.57 2.16 1 97.69 230 MET B O 1
ATOM 4282 N N . ILE B 1 231 ? 14.812 -9.539 3.744 1 98.69 231 ILE B N 1
ATOM 4283 C CA . ILE B 1 231 ? 13.562 -9.211 3.07 1 98.69 231 ILE B CA 1
ATOM 4284 C C . ILE B 1 231 ? 12.531 -8.742 4.094 1 98.69 231 ILE B C 1
ATOM 4286 O O . ILE B 1 231 ? 12.281 -9.43 5.09 1 98.69 231 ILE B O 1
ATOM 4290 N N . SER B 1 232 ? 12 -7.559 3.895 1 98.62 232 SER B N 1
ATOM 4291 C CA . SER B 1 232 ? 10.867 -7.027 4.648 1 98.62 232 SER B CA 1
ATOM 4292 C C . SER B 1 232 ? 9.586 -7.07 3.824 1 98.62 232 SER B C 1
ATOM 4294 O O . SER B 1 232 ? 9.562 -6.598 2.686 1 98.62 232 SER B O 1
ATOM 4296 N N . ALA B 1 233 ? 8.531 -7.715 4.379 1 98.75 233 ALA B N 1
ATOM 4297 C CA . ALA B 1 233 ? 7.258 -7.832 3.68 1 98.75 233 ALA B CA 1
ATOM 4298 C C . ALA B 1 233 ? 6.121 -7.223 4.5 1 98.75 233 ALA B C 1
ATOM 4300 O O . ALA B 1 233 ? 6.059 -7.41 5.719 1 98.75 233 ALA B O 1
ATOM 4301 N N . SER B 1 234 ? 5.32 -6.418 3.871 1 98.56 234 SER B N 1
ATOM 4302 C CA . SER B 1 234 ? 4.074 -5.895 4.422 1 98.56 234 SER B CA 1
ATOM 4303 C C . SER B 1 234 ? 2.893 -6.195 3.504 1 98.56 234 SER B C 1
ATOM 4305 O O . SER B 1 234 ? 3.033 -6.188 2.279 1 98.56 234 SER B O 1
ATOM 4307 N N . VAL B 1 235 ? 1.774 -6.477 4.102 1 98.62 235 VAL B N 1
ATOM 4308 C CA . VAL B 1 235 ? 0.602 -6.848 3.318 1 98.62 235 VAL B CA 1
ATOM 4309 C C . VAL B 1 235 ? -0.623 -6.094 3.832 1 98.62 235 VAL B C 1
ATOM 4311 O O . VAL B 1 235 ? -0.81 -5.949 5.043 1 98.62 235 VAL B O 1
ATOM 4314 N N . VAL B 1 236 ? -1.441 -5.609 2.914 1 98.62 236 VAL B N 1
ATOM 4315 C CA . VAL B 1 236 ? -2.684 -4.922 3.25 1 98.62 236 VAL B CA 1
ATOM 4316 C C . VAL B 1 236 ? -3.787 -5.344 2.283 1 98.62 236 VAL B C 1
ATOM 4318 O O . VAL B 1 236 ? -3.527 -5.578 1.1 1 98.62 236 VAL B O 1
ATOM 4321 N N . GLN B 1 237 ? -5 -5.543 2.848 1 98.5 237 GLN B N 1
ATOM 4322 C CA . GLN B 1 237 ? -6.172 -5.828 2.025 1 98.5 237 GLN B CA 1
ATOM 4323 C C . GLN B 1 237 ? -6.746 -4.551 1.421 1 98.5 237 GLN B C 1
ATOM 4325 O O . GLN B 1 237 ? -7.066 -3.605 2.145 1 98.5 237 GLN B O 1
ATOM 4330 N N . SER B 1 238 ? -6.848 -4.516 0.107 1 98.62 238 SER B N 1
ATOM 4331 C CA . SER B 1 238 ? -7.344 -3.33 -0.582 1 98.62 238 SER B CA 1
ATOM 4332 C C . SER B 1 238 ? -8.75 -3.557 -1.129 1 98.62 238 SER B C 1
ATOM 4334 O O . SER B 1 238 ? -9.18 -4.699 -1.294 1 98.62 238 SER B O 1
ATOM 4336 N N . PRO B 1 239 ? -9.531 -2.49 -1.364 1 98.44 239 PRO B N 1
ATOM 4337 C CA . PRO B 1 239 ? -10.867 -2.633 -1.955 1 98.44 239 PRO B CA 1
ATOM 4338 C C . PRO B 1 239 ? -10.828 -2.744 -3.479 1 98.44 239 PRO B C 1
ATOM 4340 O O . PRO B 1 239 ? -11.461 -1.95 -4.176 1 98.44 239 PRO B O 1
ATOM 4343 N N . VAL B 1 240 ? -10.086 -3.68 -3.998 1 98.44 240 VAL B N 1
ATOM 4344 C CA . VAL B 1 240 ? -9.906 -4.027 -5.402 1 98.44 240 VAL B CA 1
ATOM 4345 C C . VAL B 1 240 ? -10.383 -5.457 -5.645 1 98.44 240 VAL B C 1
ATOM 4347 O O . VAL B 1 240 ? -10.125 -6.348 -4.832 1 98.44 240 VAL B O 1
ATOM 4350 N N . PHE B 1 241 ? -11.062 -5.676 -6.742 1 96.88 241 PHE B N 1
ATOM 4351 C CA . PHE B 1 241 ? -11.711 -6.961 -6.957 1 96.88 241 PHE B CA 1
ATOM 4352 C C . PHE B 1 241 ? -10.688 -8.031 -7.332 1 96.88 241 PHE B C 1
ATOM 4354 O O . PHE B 1 241 ? -10.641 -9.094 -6.715 1 96.88 241 PHE B O 1
ATOM 4361 N N . TYR B 1 242 ? -9.891 -7.75 -8.336 1 96.19 242 TYR B N 1
ATOM 4362 C CA . TYR B 1 242 ? -8.961 -8.734 -8.875 1 96.19 242 TYR B CA 1
ATOM 4363 C C . TYR B 1 242 ? -7.574 -8.125 -9.086 1 96.19 242 TYR B C 1
ATOM 4365 O O . TYR B 1 242 ? -7.457 -6.945 -9.422 1 96.19 242 TYR B O 1
ATOM 4373 N N . GLY B 1 243 ? -6.559 -9.008 -8.922 1 98 243 GLY B N 1
ATOM 4374 C CA . GLY B 1 243 ? -5.195 -8.57 -9.18 1 98 243 GLY B CA 1
ATOM 4375 C C . GLY B 1 243 ? -4.512 -7.992 -7.957 1 98 243 GLY B C 1
ATOM 4376 O O . GLY B 1 243 ? -5.109 -7.195 -7.227 1 98 243 GLY B O 1
ATOM 4377 N N . HIS B 1 244 ? -3.33 -8.438 -7.719 1 98.69 244 HIS B N 1
ATOM 4378 C CA . HIS B 1 244 ? -2.516 -7.879 -6.645 1 98.69 244 HIS B CA 1
ATOM 4379 C C . HIS B 1 244 ? -1.587 -6.785 -7.164 1 98.69 244 HIS B C 1
ATOM 4381 O O . HIS B 1 244 ? -1.162 -6.828 -8.32 1 98.69 244 HIS B O 1
ATOM 4387 N N . ALA B 1 245 ? -1.36 -5.824 -6.34 1 98.88 245 ALA B N 1
ATOM 4388 C CA . ALA B 1 245 ? -0.346 -4.805 -6.605 1 98.88 245 ALA B CA 1
ATOM 4389 C C . ALA B 1 245 ? 0.784 -4.879 -5.582 1 98.88 245 ALA B C 1
ATOM 4391 O O . ALA B 1 245 ? 0.557 -5.23 -4.422 1 98.88 245 ALA B O 1
ATOM 4392 N N . GLN B 1 246 ? 2.002 -4.586 -6.039 1 98.88 246 GLN B N 1
ATOM 4393 C CA . GLN B 1 246 ? 3.145 -4.566 -5.133 1 98.88 246 GLN B CA 1
ATOM 4394 C C . GLN B 1 246 ? 4.012 -3.332 -5.367 1 98.88 246 GLN B C 1
ATOM 4396 O O . GLN B 1 246 ? 4.297 -2.975 -6.512 1 98.88 246 GLN B O 1
ATOM 4401 N N . MET B 1 247 ? 4.289 -2.617 -4.309 1 98.75 247 MET B N 1
ATOM 4402 C CA . MET B 1 247 ? 5.387 -1.654 -4.281 1 98.75 247 MET B CA 1
ATOM 4403 C C . MET B 1 247 ? 6.676 -2.312 -3.803 1 98.75 247 MET B C 1
ATOM 4405 O O . MET B 1 247 ? 6.738 -2.824 -2.684 1 98.75 247 MET B O 1
ATOM 4409 N N . VAL B 1 248 ? 7.691 -2.246 -4.66 1 98.88 248 VAL B N 1
ATOM 4410 C CA . VAL B 1 248 ? 8.891 -3.027 -4.363 1 98.88 248 VAL B CA 1
ATOM 4411 C C . VAL B 1 248 ? 10.109 -2.109 -4.305 1 98.88 248 VAL B C 1
ATOM 4413 O O . VAL B 1 248 ? 10.25 -1.203 -5.133 1 98.88 248 VAL B O 1
ATOM 4416 N N . SER B 1 249 ? 10.914 -2.256 -3.309 1 98.75 249 SER B N 1
ATOM 4417 C CA . SER B 1 249 ? 12.25 -1.689 -3.213 1 98.75 249 SER B CA 1
ATOM 4418 C C . SER B 1 249 ? 13.32 -2.777 -3.287 1 98.75 249 SER B C 1
ATOM 4420 O O . SER B 1 249 ? 13.234 -3.787 -2.584 1 98.75 249 SER B O 1
ATOM 4422 N N . PHE B 1 250 ? 14.25 -2.555 -4.156 1 98.69 250 PHE B N 1
ATOM 4423 C CA . PHE B 1 250 ? 15.281 -3.555 -4.422 1 98.69 250 PHE B CA 1
ATOM 4424 C C . PHE B 1 250 ? 16.672 -2.941 -4.324 1 98.69 250 PHE B C 1
ATOM 4426 O O . PHE B 1 250 ? 16.938 -1.905 -4.938 1 98.69 250 PHE B O 1
ATOM 4433 N N . GLU B 1 251 ? 17.484 -3.564 -3.512 1 98.19 251 GLU B N 1
ATOM 4434 C CA . GLU B 1 251 ? 18.891 -3.211 -3.461 1 98.19 251 GLU B CA 1
ATOM 4435 C C . GLU B 1 251 ? 19.766 -4.34 -4.008 1 98.19 251 GLU B C 1
ATOM 4437 O O . GLU B 1 251 ? 19.703 -5.465 -3.514 1 98.19 251 GLU B O 1
ATOM 4442 N N . ALA B 1 252 ? 20.562 -4.035 -4.98 1 98.12 252 ALA B N 1
ATOM 4443 C CA . ALA B 1 252 ? 21.484 -4.996 -5.574 1 98.12 252 ALA B CA 1
ATOM 4444 C C . ALA B 1 252 ? 22.844 -4.949 -4.879 1 98.12 252 ALA B C 1
ATOM 4446 O O . ALA B 1 252 ? 23.156 -3.994 -4.16 1 98.12 252 ALA B O 1
ATOM 4447 N N . LEU B 1 253 ? 23.594 -6.023 -5 1 97.94 253 LEU B N 1
ATOM 4448 C CA . LEU B 1 253 ? 24.969 -6.008 -4.523 1 97.94 253 LEU B CA 1
ATOM 4449 C C . LEU B 1 253 ? 25.797 -4.965 -5.273 1 97.94 253 LEU B C 1
ATOM 4451 O O . LEU B 1 253 ? 26.562 -4.215 -4.664 1 97.94 253 LEU B O 1
ATOM 4455 N N . ARG B 1 254 ? 25.625 -4.93 -6.547 1 97.12 254 ARG B N 1
ATOM 4456 C CA . ARG B 1 254 ? 26.109 -3.836 -7.383 1 97.12 254 ARG B CA 1
ATOM 4457 C C . ARG B 1 254 ? 24.984 -2.859 -7.711 1 97.12 254 ARG B C 1
ATOM 4459 O O . ARG B 1 254 ? 24.078 -3.176 -8.492 1 97.12 254 ARG B O 1
ATOM 4466 N N . PRO B 1 255 ? 25.078 -1.673 -7.176 1 95.94 255 PRO B N 1
ATOM 4467 C CA . PRO B 1 255 ? 23.969 -0.736 -7.375 1 95.94 255 PRO B CA 1
ATOM 4468 C C . PRO B 1 255 ? 23.594 -0.562 -8.852 1 95.94 255 PRO B C 1
ATOM 4470 O O . PRO B 1 255 ? 24.484 -0.503 -9.703 1 95.94 255 PRO B O 1
ATOM 4473 N N . LEU B 1 256 ? 22.281 -0.464 -9.078 1 97.81 256 LEU B N 1
ATOM 4474 C CA . LEU B 1 256 ? 21.75 -0.296 -10.43 1 97.81 256 LEU B CA 1
ATOM 4475 C C . LEU B 1 256 ? 21.156 1.097 -10.609 1 97.81 256 LEU B C 1
ATOM 4477 O O . LEU B 1 256 ? 20.5 1.619 -9.695 1 97.81 256 LEU B O 1
ATOM 4481 N N . ALA B 1 257 ? 21.391 1.646 -11.766 1 97.81 257 ALA B N 1
ATOM 4482 C CA . ALA B 1 257 ? 20.641 2.828 -12.164 1 97.81 257 ALA B CA 1
ATOM 4483 C C . ALA B 1 257 ? 19.25 2.443 -12.688 1 97.81 257 ALA B C 1
ATOM 4485 O O . ALA B 1 257 ? 19.047 1.323 -13.164 1 97.81 257 ALA B O 1
ATOM 4486 N N . ALA B 1 258 ? 18.359 3.387 -12.602 1 97.62 258 ALA B N 1
ATOM 4487 C CA . ALA B 1 258 ? 17 3.148 -13.062 1 97.62 258 ALA B CA 1
ATOM 4488 C C . ALA B 1 258 ? 16.984 2.66 -14.508 1 97.62 258 ALA B C 1
ATOM 4490 O O . ALA B 1 258 ? 16.203 1.779 -14.867 1 97.62 258 ALA B O 1
ATOM 4491 N N . GLU B 1 259 ? 17.828 3.227 -15.289 1 97.19 259 GLU B N 1
ATOM 4492 C CA . GLU B 1 259 ? 17.891 2.85 -16.703 1 97.19 259 GLU B CA 1
ATOM 4493 C C . GLU B 1 259 ? 18.344 1.402 -16.859 1 97.19 259 GLU B C 1
ATOM 4495 O O . GLU B 1 259 ? 17.812 0.668 -17.703 1 97.19 259 GLU B O 1
ATOM 4500 N N . GLU B 1 260 ? 19.297 1.011 -16.094 1 98 260 GLU B N 1
ATOM 4501 C CA . GLU B 1 260 ? 19.781 -0.37 -16.125 1 98 260 GLU B CA 1
ATOM 4502 C C . GLU B 1 260 ? 18.688 -1.336 -15.672 1 98 260 GLU B C 1
ATOM 4504 O O . GLU B 1 260 ? 18.531 -2.422 -16.234 1 98 260 GLU B O 1
ATOM 4509 N N . ALA B 1 261 ? 18.016 -0.933 -14.641 1 98.44 261 ALA B N 1
ATOM 4510 C CA . ALA B 1 261 ? 16.922 -1.755 -14.133 1 98.44 261 ALA B CA 1
ATOM 4511 C C . ALA B 1 261 ? 15.844 -1.938 -15.188 1 98.44 261 ALA B C 1
ATOM 4513 O O . ALA B 1 261 ? 15.328 -3.043 -15.367 1 98.44 261 ALA B O 1
ATOM 4514 N N . ARG B 1 262 ? 15.492 -0.883 -15.883 1 98.19 262 ARG B N 1
ATOM 4515 C CA . ARG B 1 262 ? 14.484 -0.954 -16.938 1 98.19 262 ARG B CA 1
ATOM 4516 C C . ARG B 1 262 ? 14.914 -1.899 -18.047 1 98.19 262 ARG B C 1
ATOM 4518 O O . ARG B 1 262 ? 14.109 -2.686 -18.547 1 98.19 262 ARG B O 1
ATOM 4525 N N . GLU B 1 263 ? 16.109 -1.776 -18.375 1 98.19 263 GLU B N 1
ATOM 4526 C CA . GLU B 1 263 ? 16.641 -2.66 -19.422 1 98.19 263 GLU B CA 1
ATOM 4527 C C . GLU B 1 263 ? 16.562 -4.121 -18.984 1 98.19 263 GLU B C 1
ATOM 4529 O O . GLU B 1 263 ? 16.156 -4.98 -19.766 1 98.19 263 GLU B O 1
ATOM 4534 N N . ALA B 1 264 ? 16.938 -4.359 -17.797 1 98.19 264 ALA B N 1
ATOM 4535 C CA . ALA B 1 264 ? 16.891 -5.727 -17.281 1 98.19 264 ALA B CA 1
ATOM 4536 C C . ALA B 1 264 ? 15.453 -6.25 -17.281 1 98.19 264 ALA B C 1
ATOM 4538 O O . ALA B 1 264 ? 15.195 -7.375 -17.719 1 98.19 264 ALA B O 1
ATOM 4539 N N . LEU B 1 265 ? 14.516 -5.449 -16.812 1 98.5 265 LEU B N 1
ATOM 4540 C CA . LEU B 1 265 ? 13.117 -5.836 -16.703 1 98.5 265 LEU B CA 1
ATOM 4541 C C . LEU B 1 265 ? 12.516 -6.094 -18.078 1 98.5 265 LEU B C 1
ATOM 4543 O O . LEU B 1 265 ? 11.68 -6.98 -18.25 1 98.5 265 LEU B O 1
ATOM 4547 N N . SER B 1 266 ? 12.961 -5.344 -19.047 1 96.69 266 SER B N 1
ATOM 4548 C CA . SER B 1 266 ? 12.414 -5.461 -20.391 1 96.69 266 SER B CA 1
ATOM 4549 C C . SER B 1 266 ? 12.797 -6.797 -21.031 1 96.69 266 SER B C 1
ATOM 4551 O O . SER B 1 266 ? 12.156 -7.234 -21.984 1 96.69 266 SER B O 1
ATOM 4553 N N . ARG B 1 267 ? 13.719 -7.465 -20.453 1 93.62 267 ARG B N 1
ATOM 4554 C CA . ARG B 1 267 ? 14.188 -8.734 -21 1 93.62 267 ARG B CA 1
ATOM 4555 C C . ARG B 1 267 ? 13.547 -9.906 -20.266 1 93.62 267 ARG B C 1
ATOM 4557 O O . ARG B 1 267 ? 13.727 -11.062 -20.656 1 93.62 267 ARG B O 1
ATOM 4564 N N . GLY B 1 268 ? 12.812 -9.586 -19.234 1 92.5 268 GLY B N 1
ATOM 4565 C CA . GLY B 1 268 ? 12.211 -10.648 -18.453 1 92.5 268 GLY B CA 1
ATOM 4566 C C . GLY B 1 268 ? 11.094 -11.375 -19.172 1 92.5 268 GLY B C 1
ATOM 4567 O O . GLY B 1 268 ? 10.336 -10.758 -19.922 1 92.5 268 GLY B O 1
ATOM 4568 N N . GLU B 1 269 ? 11.008 -12.648 -18.906 1 88.5 269 GLU B N 1
ATOM 4569 C CA . GLU B 1 269 ? 9.93 -13.445 -19.469 1 88.5 269 GLU B CA 1
ATOM 4570 C C . GLU B 1 269 ? 8.586 -13.078 -18.844 1 88.5 269 GLU B C 1
ATOM 4572 O O . GLU B 1 269 ? 8.484 -12.883 -17.641 1 88.5 269 GLU B O 1
ATOM 4577 N N . ASP B 1 270 ? 7.492 -12.922 -19.594 1 90.88 270 ASP B N 1
ATOM 4578 C CA . ASP B 1 270 ? 6.117 -12.672 -19.172 1 90.88 270 ASP B CA 1
ATOM 4579 C C . ASP B 1 270 ? 5.988 -11.312 -18.484 1 90.88 270 ASP B C 1
ATOM 4581 O O . ASP B 1 270 ? 5.078 -11.109 -17.672 1 90.88 270 ASP B O 1
ATOM 4585 N N . ILE B 1 271 ? 7.047 -10.414 -18.656 1 97.5 271 ILE B N 1
ATOM 4586 C CA . ILE B 1 271 ? 7.004 -9.086 -18.062 1 97.5 271 ILE B CA 1
ATOM 4587 C C . ILE B 1 271 ? 6.629 -8.055 -19.125 1 97.5 271 ILE B C 1
ATOM 4589 O O . ILE B 1 271 ? 7.215 -8.031 -20.203 1 97.5 271 ILE B O 1
ATOM 4593 N N . VAL B 1 272 ? 5.629 -7.34 -18.875 1 98.25 272 VAL B N 1
ATOM 4594 C CA . VAL B 1 272 ? 5.289 -6.164 -19.672 1 98.25 272 VAL B CA 1
ATOM 4595 C C . VAL B 1 272 ? 5.691 -4.895 -18.922 1 98.25 272 VAL B C 1
ATOM 4597 O O . VAL B 1 272 ? 5.137 -4.586 -17.875 1 98.25 272 VAL B O 1
ATOM 4600 N N . LEU B 1 273 ? 6.652 -4.172 -19.484 1 98.44 273 LEU B N 1
ATOM 4601 C CA . LEU B 1 273 ? 7.145 -2.939 -18.875 1 98.44 273 LEU B CA 1
ATOM 4602 C C . LEU B 1 273 ? 6.465 -1.72 -19.484 1 98.44 273 LEU B C 1
ATOM 4604 O O . LEU B 1 273 ? 6.477 -1.546 -20.703 1 98.44 273 LEU B O 1
ATOM 4608 N N . SER B 1 274 ? 5.852 -0.915 -18.609 1 97.88 274 SER B N 1
ATOM 4609 C CA . SER B 1 274 ? 5.199 0.303 -19.078 1 97.88 274 SER B CA 1
ATOM 4610 C C . SER B 1 274 ? 6.223 1.348 -19.516 1 97.88 274 SER B C 1
ATOM 4612 O O . SER B 1 274 ? 7.336 1.383 -19 1 97.88 274 SER B O 1
ATOM 4614 N N . GLU B 1 275 ? 5.723 2.203 -20.406 1 96 275 GLU B N 1
ATOM 4615 C CA . GLU B 1 275 ? 6.516 3.377 -20.75 1 96 275 GLU B CA 1
ATOM 4616 C C . GLU B 1 275 ? 6.703 4.289 -19.531 1 96 275 GLU B C 1
ATOM 4618 O O . GLU B 1 275 ? 5.938 4.219 -18.578 1 96 275 GLU B O 1
ATOM 4623 N N . GLU B 1 276 ? 7.691 5.184 -19.672 1 93.81 276 GLU B N 1
ATOM 4624 C CA . GLU B 1 276 ? 8.039 6.066 -18.562 1 93.81 276 GLU B CA 1
ATOM 4625 C C . GLU B 1 276 ? 6.887 7.016 -18.219 1 93.81 276 GLU B C 1
ATOM 4627 O O . GLU B 1 276 ? 6.777 7.492 -17.094 1 93.81 276 GLU B O 1
ATOM 4632 N N . THR B 1 277 ? 6.004 7.289 -19.141 1 94.19 277 THR B N 1
ATOM 4633 C CA . THR B 1 277 ? 4.934 8.258 -18.953 1 94.19 277 THR B CA 1
ATOM 4634 C C . THR B 1 277 ? 3.623 7.555 -18.609 1 94.19 277 THR B C 1
ATOM 4636 O O . THR B 1 277 ? 2.562 8.18 -18.594 1 94.19 277 THR B O 1
ATOM 4639 N N . ASP B 1 278 ? 3.686 6.27 -18.422 1 96.56 278 ASP B N 1
ATOM 4640 C CA . ASP B 1 278 ? 2.494 5.48 -18.125 1 96.56 278 ASP B CA 1
ATOM 4641 C C . ASP B 1 278 ? 2.779 4.453 -17.031 1 96.56 278 ASP B C 1
ATOM 4643 O O . ASP B 1 278 ? 3.922 4.305 -16.594 1 96.56 278 ASP B O 1
ATOM 4647 N N . TYR B 1 279 ? 1.761 3.891 -16.5 1 97.81 279 TYR B N 1
ATOM 4648 C CA . TYR B 1 279 ? 1.891 2.867 -15.469 1 97.81 279 TYR B CA 1
ATOM 4649 C C . TYR B 1 279 ? 0.758 1.851 -15.562 1 97.81 279 TYR B C 1
ATOM 4651 O O . TYR B 1 279 ? -0.343 2.18 -16 1 97.81 279 TYR B O 1
ATOM 4659 N N . PRO B 1 280 ? 0.975 0.634 -15.156 1 98.31 280 PRO B N 1
ATOM 4660 C CA . PRO B 1 280 ? -0.087 -0.374 -15.125 1 98.31 280 PRO B CA 1
ATOM 4661 C C . PRO B 1 280 ? -0.948 -0.294 -13.867 1 98.31 280 PRO B C 1
ATOM 4663 O O . PRO B 1 280 ? -0.512 0.253 -12.852 1 98.31 280 PRO B O 1
ATOM 4666 N N . THR B 1 281 ? -2.135 -0.798 -13.945 1 97.62 281 THR B N 1
ATOM 4667 C CA . THR B 1 281 ? -3.014 -0.885 -12.781 1 97.62 281 THR B CA 1
ATOM 4668 C C . THR B 1 281 ? -3.648 -2.27 -12.688 1 97.62 281 THR B C 1
ATOM 4670 O O . THR B 1 281 ? -3.58 -3.057 -13.633 1 97.62 281 THR B O 1
ATOM 4673 N N . GLN B 1 282 ? -4.23 -2.609 -11.586 1 98.06 282 GLN B N 1
ATOM 4674 C CA . GLN B 1 282 ? -4.883 -3.898 -11.375 1 98.06 282 GLN B CA 1
ATOM 4675 C C . GLN B 1 282 ? -6.051 -4.086 -12.336 1 98.06 282 GLN B C 1
ATOM 4677 O O . GLN B 1 282 ? -6.199 -5.148 -12.945 1 98.06 282 GLN B O 1
ATOM 4682 N N . VAL B 1 283 ? -6.812 -3.033 -12.562 1 95.31 283 VAL B N 1
ATOM 4683 C CA . VAL B 1 283 ? -8.016 -3.102 -13.383 1 95.31 283 VAL B CA 1
ATOM 4684 C C . VAL B 1 283 ? -7.633 -3.111 -14.859 1 95.31 283 VAL B C 1
ATOM 4686 O O . VAL B 1 283 ? -8.148 -3.924 -15.633 1 95.31 283 VAL B O 1
ATOM 4689 N N . GLY B 1 284 ? -6.715 -2.314 -15.227 1 93.19 284 GLY B N 1
ATOM 4690 C CA . GLY B 1 284 ? -6.41 -2.133 -16.641 1 93.19 284 GLY B CA 1
ATOM 4691 C C . GLY B 1 284 ? -5.426 -3.154 -17.172 1 93.19 284 GLY B C 1
ATOM 4692 O O . GLY B 1 284 ? -5.445 -3.479 -18.359 1 93.19 284 GLY B O 1
ATOM 4693 N N . ASP B 1 285 ? -4.621 -3.727 -16.297 1 96.56 285 ASP B N 1
ATOM 4694 C CA . ASP B 1 285 ? -3.475 -4.457 -16.828 1 96.56 285 ASP B CA 1
ATOM 4695 C C . ASP B 1 285 ? -3.357 -5.84 -16.188 1 96.56 285 ASP B C 1
ATOM 4697 O O . ASP B 1 285 ? -2.734 -6.738 -16.75 1 96.56 285 ASP B O 1
ATOM 4701 N N . ALA B 1 286 ? -3.865 -6.105 -15 1 95 286 ALA B N 1
ATOM 4702 C CA . ALA B 1 286 ? -3.672 -7.371 -14.297 1 95 286 ALA B CA 1
ATOM 4703 C C . ALA B 1 286 ? -4.867 -8.297 -14.492 1 95 286 ALA B C 1
ATOM 4705 O O . ALA B 1 286 ? -4.703 -9.461 -14.867 1 95 286 ALA B O 1
ATOM 4706 N N . SER B 1 287 ? -6.055 -7.781 -14.281 1 91.62 287 SER B N 1
ATOM 4707 C CA . SER B 1 287 ? -7.262 -8.602 -14.258 1 91.62 287 SER B CA 1
ATOM 4708 C C . SER B 1 287 ? -7.469 -9.32 -15.586 1 91.62 287 SER B C 1
ATOM 4710 O O . SER B 1 287 ? -7.598 -8.688 -16.625 1 91.62 287 SER B O 1
ATOM 4712 N N . GLY B 1 288 ? -7.457 -10.602 -15.508 1 91.94 288 GLY B N 1
ATOM 4713 C CA . GLY B 1 288 ? -7.707 -11.43 -16.688 1 91.94 288 GLY B CA 1
ATOM 4714 C C . GLY B 1 288 ? -6.484 -11.586 -17.562 1 91.94 288 GLY B C 1
ATOM 4715 O O . GLY B 1 288 ? -6.57 -12.172 -18.656 1 91.94 288 GLY B O 1
ATOM 4716 N N . ASN B 1 289 ? -5.375 -11.047 -17.172 1 93.12 289 ASN B N 1
ATOM 4717 C CA . ASN B 1 289 ? -4.141 -11.055 -17.938 1 93.12 289 ASN B CA 1
ATOM 4718 C C . ASN B 1 289 ? -3.098 -11.984 -17.328 1 93.12 289 ASN B C 1
ATOM 4720 O O . ASN B 1 289 ? -2.854 -11.945 -16.125 1 93.12 289 ASN B O 1
ATOM 4724 N N . PRO B 1 290 ? -2.555 -12.859 -18.141 1 93.75 290 PRO B N 1
ATOM 4725 C CA . PRO B 1 290 ? -1.559 -13.789 -17.609 1 93.75 290 PRO B CA 1
ATOM 4726 C C . PRO B 1 290 ? -0.172 -13.164 -17.484 1 93.75 290 PRO B C 1
ATOM 4728 O O . PRO B 1 290 ? 0.78 -13.836 -17.078 1 93.75 290 PRO B O 1
ATOM 4731 N N . GLN B 1 291 ? -0.005 -11.914 -17.781 1 96.44 291 GLN B N 1
ATOM 4732 C CA . GLN B 1 291 ? 1.302 -11.266 -17.766 1 96.44 291 GLN B CA 1
ATOM 4733 C C . GLN B 1 291 ? 1.519 -10.5 -16.469 1 96.44 291 GLN B C 1
ATOM 4735 O O . GLN B 1 291 ? 0.559 -10.164 -15.766 1 96.44 291 GLN B O 1
ATOM 4740 N N . LEU B 1 292 ? 2.777 -10.375 -16.156 1 98.38 292 LEU B N 1
ATOM 4741 C CA . LEU B 1 292 ? 3.217 -9.492 -15.086 1 98.38 292 LEU B CA 1
ATOM 4742 C C . LEU B 1 292 ? 3.504 -8.094 -15.625 1 98.38 292 LEU B C 1
ATOM 4744 O O . LEU B 1 292 ? 4.32 -7.926 -16.531 1 98.38 292 LEU B O 1
ATOM 4748 N N . SER B 1 293 ? 2.811 -7.066 -15.094 1 98.81 293 SER B N 1
ATOM 4749 C CA . SER B 1 293 ? 2.996 -5.699 -15.57 1 98.81 293 SER B CA 1
ATOM 4750 C C . SER B 1 293 ? 3.764 -4.855 -14.555 1 98.81 293 SER B C 1
ATOM 4752 O O . SER B 1 293 ? 3.449 -4.871 -13.367 1 98.81 293 SER B O 1
ATOM 4754 N N . ILE B 1 294 ? 4.797 -4.148 -15.023 1 98.75 294 ILE B N 1
ATOM 4755 C CA . ILE B 1 294 ? 5.672 -3.367 -14.156 1 98.75 294 ILE B CA 1
ATOM 4756 C C . ILE B 1 294 ? 5.77 -1.935 -14.672 1 98.75 294 ILE B C 1
ATOM 4758 O O . ILE B 1 294 ? 5.738 -1.702 -15.883 1 98.75 294 ILE B O 1
ATOM 4762 N N . GLY B 1 295 ? 5.805 -0.989 -13.805 1 98.5 295 GLY B N 1
ATOM 4763 C CA . GLY B 1 295 ? 6.023 0.407 -14.148 1 98.5 295 GLY B CA 1
ATOM 4764 C C . GLY B 1 295 ? 6.598 1.22 -13 1 98.5 295 GLY B C 1
ATOM 4765 O O . GLY B 1 295 ? 6.969 0.666 -11.969 1 98.5 295 GLY B O 1
ATOM 4766 N N . CYS B 1 296 ? 6.824 2.551 -13.289 1 98.5 296 CYS B N 1
ATOM 4767 C CA . CYS B 1 296 ? 7.289 3.52 -12.305 1 98.5 296 CYS B CA 1
ATOM 4768 C C . CYS B 1 296 ? 8.664 3.137 -11.766 1 98.5 296 CYS B C 1
ATOM 4770 O O . CYS B 1 296 ? 8.922 3.254 -10.57 1 98.5 296 CYS B O 1
ATOM 4772 N N . VAL B 1 297 ? 9.5 2.635 -12.617 1 98.56 297 VAL B N 1
ATOM 4773 C CA . VAL B 1 297 ? 10.844 2.23 -12.234 1 98.56 297 VAL B CA 1
ATOM 4774 C C . VAL B 1 297 ? 11.719 3.467 -12.023 1 98.56 297 VAL B C 1
ATOM 4776 O O . VAL B 1 297 ? 11.883 4.281 -12.93 1 98.56 297 VAL B O 1
ATOM 4779 N N . HIS B 1 298 ? 12.273 3.641 -10.859 1 98.62 298 HIS B N 1
ATOM 4780 C CA . HIS B 1 298 ? 13.125 4.789 -10.555 1 98.62 298 HIS B CA 1
ATOM 4781 C C . HIS B 1 298 ? 13.992 4.523 -9.328 1 98.62 298 HIS B C 1
ATOM 4783 O O . HIS B 1 298 ? 13.734 3.58 -8.57 1 98.62 298 HIS B O 1
ATOM 4789 N N . ASN B 1 299 ? 15.008 5.281 -9.164 1 98.5 299 ASN B N 1
ATOM 4790 C CA . ASN B 1 299 ? 15.812 5.215 -7.945 1 98.5 299 ASN B CA 1
ATOM 4791 C C . ASN B 1 299 ? 15.117 5.914 -6.777 1 98.5 299 ASN B C 1
ATOM 4793 O O . ASN B 1 299 ? 14.477 6.953 -6.961 1 98.5 299 ASN B O 1
ATOM 4797 N N . ASP B 1 300 ? 15.266 5.309 -5.629 1 98.38 300 ASP B N 1
ATOM 4798 C CA . ASP B 1 300 ? 14.719 5.902 -4.41 1 98.38 300 ASP B CA 1
ATOM 4799 C C . ASP B 1 300 ? 15.375 7.246 -4.113 1 98.38 300 ASP B C 1
ATOM 4801 O O . ASP B 1 300 ? 16.609 7.363 -4.137 1 98.38 300 ASP B O 1
ATOM 4805 N N . TYR B 1 301 ? 14.578 8.242 -3.795 1 98 301 TYR B N 1
ATOM 4806 C CA . TYR B 1 301 ? 15.109 9.586 -3.59 1 98 301 TYR B CA 1
ATOM 4807 C C . TYR B 1 301 ? 15.93 9.664 -2.307 1 98 301 TYR B C 1
ATOM 4809 O O . TYR B 1 301 ? 16.969 10.312 -2.268 1 98 301 TYR B O 1
ATOM 4817 N N . GLY B 1 302 ? 15.484 9.008 -1.271 1 97.88 302 GLY B N 1
ATOM 4818 C CA . GLY B 1 302 ? 16.172 9.062 0.009 1 97.88 302 GLY B CA 1
ATOM 4819 C C . GLY B 1 302 ? 17.281 8.031 0.139 1 97.88 302 GLY B C 1
ATOM 4820 O O . GLY B 1 302 ? 18.125 8.141 1.023 1 97.88 302 GLY B O 1
ATOM 4821 N N . MET B 1 303 ? 17.25 7.012 -0.705 1 97.5 303 MET B N 1
ATOM 4822 C CA . MET B 1 303 ? 18.25 5.945 -0.785 1 97.5 303 MET B CA 1
ATOM 4823 C C . MET B 1 303 ? 18.578 5.625 -2.238 1 97.5 303 MET B C 1
ATOM 4825 O O . MET B 1 303 ? 18.156 4.59 -2.762 1 97.5 303 MET B O 1
ATOM 4829 N N . PRO B 1 304 ? 19.422 6.371 -2.783 1 96.25 304 PRO B N 1
ATOM 4830 C CA . PRO B 1 304 ? 19.578 6.375 -4.238 1 96.25 304 PRO B CA 1
ATOM 4831 C C . PRO B 1 304 ? 20.094 5.035 -4.777 1 96.25 304 PRO B C 1
ATOM 4833 O O . PRO B 1 304 ? 19.953 4.754 -5.969 1 96.25 304 PRO B O 1
ATOM 4836 N N . GLU B 1 305 ? 20.656 4.199 -3.949 1 96.12 305 GLU B N 1
ATOM 4837 C CA . GLU B 1 305 ? 21.156 2.902 -4.387 1 96.12 305 GLU B CA 1
ATOM 4838 C C . GLU B 1 305 ? 20.031 1.897 -4.555 1 96.12 305 GLU B C 1
ATOM 4840 O O . GLU B 1 305 ? 20.219 0.826 -5.133 1 96.12 305 GLU B O 1
ATOM 4845 N N . GLN B 1 306 ? 18.891 2.215 -4.137 1 97.75 306 GLN B N 1
ATOM 4846 C CA . GLN B 1 306 ? 17.734 1.33 -4.199 1 97.75 306 GLN B CA 1
ATOM 4847 C C . GLN B 1 306 ? 16.906 1.601 -5.449 1 97.75 306 GLN B C 1
ATOM 4849 O O . GLN B 1 306 ? 16.734 2.754 -5.852 1 97.75 306 GLN B O 1
ATOM 4854 N N . ILE B 1 307 ? 16.453 0.556 -6.055 1 98.69 307 ILE B N 1
ATOM 4855 C CA . ILE B 1 307 ? 15.484 0.646 -7.141 1 98.69 307 ILE B CA 1
ATOM 4856 C C . ILE B 1 307 ? 14.07 0.461 -6.59 1 98.69 307 ILE B C 1
ATOM 4858 O O . ILE B 1 307 ? 13.82 -0.45 -5.797 1 98.69 307 ILE B O 1
ATOM 4862 N N . GLN B 1 308 ? 13.188 1.366 -6.973 1 98.69 308 GLN B N 1
ATOM 4863 C CA . GLN B 1 308 ? 11.766 1.209 -6.668 1 98.69 308 GLN B CA 1
ATOM 4864 C C . GLN B 1 308 ? 10.961 0.946 -7.938 1 98.69 308 GLN B C 1
ATOM 48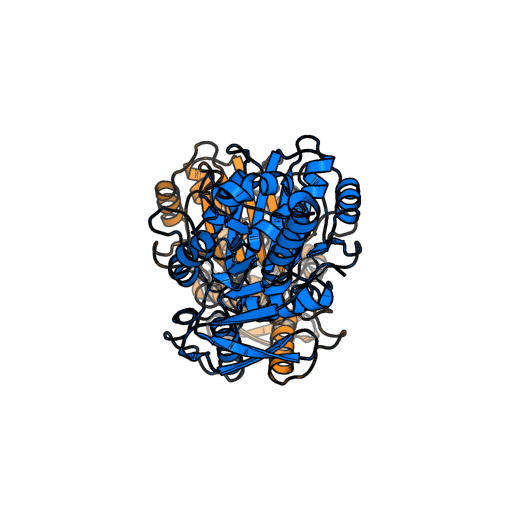66 O O . GLN B 1 308 ? 11.266 1.501 -9 1 98.69 308 GLN B O 1
ATOM 4871 N N . PHE B 1 309 ? 9.969 0.095 -7.809 1 98.81 309 PHE B N 1
ATOM 4872 C CA . PHE B 1 309 ? 9.047 -0.078 -8.922 1 98.81 309 PHE B CA 1
ATOM 4873 C C . PHE B 1 309 ? 7.688 -0.575 -8.438 1 98.81 309 PHE B C 1
ATOM 4875 O O . PHE B 1 309 ? 7.551 -0.975 -7.277 1 98.81 309 PHE B O 1
ATOM 4882 N N . TRP B 1 310 ? 6.699 -0.446 -9.289 1 98.75 310 TRP B N 1
ATOM 4883 C CA . TRP B 1 310 ? 5.312 -0.867 -9.117 1 98.75 310 TRP B CA 1
ATOM 4884 C C . TRP B 1 310 ? 4.992 -2.059 -10.016 1 98.75 310 TRP B C 1
ATOM 4886 O O . TRP B 1 310 ? 5.402 -2.096 -11.172 1 98.75 310 TRP B O 1
ATOM 4896 N N . SER B 1 311 ? 4.336 -3.072 -9.445 1 98.88 311 SER B N 1
ATOM 4897 C CA . SER B 1 311 ? 3.932 -4.195 -10.289 1 98.88 311 SER B CA 1
ATOM 4898 C C . SER B 1 311 ? 2.5 -4.621 -9.984 1 98.88 311 SER B C 1
ATOM 4900 O O . SER B 1 311 ? 2.023 -4.465 -8.859 1 98.88 311 SER B O 1
ATOM 4902 N N . VAL B 1 312 ? 1.812 -5.141 -11.016 1 98.88 312 VAL B N 1
ATOM 4903 C CA . VAL B 1 312 ? 0.479 -5.715 -10.867 1 98.88 312 VAL B CA 1
ATOM 4904 C C . VAL B 1 312 ? 0.396 -7.035 -11.625 1 98.88 312 VAL B C 1
ATOM 4906 O O . VAL B 1 312 ? 1.004 -7.188 -12.688 1 98.88 312 VAL B O 1
ATOM 4909 N N . ALA B 1 313 ? -0.295 -7.961 -11.031 1 98.75 313 ALA B N 1
ATOM 4910 C CA . ALA B 1 313 ? -0.497 -9.266 -11.656 1 98.75 313 ALA B CA 1
ATOM 4911 C C . ALA B 1 313 ? -1.814 -9.891 -11.211 1 98.75 313 ALA B C 1
ATOM 4913 O O . ALA B 1 313 ? -2.215 -9.75 -10.055 1 98.75 313 ALA B O 1
ATOM 4914 N N . ASP B 1 314 ? -2.477 -10.57 -12.133 1 98.25 314 ASP B N 1
ATOM 4915 C CA . ASP B 1 314 ? -3.654 -11.359 -11.781 1 98.25 314 ASP B CA 1
ATOM 4916 C C . ASP B 1 314 ? -3.277 -12.547 -10.898 1 98.25 314 ASP B C 1
ATOM 4918 O O . ASP B 1 314 ? -2.6 -13.477 -11.352 1 98.25 314 ASP B O 1
ATOM 4922 N N . ASN B 1 315 ? -3.752 -12.539 -9.672 1 97.06 315 ASN B N 1
ATOM 4923 C CA . ASN B 1 315 ? -3.346 -13.57 -8.719 1 97.06 315 ASN B CA 1
ATOM 4924 C C . ASN B 1 315 ? -3.916 -14.93 -9.102 1 97.06 315 ASN B C 1
ATOM 4926 O O . ASN B 1 315 ? -3.391 -15.969 -8.68 1 97.06 315 ASN B O 1
ATOM 4930 N N . ILE B 1 316 ? -4.938 -14.945 -9.883 1 96.56 316 ILE B N 1
ATOM 4931 C CA . ILE B 1 316 ? -5.566 -16.188 -10.32 1 96.56 316 ILE B CA 1
ATOM 4932 C C . ILE B 1 316 ? -4.895 -16.688 -11.594 1 96.56 316 ILE B C 1
ATOM 4934 O O . ILE B 1 316 ? -4.453 -17.844 -11.656 1 96.56 316 ILE B O 1
ATOM 4938 N N . ARG B 1 317 ? -4.754 -15.828 -12.57 1 97.12 317 ARG B N 1
ATOM 4939 C CA . ARG B 1 317 ? -4.238 -16.234 -13.875 1 97.12 317 ARG B CA 1
ATOM 4940 C C . ARG B 1 317 ? -2.715 -16.312 -13.859 1 97.12 317 ARG B C 1
ATOM 4942 O O . ARG B 1 317 ? -2.141 -17.375 -14.125 1 97.12 317 ARG B O 1
ATOM 4949 N N . PHE B 1 318 ? -2.07 -15.242 -13.516 1 97.69 318 PHE B N 1
ATOM 4950 C CA . PHE B 1 318 ? -0.613 -15.227 -13.477 1 97.69 318 PHE B CA 1
ATOM 4951 C C . PHE B 1 318 ? -0.095 -16.047 -12.312 1 97.69 318 PHE B C 1
ATOM 4953 O O . PHE B 1 318 ? 0.674 -17 -12.508 1 97.69 318 PHE B O 1
ATOM 4960 N N . GLY B 1 319 ? -0.522 -15.734 -11.055 1 95.12 319 GLY B N 1
ATOM 4961 C CA . GLY B 1 319 ? 0.031 -16.312 -9.836 1 95.12 319 GLY B CA 1
ATOM 4962 C C . GLY B 1 319 ? -0.409 -17.734 -9.594 1 95.12 319 GLY B C 1
ATOM 4963 O O . GLY B 1 319 ? 0.246 -18.469 -8.852 1 95.12 319 GLY B O 1
ATOM 4964 N N . GLY B 1 320 ? -1.522 -18.125 -10.156 1 95.75 320 GLY B N 1
ATOM 4965 C CA . GLY B 1 320 ? -2.059 -19.453 -9.953 1 95.75 320 GLY B CA 1
ATOM 4966 C C . GLY B 1 320 ? -1.908 -20.344 -11.172 1 95.75 320 GLY B C 1
ATOM 4967 O O . GLY B 1 320 ? -0.942 -21.109 -11.273 1 95.75 320 GLY B O 1
ATOM 4968 N N . ALA B 1 321 ? -2.719 -20.094 -12.188 1 97.62 321 ALA B N 1
ATOM 4969 C CA . ALA B 1 321 ? -2.84 -20.969 -13.344 1 97.62 321 ALA B CA 1
ATOM 4970 C C . ALA B 1 321 ? -1.545 -21 -14.148 1 97.62 321 ALA B C 1
ATOM 4972 O O . ALA B 1 321 ? -1.003 -22.078 -14.422 1 97.62 321 ALA B O 1
ATOM 4973 N N . LEU B 1 322 ? -1.036 -19.875 -14.484 1 98 322 LEU B N 1
ATOM 4974 C CA . LEU B 1 322 ? 0.129 -19.812 -15.359 1 98 322 LEU B CA 1
ATOM 4975 C C . LEU B 1 322 ? 1.352 -20.422 -14.68 1 98 322 LEU B C 1
ATOM 4977 O O . LEU B 1 322 ? 2.109 -21.156 -15.32 1 98 322 LEU B O 1
ATOM 4981 N N . MET B 1 323 ? 1.586 -20.109 -13.383 1 98 323 MET B N 1
ATOM 4982 C CA . MET B 1 323 ? 2.736 -20.656 -12.68 1 98 323 MET B CA 1
ATOM 4983 C C . MET B 1 323 ? 2.654 -22.188 -12.617 1 98 323 MET B C 1
ATOM 4985 O O . MET B 1 323 ? 3.668 -22.875 -12.758 1 98 323 MET B O 1
ATOM 4989 N N . ALA B 1 324 ? 1.465 -22.688 -12.414 1 98.38 324 ALA B N 1
ATOM 4990 C CA . ALA B 1 324 ? 1.272 -24.125 -12.352 1 98.38 324 ALA B CA 1
ATOM 4991 C C . ALA B 1 324 ? 1.536 -24.781 -13.711 1 98.38 324 ALA B C 1
ATOM 4993 O O . ALA B 1 324 ? 2.266 -25.766 -13.805 1 98.38 324 ALA B O 1
ATOM 4994 N N . VAL B 1 325 ? 0.994 -24.203 -14.766 1 98.25 325 VAL B N 1
ATOM 4995 C CA . VAL B 1 325 ? 1.115 -24.781 -16.094 1 98.25 325 VAL B CA 1
ATOM 4996 C C . VAL B 1 325 ? 2.562 -24.672 -16.578 1 98.25 325 VAL B C 1
ATOM 4998 O O . VAL B 1 325 ? 3.098 -25.625 -17.156 1 98.25 325 VAL B O 1
ATOM 5001 N N . LYS B 1 326 ? 3.191 -23.547 -16.328 1 98 326 LYS B N 1
ATOM 5002 C CA . LYS B 1 326 ? 4.59 -23.391 -16.719 1 98 326 LYS B CA 1
ATOM 5003 C C . LYS B 1 326 ? 5.477 -24.391 -15.984 1 98 326 LYS B C 1
ATOM 5005 O O . LYS B 1 326 ? 6.461 -24.875 -16.547 1 98 326 LYS B O 1
ATOM 5010 N N . THR B 1 327 ? 5.172 -24.641 -14.742 1 98.19 327 THR B N 1
ATOM 5011 C CA . THR B 1 327 ? 5.898 -25.656 -13.992 1 98.19 327 THR B CA 1
ATOM 5012 C C . THR B 1 327 ? 5.777 -27.016 -14.672 1 98.19 327 THR B C 1
ATOM 5014 O O . THR B 1 327 ? 6.777 -27.719 -14.859 1 98.19 327 THR B O 1
ATOM 5017 N N . ALA B 1 328 ? 4.602 -27.375 -15.094 1 97.81 328 ALA B N 1
ATOM 5018 C CA . ALA B 1 328 ? 4.367 -28.625 -15.797 1 97.81 328 ALA B CA 1
ATOM 5019 C C . ALA B 1 328 ? 5.105 -28.656 -17.125 1 97.81 328 ALA B C 1
ATOM 5021 O O . ALA B 1 328 ? 5.688 -29.672 -17.516 1 97.81 328 ALA B O 1
ATOM 5022 N N . GLU B 1 329 ? 5.031 -27.547 -17.844 1 96.94 329 GLU B N 1
ATOM 5023 C CA . GLU B 1 329 ? 5.711 -27.453 -19.125 1 96.94 329 GLU B CA 1
ATOM 5024 C C . GLU B 1 329 ? 7.207 -27.703 -18.984 1 96.94 329 GLU B C 1
ATOM 5026 O O . GLU B 1 329 ? 7.797 -28.453 -19.766 1 96.94 329 GLU B O 1
ATOM 5031 N N . LYS B 1 330 ? 7.781 -27.047 -17.984 1 95.69 330 LYS B N 1
ATOM 5032 C CA . LYS B 1 330 ? 9.211 -27.219 -17.75 1 95.69 330 LYS B CA 1
ATOM 5033 C C . LYS B 1 330 ? 9.531 -28.656 -17.359 1 95.69 330 LYS B C 1
ATOM 5035 O O . LYS B 1 330 ? 10.57 -29.203 -17.75 1 95.69 330 LYS B O 1
ATOM 5040 N N . LEU B 1 331 ? 8.711 -29.234 -16.625 1 93.12 331 LEU B N 1
ATOM 5041 C CA . LEU B 1 331 ? 8.891 -30.625 -16.188 1 93.12 331 LEU B CA 1
ATOM 5042 C C . LEU B 1 331 ? 8.852 -31.578 -17.375 1 93.12 331 LEU B C 1
ATOM 5044 O O . LEU B 1 331 ? 9.719 -32.438 -17.516 1 93.12 331 LEU B O 1
ATOM 5048 N N . VAL B 1 332 ? 7.828 -31.453 -18.203 1 89.31 332 VAL B N 1
ATOM 5049 C CA . VAL B 1 332 ? 7.613 -32.344 -19.328 1 89.31 332 VAL B CA 1
ATOM 5050 C C . VAL B 1 332 ? 8.758 -32.188 -20.328 1 89.31 332 VAL B C 1
ATOM 5052 O O . VAL B 1 332 ? 9.25 -33.188 -20.891 1 89.31 332 VAL B O 1
ATOM 5055 N N . GLN B 1 333 ? 9.156 -31.047 -20.547 1 87.19 333 GLN B N 1
ATOM 5056 C CA . GLN B 1 333 ? 10.195 -30.766 -21.547 1 87.19 333 GLN B CA 1
ATOM 5057 C C . GLN B 1 333 ? 11.555 -31.266 -21.078 1 87.19 333 GLN B C 1
ATOM 5059 O O . GLN B 1 333 ? 12.32 -31.828 -21.875 1 87.19 333 GLN B O 1
ATOM 5064 N N . GLU B 1 334 ? 11.828 -31.203 -19.828 1 84.44 334 GLU B N 1
ATOM 5065 C CA . GLU B 1 334 ? 13.195 -31.453 -19.375 1 84.44 334 GLU B CA 1
ATOM 5066 C C . GLU B 1 334 ? 13.328 -32.844 -18.766 1 84.44 334 GLU B C 1
ATOM 5068 O O . GLU B 1 334 ? 14.383 -33.469 -18.859 1 84.44 334 GLU B O 1
ATOM 5073 N N . TYR B 1 335 ? 12.203 -33.281 -18.203 1 80.12 335 TYR B N 1
ATOM 5074 C CA . TYR B 1 335 ? 12.445 -34.438 -17.359 1 80.12 335 TYR B CA 1
ATOM 5075 C C . TYR B 1 335 ? 11.594 -35.625 -17.812 1 80.12 335 TYR B C 1
ATOM 5077 O O . TYR B 1 335 ? 11.836 -36.781 -17.391 1 80.12 335 TYR B O 1
ATOM 5085 N N . LEU B 1 336 ? 10.641 -35.375 -18.609 1 75.56 336 LEU B N 1
ATOM 5086 C CA . LEU B 1 336 ? 9.766 -36.469 -18.984 1 75.56 336 LEU B CA 1
ATOM 5087 C C . LEU B 1 336 ? 9.859 -36.781 -20.484 1 75.56 336 LEU B C 1
ATOM 5089 O O . LEU B 1 336 ? 9.258 -37.719 -20.969 1 75.56 336 LEU B O 1
ATOM 5093 N N . TYR B 1 337 ? 10.562 -35.875 -21.219 1 69.81 337 TYR B N 1
ATOM 5094 C CA . TYR B 1 337 ? 10.977 -36.188 -22.562 1 69.81 337 TYR B CA 1
ATOM 5095 C C . TYR B 1 337 ? 12.492 -36.375 -22.656 1 69.81 337 TYR B C 1
ATOM 5097 O O . TYR B 1 337 ? 13.242 -35.719 -21.922 1 69.81 337 TYR B O 1
#

Radius of gyration: 27.67 Å; Cα contacts (8 Å, |Δi|>4): 1611; chains: 2; bounding box: 53×90×62 Å

InterPro domains:
  IPR000534 Semialdehyde dehydrogenase, NAD-binding [PF01118] (6-119)
  IPR000534 Semialdehyde dehydrogenase, NAD-binding [SM00859] (6-121)
  IPR012280 Semialdehyde dehydrogenase, dimerisation domain [PF02774] (141-317)
  IPR036291 NAD(P)-binding domain superfamily [SSF51735] (5-158)

Sequence (674 aa):
MSEGWNIAVLGATGAVGEALLETLAERQFPVGEIYALARHESAGEHLRFGGKSVIVQDAADFDWTQAQLAFFVAGAEASAAWVEDATNAGCLVIDSSGLFALEPDVPLVVPEVNPYVLADYRNRNLIAVADSLTSQLLAALKPLIDQGGLSRIAVTSMLSASAQGKKAVDALAGQSAKLLNGIPIDEDDFFGRQLAFNMLPLLPDREGSVRQERRIVDEVRKILQDDGVMISASVVQSPVFYGHAQMVSFEALRPLAAEEAREALSRGEDIVLSEETDYPTQVGDASGNPQLSIGCVHNDYGMPEQIQFWSVADNIRFGGALMAVKTAEKLVQEYLYMSEGWNIAVLGATGAVGEALLETLAERQFPVGEIYALARHESAGEHLRFGGKSVIVQDAADFDWTQAQLAFFVAGAEASAAWVEDATNAGCLVIDSSGLFALEPDVPLVVPEVNPYVLADYRNRNLIAVADSLTSQLLAALKPLIDQGGLSRIAVTSMLSASAQGKKAVDALAGQSAKLLNGIPIDEDDFFGRQLAFNMLPLLPDREGSVRQERRIVDEVRKILQDDGVMISASVVQSPVFYGHAQMVSFEALRPLAAEEAREALSRGEDIVLSEETDYPTQVGDASGNPQLSIGCVHNDYGMPEQIQFWSVADNIRFGGALMAVKTAEKLVQEYLY

Nearest PDB structures (foldseek):
  2r00-assembly2_C-2  TM=9.697E-01  e=2.460E-49  Vibrio cholerae
  2qz9-assembly2_B-2  TM=9.698E-01  e=2.795E-49  Vibrio cholerae
  2hjs-assembly1_A-2  TM=9.505E-01  e=2.225E-41  Pseudomonas aeruginosa PAO1
  2r00-assembly1_A  TM=8.910E-01  e=3.075E-42  Vibrio cholerae
  2gyy-assembly2_C  TM=9.202E-01  e=6.828E-35  Streptococcus pneumoniae

Foldseek 3Di:
DPQFFAEEEEQCVFLLNLLQLVVCQVVVHRHRHYAAEYAPVQFQDWHDHNNDIHGYHHPVPDQLLRGQEYEADNADVSCVVCVCVNVVSNHQYEYARLNCLQPPQEAEDLCQAFLVSLVSCNSRSYHYYAALVLSLVRLQCRLVCVVFNFAEKEKEKEDALCVVGDLSLVLLVVLQVCVVVVHHDDCPGPVSDHQHVDKAFADDDPVRHGPVQVSNLSNNCVRVVHNPHHYHYGYMYHSHHWKMKMKMKTAGNGFDFLVRSQVSSVPRDLEAEDDQVDADDQVRAAVPGQGKYKYPWGADPVHRSMIIIMIIHGSSNNVRNVSSVSSVVSCCVPPVD/DPQFFAEEEEQCVFLLNLLQLVVCQVVVHRHRHYAAEYAPVQFQDWHDHNNDIHGYHHLVPDQLLRGQEYEADNADVSCVVCVCNNVVSNHQYEYARLNCLQPPQEAEDLCQAFLVSLVSCNSRSYHYYAALVLSLVRLQCRLVCVVFNAAEKEKEKEDALCVVGDLSLVLLVVLQVCVVVVHHDDCPGPVSDRQHVDKAFADDDPVRHGPVQVSNLSNNCVRVVHNPHHYHYGYMYHSHHWKMKMKMKTAGNGFDFLVRSQVSSVPGDLEAEDDQVDADDQVRAAVPGQGKYKYPWGADPVHRSMIIIMIIHGSSNNVRNVSSVSSVVSCCVPPVD

Secondary structure (DSSP, 8-state):
----EEEEEETTTSHHHHHHHHHHHHTT--EEEEEEEE-GGGTT-EEEETTEEEEEEEGGG--GGG-SEEEE-S-HHHHHHHHHHHHHTT-EEEE-SSTTTT-TTS-EE-TTT-GGGGGGGGGTTEEEEPPHHHHHHHHHHHHHHHHH---EEEEEEEE-GGGG-HHHHHHHHHHHHHHHTTPPPPTTSTTSS--TT--EE----TTSS-HHHHHHHHHHHHHHT-TT-EEEEEEEE-S-SS-EEEEEEEE-SS---HHHHHHHHHTSTTEEEPPTT----IIIIITT--SEEEEEEEE-SSSTTEEEEEEEE-TTIIIIIIHHHHHHHHHIIIII-/----EEEEEETTTSHHHHHHHHHHHHTT--EEEEEEEE-GGGTT-EEEETTEEEEEEEGGG--GGG-SEEEE-S-HHHHHHHHHHHHHTT-EEEE-SSTTTT-TTS-EE-TTT-GGGGGGGGGTTEEEEPPHHHHHHHHHHHHHHHHH---EEEEEEEE-GGGG-HHHHHHHHHHHHHHHTTPPPPTTSTTSS--TT--EE----TTSS-HHHHHHHHHHHHHHT-TT-EEEEEEEE-S-SS-EEEEEEEE-SS---HHHHHHHHHTSTTEEEPPTT----IIIIITT--SEEEEEEEE-SSSTTEEEEEEEE-TTIIIIIIHHHHHHHHHIIIII-

Organism: NCBI:txid59203

pLDDT: mean 95.96, std 5.58, range [38.81, 98.88]

Solvent-accessible surface area (backbone atoms only — not comparable to full-atom values): 33576 Å² total; per-residue (Å²): 126,83,79,34,43,23,31,30,30,39,18,29,83,39,74,36,23,45,38,28,41,49,47,40,45,76,67,61,54,66,60,56,46,78,42,37,18,30,55,67,91,51,37,69,40,76,46,71,46,83,90,36,82,40,62,26,34,34,52,90,74,55,66,40,69,68,24,52,34,30,40,35,50,53,36,43,69,52,44,67,72,43,47,64,61,29,32,73,46,64,12,34,34,42,32,57,43,55,76,49,44,82,41,88,67,26,34,44,35,41,54,90,69,35,54,73,48,60,79,44,29,73,72,58,28,31,32,20,36,46,53,33,69,43,36,55,51,46,62,63,42,41,35,44,34,74,71,25,36,77,50,38,40,38,38,41,35,38,34,19,27,44,82,67,35,68,68,37,33,51,44,42,54,49,45,42,56,34,48,79,68,73,37,81,80,58,68,82,41,89,74,56,50,78,43,49,50,21,56,43,70,61,61,48,48,97,86,48,34,34,66,70,35,46,48,40,44,54,49,51,24,58,54,68,68,36,88,76,62,40,34,44,61,43,60,32,41,37,47,22,51,44,20,31,37,35,46,38,38,39,28,34,67,45,67,51,51,42,68,56,46,51,54,32,42,61,69,34,83,64,42,44,69,43,54,86,91,45,64,61,27,22,68,82,50,1,49,93,25,66,36,38,31,33,18,52,66,25,36,33,77,47,39,59,53,25,35,30,34,37,36,22,27,7,47,42,37,25,27,36,17,45,45,52,51,47,41,49,51,53,42,45,63,65,72,72,92,128,84,80,35,45,23,32,31,30,38,18,30,84,39,72,36,23,44,38,29,42,48,46,40,46,76,67,61,54,65,60,54,45,77,42,36,18,30,54,67,92,51,37,71,39,77,44,71,48,83,91,36,82,39,62,27,33,35,53,90,74,56,66,40,69,68,24,52,35,32,39,34,49,54,37,43,68,51,45,66,71,42,48,63,61,30,32,73,45,63,13,34,34,43,30,56,43,54,76,49,44,81,42,88,67,25,34,44,34,41,54,90,70,36,54,73,48,60,79,45,30,74,72,58,29,31,33,19,35,47,53,34,69,44,36,55,51,46,62,63,40,41,38,46,33,74,72,26,37,77,51,38,40,37,37,43,36,36,35,20,27,44,82,67,34,69,68,37,32,51,43,42,53,49,45,41,54,34,47,78,70,72,39,81,80,58,69,82,40,89,74,56,53,77,42,50,50,22,55,41,71,61,59,48,47,98,83,49,34,33,65,70,35,45,50,40,44,53,50,51,23,58,53,68,70,36,87,75,62,41,34,44,62,44,60,31,42,38,48,23,51,45,21,29,38,34,47,37,39,38,28,34,68,45,66,52,52,42,68,56,46,50,55,32,43,62,68,33,83,65,42,45,68,44,53,85,92,44,65,62,29,21,66,81,49,1,49,93,24,67,36,36,30,31,18,52,66,25,35,32,77,47,40,59,53,24,37,29,34,38,37,21,26,8,47,41,37,25,26,36,16,46,45,50,50,47,39,49,50,53,42,44,64,65,71,71,91